Protein AF-A0A813V8C8-F1 (afdb_monomer_lite)

pLDDT: mean 78.3, std 20.59, range [24.92, 98.94]

Structure (mmCIF, N/CA/C/O backbone):
data_AF-A0A813V8C8-F1
#
_entry.id   AF-A0A813V8C8-F1
#
loop_
_atom_site.group_PDB
_atom_site.id
_atom_site.type_symbol
_atom_site.label_atom_id
_atom_site.label_alt_id
_atom_site.label_comp_id
_atom_site.label_asym_id
_atom_site.label_entity_id
_atom_site.label_seq_id
_atom_site.pdbx_PDB_ins_code
_atom_site.Cartn_x
_atom_site.Cartn_y
_atom_site.Cartn_z
_atom_site.occupancy
_atom_site.B_iso_or_equiv
_atom_site.auth_seq_id
_atom_site.auth_comp_id
_atom_site.auth_asym_id
_atom_site.auth_atom_id
_atom_site.pdbx_PDB_model_num
ATOM 1 N N . MET A 1 1 ? 29.837 -7.257 2.936 1.00 34.94 1 MET A N 1
ATOM 2 C CA . MET A 1 1 ? 30.160 -7.045 1.510 1.00 34.94 1 MET A CA 1
ATOM 3 C C . MET A 1 1 ? 28.928 -6.571 0.729 1.00 34.94 1 MET A C 1
ATOM 5 O O . MET A 1 1 ? 28.320 -7.349 0.017 1.00 34.94 1 MET A O 1
ATOM 9 N N . ALA A 1 2 ? 28.558 -5.293 0.865 1.00 32.84 2 ALA A N 1
ATOM 10 C CA . ALA A 1 2 ? 27.724 -4.560 -0.108 1.00 32.84 2 ALA A CA 1
ATOM 11 C C . ALA A 1 2 ? 28.264 -3.127 -0.333 1.00 32.84 2 ALA A C 1
ATOM 13 O O . ALA A 1 2 ? 27.572 -2.267 -0.856 1.00 32.84 2 ALA A O 1
ATOM 14 N N . HIS A 1 3 ? 29.522 -2.896 0.061 1.00 34.03 3 HIS A N 1
ATOM 15 C CA . HIS A 1 3 ? 30.340 -1.742 -0.327 1.00 34.03 3 HIS A CA 1
ATOM 16 C C . HIS A 1 3 ? 31.194 -2.061 -1.575 1.00 34.03 3 HIS A C 1
ATOM 18 O O . HIS A 1 3 ? 32.201 -1.412 -1.814 1.00 34.03 3 HIS A O 1
ATOM 24 N N . GLY A 1 4 ? 30.847 -3.120 -2.320 1.00 31.92 4 GLY A N 1
ATOM 25 C CA . GLY A 1 4 ? 31.727 -3.730 -3.325 1.00 31.92 4 GLY A CA 1
ATOM 26 C C . GLY A 1 4 ? 31.280 -3.604 -4.779 1.00 31.92 4 GLY A C 1
ATOM 27 O O . GLY A 1 4 ? 32.002 -4.064 -5.652 1.00 31.92 4 GLY A O 1
ATOM 28 N N . ILE A 1 5 ? 30.126 -2.999 -5.064 1.00 42.25 5 ILE A N 1
ATOM 29 C CA . ILE A 1 5 ? 29.830 -2.549 -6.427 1.00 42.25 5 ILE A CA 1
ATOM 30 C C . ILE A 1 5 ? 30.123 -1.059 -6.393 1.00 42.25 5 ILE A C 1
ATOM 32 O O . ILE A 1 5 ? 29.380 -0.316 -5.756 1.00 42.25 5 ILE A O 1
ATOM 36 N N . SER A 1 6 ? 31.243 -0.634 -6.981 1.00 40.22 6 SER A N 1
ATOM 37 C CA . SER A 1 6 ? 31.480 0.787 -7.205 1.00 40.22 6 SER A CA 1
ATOM 38 C C . SER A 1 6 ? 30.304 1.305 -8.028 1.00 40.22 6 SER A C 1
ATOM 40 O O . SER A 1 6 ? 30.147 0.916 -9.188 1.00 40.22 6 SER A O 1
ATOM 42 N N . ASP A 1 7 ? 29.436 2.108 -7.416 1.00 53.84 7 ASP A N 1
ATOM 43 C CA . ASP A 1 7 ? 28.399 2.815 -8.150 1.00 53.84 7 ASP A CA 1
ATOM 44 C C . ASP A 1 7 ? 29.117 3.846 -9.023 1.00 53.84 7 ASP A C 1
ATOM 46 O O . ASP A 1 7 ? 29.388 4.963 -8.583 1.00 53.84 7 ASP A O 1
ATOM 50 N N . ASP A 1 8 ? 29.473 3.453 -10.246 1.00 59.62 8 ASP A N 1
ATOM 51 C CA . ASP A 1 8 ? 29.835 4.418 -11.273 1.00 59.62 8 ASP A CA 1
ATOM 52 C C . ASP A 1 8 ? 28.661 5.401 -11.403 1.00 59.62 8 ASP A C 1
ATOM 54 O O . ASP A 1 8 ? 27.493 4.984 -11.466 1.00 59.62 8 ASP A O 1
ATOM 58 N N . ASP A 1 9 ? 28.960 6.701 -11.400 1.00 63.97 9 ASP A N 1
ATOM 59 C CA . ASP A 1 9 ? 27.961 7.770 -11.465 1.00 63.97 9 ASP A CA 1
ATOM 60 C C . ASP A 1 9 ? 27.098 7.634 -12.740 1.00 63.97 9 ASP A C 1
ATOM 62 O O . ASP A 1 9 ? 25.935 8.046 -12.745 1.00 63.97 9 ASP A O 1
ATOM 66 N N . SER A 1 10 ? 27.597 6.945 -13.779 1.00 66.62 10 SER A N 1
ATOM 67 C CA . SER A 1 10 ? 26.821 6.569 -14.972 1.00 66.62 10 SER A CA 1
ATOM 68 C C . SER A 1 10 ? 25.570 5.738 -14.652 1.00 66.62 10 SER A C 1
ATOM 70 O O . SER A 1 10 ? 24.521 5.932 -15.267 1.00 66.62 10 SER A O 1
ATOM 72 N N . THR A 1 11 ? 25.635 4.864 -13.645 1.00 71.69 11 THR A N 1
ATOM 73 C CA . THR A 1 11 ? 24.526 3.981 -13.256 1.00 71.69 11 THR A CA 1
ATOM 74 C C . THR A 1 11 ? 23.468 4.674 -12.400 1.00 71.69 11 THR A C 1
ATOM 76 O O . THR A 1 11 ? 22.385 4.125 -12.193 1.00 71.69 11 THR A O 1
ATOM 79 N N . LYS A 1 12 ? 23.769 5.885 -11.918 1.00 81.50 12 LYS A N 1
ATOM 80 C CA . LYS A 1 12 ? 22.837 6.738 -11.172 1.00 81.50 12 LYS A CA 1
ATOM 81 C C . LYS A 1 12 ? 22.085 7.710 -12.072 1.00 81.50 12 LYS A C 1
ATOM 83 O O . LYS A 1 12 ? 21.129 8.329 -11.601 1.00 81.50 12 LYS A O 1
ATOM 88 N N . LYS A 1 13 ? 22.515 7.849 -13.332 1.00 90.44 13 LYS A N 1
ATOM 89 C CA . LYS A 1 13 ? 21.873 8.705 -14.326 1.00 90.44 13 LYS A CA 1
ATOM 90 C C . LYS A 1 13 ? 20.422 8.275 -14.513 1.00 90.44 13 LYS A C 1
ATOM 92 O O . LYS A 1 13 ? 20.135 7.121 -14.830 1.00 90.44 13 LYS A O 1
ATOM 97 N N . GLU A 1 14 ? 19.524 9.227 -14.320 1.00 94.19 14 GLU A N 1
ATOM 98 C CA . GLU A 1 14 ? 18.105 9.035 -14.578 1.00 94.19 14 GLU A CA 1
ATOM 99 C C . GLU A 1 14 ? 17.830 9.199 -16.071 1.00 94.19 14 GLU A C 1
ATOM 101 O O . GLU A 1 14 ? 18.364 10.087 -16.740 1.00 94.19 14 GLU A O 1
ATOM 106 N N . LEU A 1 15 ? 17.010 8.296 -16.587 1.00 95.50 15 LEU A N 1
ATOM 107 C CA . LEU A 1 15 ? 16.486 8.304 -17.938 1.00 95.50 15 LEU A CA 1
ATOM 108 C C . LEU A 1 15 ? 14.991 8.610 -17.855 1.00 95.50 15 LEU A C 1
ATOM 110 O O . LEU A 1 15 ? 14.319 8.226 -16.896 1.00 95.50 15 LEU A O 1
ATOM 114 N N . ILE A 1 16 ? 14.479 9.304 -18.867 1.00 96.75 16 ILE A N 1
ATOM 115 C CA . ILE A 1 16 ? 13.056 9.608 -19.003 1.00 96.75 16 ILE A CA 1
ATOM 116 C C . ILE A 1 16 ? 12.679 9.337 -20.456 1.00 96.75 16 ILE A C 1
ATOM 118 O O . ILE A 1 16 ? 13.238 9.940 -21.371 1.00 96.75 16 ILE A O 1
ATOM 122 N N . ASP A 1 17 ? 11.765 8.396 -20.666 1.00 97.62 17 ASP A N 1
ATOM 123 C CA . ASP A 1 17 ? 11.201 8.119 -21.980 1.00 97.62 17 ASP A CA 1
ATOM 124 C C . ASP A 1 17 ? 10.361 9.317 -22.445 1.00 97.62 17 ASP A C 1
ATOM 126 O O . ASP A 1 17 ? 9.578 9.877 -21.676 1.00 97.62 17 ASP A O 1
ATOM 130 N N . ALA A 1 18 ? 10.483 9.684 -23.723 1.00 97.69 18 ALA A N 1
ATOM 131 C CA . ALA A 1 18 ? 9.602 10.684 -24.321 1.00 97.69 18 ALA A CA 1
ATOM 132 C C . ALA A 1 18 ? 8.125 10.230 -24.239 1.00 97.69 18 ALA A C 1
ATOM 134 O O . ALA A 1 18 ? 7.866 9.022 -24.290 1.00 97.69 18 ALA A O 1
ATOM 135 N N . PRO A 1 19 ? 7.143 11.149 -24.138 1.00 96.94 19 PRO A N 1
ATOM 136 C CA . PRO A 1 19 ? 5.740 10.789 -23.905 1.00 96.94 19 PRO A CA 1
ATOM 137 C C . PRO A 1 19 ? 5.149 9.785 -24.907 1.00 96.94 19 PRO A C 1
ATOM 139 O O . PRO A 1 19 ? 4.422 8.871 -24.517 1.00 96.94 19 PRO A O 1
ATOM 142 N N . ASP A 1 20 ? 5.479 9.904 -26.194 1.00 96.88 20 ASP A N 1
ATOM 143 C CA . ASP A 1 20 ? 5.015 9.001 -27.251 1.00 96.88 20 ASP A CA 1
ATOM 144 C C . ASP A 1 20 ? 5.651 7.603 -27.141 1.00 96.88 20 ASP A C 1
ATOM 146 O O . ASP A 1 20 ? 4.968 6.586 -27.307 1.00 96.88 20 ASP A O 1
ATOM 150 N N . ILE A 1 21 ? 6.943 7.546 -26.801 1.00 98.19 21 ILE A N 1
ATOM 151 C CA . ILE A 1 21 ? 7.676 6.305 -26.534 1.00 98.19 21 ILE A CA 1
ATOM 152 C C . ILE A 1 21 ? 7.079 5.617 -25.309 1.00 98.19 21 ILE A C 1
ATOM 154 O O . ILE A 1 21 ? 6.726 4.437 -25.381 1.00 98.19 21 ILE A O 1
ATOM 158 N N . LEU A 1 22 ? 6.914 6.351 -24.207 1.00 98.00 22 LEU A N 1
ATOM 159 C CA . LEU A 1 22 ? 6.310 5.847 -22.980 1.00 98.00 22 LEU A CA 1
ATOM 160 C C . LEU A 1 22 ? 4.917 5.279 -23.267 1.00 98.00 22 LEU A C 1
ATOM 162 O O . LEU A 1 22 ? 4.649 4.121 -22.957 1.00 98.00 22 LEU A O 1
ATOM 166 N N . ASN A 1 23 ? 4.055 6.032 -23.952 1.00 98.00 23 ASN A N 1
ATOM 167 C CA . ASN A 1 23 ? 2.701 5.597 -24.285 1.00 98.00 23 ASN A CA 1
ATOM 168 C C . ASN A 1 23 ? 2.671 4.279 -25.092 1.00 98.00 23 ASN A C 1
ATOM 170 O O . ASN A 1 23 ? 1.851 3.393 -24.813 1.00 98.00 23 ASN A O 1
ATOM 174 N N . LYS A 1 24 ? 3.588 4.105 -26.057 1.00 98.50 24 LYS A N 1
ATOM 175 C CA . LYS A 1 24 ? 3.751 2.847 -26.813 1.00 98.50 24 LYS A CA 1
ATOM 176 C C . LYS A 1 24 ? 4.173 1.693 -25.901 1.00 98.50 24 LYS A C 1
ATOM 178 O O . LYS A 1 24 ? 3.544 0.633 -25.933 1.00 98.50 24 LYS A O 1
ATOM 183 N N . LYS A 1 25 ? 5.178 1.904 -25.042 1.00 98.69 25 LYS A N 1
ATOM 184 C CA . LYS A 1 25 ? 5.646 0.900 -24.068 1.00 98.69 25 LYS A CA 1
ATOM 185 C C . LYS A 1 25 ? 4.530 0.481 -23.106 1.00 98.69 25 LYS A C 1
ATOM 187 O O . LYS A 1 25 ? 4.316 -0.714 -22.904 1.00 98.69 25 LYS A O 1
ATOM 192 N N . LEU A 1 26 ? 3.767 1.439 -22.576 1.00 98.69 26 LEU A N 1
ATOM 193 C CA . LEU A 1 26 ? 2.643 1.167 -21.675 1.00 98.69 26 LEU A CA 1
ATOM 194 C C . LEU A 1 26 ? 1.501 0.422 -22.382 1.00 98.69 26 LEU A C 1
ATOM 196 O O . LEU A 1 26 ? 0.873 -0.439 -21.773 1.00 98.69 26 LEU A O 1
ATOM 200 N N . SER A 1 27 ? 1.264 0.678 -23.673 1.00 98.69 27 SER A N 1
ATOM 201 C CA . SER A 1 27 ? 0.294 -0.085 -24.483 1.00 98.69 27 SER A CA 1
ATOM 202 C C . SER A 1 27 ? 0.705 -1.540 -24.651 1.00 98.69 27 SER A C 1
ATOM 204 O O . SER A 1 27 ? -0.106 -2.444 -24.442 1.00 98.69 27 SER A O 1
ATOM 206 N N . GLN A 1 28 ? 1.985 -1.780 -24.932 1.00 98.69 28 GLN A N 1
ATOM 207 C CA . GLN A 1 28 ? 2.517 -3.134 -25.009 1.00 98.69 28 GLN A CA 1
ATOM 208 C C . GLN A 1 28 ? 2.436 -3.864 -23.660 1.00 98.69 28 GLN A C 1
ATOM 210 O O . GLN A 1 28 ? 2.042 -5.033 -23.614 1.00 98.69 28 GLN A O 1
ATOM 215 N N . LEU A 1 29 ? 2.780 -3.180 -22.565 1.00 98.75 29 LEU A N 1
ATOM 216 C CA . LEU A 1 29 ? 2.713 -3.734 -21.215 1.00 98.75 29 LEU A CA 1
ATOM 217 C C . LEU A 1 29 ? 1.273 -4.052 -20.799 1.00 98.75 29 LEU A C 1
ATOM 219 O O . LEU A 1 29 ? 1.017 -5.153 -20.317 1.00 98.75 29 LEU A O 1
ATOM 223 N N . ALA A 1 30 ? 0.322 -3.147 -21.043 1.00 98.75 30 ALA A N 1
ATOM 224 C CA . ALA A 1 30 ? -1.094 -3.388 -20.772 1.00 98.75 30 ALA A CA 1
ATOM 225 C C . ALA A 1 30 ? -1.610 -4.620 -21.533 1.00 98.75 30 ALA A C 1
ATOM 227 O O . ALA A 1 30 ? -2.316 -5.446 -20.955 1.00 98.75 30 ALA A O 1
ATOM 228 N N . GLN A 1 31 ? -1.199 -4.807 -22.793 1.00 98.62 31 GLN A N 1
ATOM 229 C CA . GLN A 1 31 ? -1.543 -6.007 -23.557 1.00 98.62 31 GLN A CA 1
ATOM 230 C C . GLN A 1 31 ? -0.961 -7.281 -22.927 1.00 98.62 31 GLN A C 1
ATOM 232 O O . GLN A 1 31 ? -1.666 -8.281 -22.796 1.00 98.62 31 GLN A O 1
ATOM 237 N N . TRP A 1 32 ? 0.305 -7.260 -22.496 1.00 98.81 32 TRP A N 1
ATOM 238 C CA . TRP A 1 32 ? 0.899 -8.410 -21.811 1.00 98.81 32 TRP A CA 1
ATOM 239 C C . TRP A 1 32 ? 0.196 -8.724 -20.493 1.00 98.81 32 TRP A C 1
ATOM 241 O O . TRP A 1 32 ? -0.057 -9.899 -20.236 1.00 98.81 32 TRP A O 1
ATOM 251 N N . ILE A 1 33 ? -0.184 -7.705 -19.716 1.00 98.75 33 ILE A N 1
ATOM 252 C CA . ILE A 1 33 ? -0.965 -7.872 -18.484 1.00 98.75 33 ILE A CA 1
ATOM 253 C C . ILE A 1 33 ? -2.311 -8.541 -18.790 1.00 98.75 33 ILE A C 1
ATOM 255 O O . ILE A 1 33 ? -2.638 -9.530 -18.142 1.00 98.75 33 ILE A O 1
ATOM 259 N N . LYS A 1 34 ? -3.053 -8.081 -19.813 1.00 98.19 34 LYS A N 1
ATOM 260 C CA . LYS A 1 34 ? -4.346 -8.679 -20.215 1.00 98.19 34 LYS A CA 1
ATOM 261 C C . LYS A 1 34 ? -4.232 -10.167 -20.568 1.00 98.19 34 LYS A C 1
ATOM 263 O O . LYS A 1 34 ? -5.156 -10.929 -20.309 1.00 98.19 34 LYS A O 1
ATOM 268 N N . THR A 1 35 ? -3.117 -10.579 -21.172 1.00 98.06 35 THR A N 1
ATOM 269 C CA . THR A 1 35 ? -2.901 -11.969 -21.625 1.00 98.06 35 THR A CA 1
ATOM 270 C C . THR A 1 35 ? -2.186 -12.870 -20.614 1.00 98.06 35 THR A C 1
ATOM 272 O O . THR A 1 35 ? -2.119 -14.082 -20.823 1.00 98.06 35 THR A O 1
ATOM 275 N N . SER A 1 36 ? -1.619 -12.300 -19.550 1.00 98.62 36 SER A N 1
ATOM 276 C CA . SER A 1 36 ? -0.835 -13.035 -18.556 1.00 98.62 36 SER A CA 1
ATOM 277 C C . SER A 1 36 ? -1.742 -13.893 -17.676 1.00 98.62 36 SER A C 1
ATOM 279 O O . SER A 1 36 ? -2.763 -13.440 -17.159 1.00 98.62 36 SER A O 1
ATOM 281 N N . LYS A 1 37 ? -1.355 -15.155 -17.483 1.00 98.31 37 LYS A N 1
ATOM 282 C CA . LYS A 1 37 ? -2.041 -16.085 -16.579 1.00 98.31 37 LYS A CA 1
ATOM 283 C C . LYS A 1 37 ? -1.536 -15.942 -15.150 1.00 98.31 37 LYS A C 1
ATOM 285 O O . LYS A 1 37 ? -2.302 -16.151 -14.205 1.00 98.31 37 LYS A O 1
ATOM 290 N N . HIS A 1 38 ? -0.260 -15.593 -14.982 1.00 98.75 38 HIS A N 1
ATOM 291 C CA . HIS A 1 38 ? 0.372 -15.472 -13.676 1.00 98.75 38 HIS A CA 1
ATOM 292 C C . HIS A 1 38 ? 1.275 -14.241 -13.610 1.00 98.75 38 HIS A C 1
ATOM 294 O O . HIS A 1 38 ? 2.501 -14.326 -13.635 1.00 98.75 38 HIS A O 1
ATOM 300 N N . PHE A 1 39 ? 0.639 -13.080 -13.501 1.00 98.88 39 PHE A N 1
ATOM 301 C CA . PHE A 1 39 ? 1.320 -11.799 -13.380 1.00 98.88 39 PHE A CA 1
ATOM 302 C C . PHE A 1 39 ? 1.793 -11.553 -11.942 1.00 98.88 39 PHE A C 1
ATOM 304 O O . PHE A 1 39 ? 0.993 -11.598 -11.002 1.00 98.88 39 PHE A O 1
ATOM 311 N N . ILE A 1 40 ? 3.083 -11.257 -11.767 1.00 98.88 40 ILE A N 1
ATOM 312 C CA . ILE A 1 40 ? 3.659 -10.836 -10.483 1.00 98.88 40 ILE A CA 1
ATOM 313 C C . ILE A 1 40 ? 4.266 -9.435 -10.573 1.00 98.88 40 ILE A C 1
ATOM 315 O O . ILE A 1 40 ? 4.771 -9.022 -11.620 1.00 98.88 40 ILE A O 1
ATOM 319 N N . ILE A 1 41 ? 4.264 -8.721 -9.449 1.00 98.94 41 ILE A N 1
ATOM 320 C CA . ILE A 1 41 ? 4.894 -7.403 -9.329 1.00 98.94 41 ILE A CA 1
ATOM 321 C C . ILE A 1 41 ? 6.007 -7.470 -8.287 1.00 98.94 41 ILE A C 1
ATOM 323 O O . ILE A 1 41 ? 5.821 -8.026 -7.207 1.00 98.94 41 ILE A O 1
ATOM 327 N N . PHE A 1 42 ? 7.155 -6.882 -8.607 1.00 98.88 42 PHE A N 1
ATOM 328 C CA . PHE A 1 42 ? 8.291 -6.736 -7.707 1.00 98.88 42 PHE A CA 1
ATOM 329 C C . PHE A 1 42 ? 8.546 -5.250 -7.441 1.00 98.88 42 PHE A C 1
ATOM 331 O O . PHE A 1 42 ? 8.754 -4.488 -8.381 1.00 98.88 42 PHE A O 1
ATOM 338 N N . THR A 1 43 ? 8.552 -4.808 -6.183 1.00 98.88 43 THR A N 1
ATOM 339 C CA . THR A 1 43 ? 8.667 -3.378 -5.854 1.00 98.88 43 THR A CA 1
ATOM 340 C C . THR A 1 43 ? 9.892 -3.053 -5.006 1.00 98.88 43 THR A C 1
ATOM 342 O O . THR A 1 43 ? 10.222 -3.777 -4.063 1.00 98.88 43 THR A O 1
ATOM 345 N N . GLY A 1 44 ? 10.511 -1.909 -5.294 1.00 98.19 44 GLY A N 1
ATOM 346 C CA . GLY A 1 44 ? 11.547 -1.285 -4.471 1.00 98.19 44 GLY A CA 1
ATOM 347 C C . GLY A 1 44 ? 11.163 0.117 -3.994 1.00 98.19 44 GLY A C 1
ATOM 348 O O . GLY A 1 44 ? 10.026 0.562 -4.163 1.00 98.19 44 GLY A O 1
ATOM 349 N N . ALA A 1 45 ? 12.118 0.816 -3.377 1.00 96.88 45 ALA A N 1
ATOM 350 C CA . ALA A 1 45 ? 11.859 2.075 -2.674 1.00 96.88 45 ALA A CA 1
ATOM 351 C C . ALA A 1 45 ? 11.316 3.191 -3.585 1.00 96.88 45 ALA A C 1
ATOM 353 O O . ALA A 1 45 ? 10.630 4.091 -3.108 1.00 96.88 45 ALA A O 1
ATOM 354 N N . GLY A 1 46 ? 11.566 3.109 -4.897 1.00 97.56 46 GLY A N 1
ATOM 355 C CA . GLY A 1 46 ? 11.106 4.084 -5.882 1.00 97.56 46 GLY A CA 1
ATOM 356 C C . GLY A 1 46 ? 9.588 4.285 -5.891 1.00 97.56 46 GLY A C 1
ATOM 357 O O . GLY A 1 46 ? 9.144 5.413 -6.096 1.00 97.56 46 GLY A O 1
ATOM 358 N N . ILE A 1 47 ? 8.788 3.255 -5.575 1.00 98.38 47 ILE A N 1
ATOM 359 C CA . ILE A 1 47 ? 7.315 3.381 -5.545 1.00 98.38 47 ILE A CA 1
ATOM 360 C C . ILE A 1 47 ? 6.790 4.240 -4.382 1.00 98.38 47 ILE A C 1
ATOM 362 O O . ILE A 1 47 ? 5.624 4.636 -4.396 1.00 98.38 47 ILE A O 1
ATOM 366 N N . SER A 1 48 ? 7.632 4.511 -3.379 1.00 98.19 48 SER A N 1
ATOM 367 C CA . SER A 1 48 ? 7.295 5.282 -2.172 1.00 98.19 48 SER A CA 1
ATOM 368 C C . SER A 1 48 ? 7.867 6.708 -2.204 1.00 98.19 48 SER A C 1
ATOM 370 O O . SER A 1 48 ? 7.609 7.513 -1.311 1.00 98.19 48 SER A O 1
ATOM 372 N N . THR A 1 49 ? 8.614 7.068 -3.249 1.00 97.19 49 THR A N 1
ATOM 373 C CA . THR A 1 49 ? 9.238 8.399 -3.368 1.00 97.19 49 THR A CA 1
ATOM 374 C C . THR A 1 49 ? 8.211 9.519 -3.510 1.00 97.19 49 THR A C 1
ATOM 376 O O . THR A 1 49 ? 8.345 10.563 -2.873 1.00 97.19 49 THR A O 1
ATOM 379 N N . SER A 1 50 ? 7.119 9.287 -4.242 1.00 96.19 50 SER A N 1
ATOM 380 C CA . SER A 1 50 ? 6.006 10.239 -4.358 1.00 96.19 50 SER A CA 1
ATOM 381 C C . SER A 1 50 ? 5.218 10.421 -3.057 1.00 96.19 50 SER A C 1
ATOM 383 O O . SER A 1 50 ? 4.527 11.425 -2.897 1.00 96.19 50 SER A O 1
ATOM 385 N N . THR A 1 51 ? 5.359 9.507 -2.088 1.00 95.50 51 THR A N 1
ATOM 386 C CA . THR A 1 51 ? 4.737 9.633 -0.760 1.00 95.50 51 THR A CA 1
ATOM 387 C C . THR A 1 51 ? 5.594 10.438 0.216 1.00 95.50 51 THR A C 1
ATOM 389 O O . THR A 1 51 ? 5.228 10.556 1.384 1.00 95.50 51 THR A O 1
ATOM 392 N N . GLY A 1 52 ? 6.762 10.926 -0.215 1.00 96.06 52 GLY A N 1
ATOM 393 C CA . GLY A 1 52 ? 7.743 11.597 0.634 1.00 96.06 52 GLY A CA 1
ATOM 394 C C . GLY A 1 52 ? 8.684 10.647 1.386 1.00 96.06 52 GLY A C 1
ATOM 395 O O . GLY A 1 52 ? 9.395 11.091 2.287 1.00 96.06 52 GLY A O 1
ATOM 396 N N . ILE A 1 53 ? 8.708 9.347 1.069 1.00 96.25 53 ILE A N 1
ATOM 397 C CA . ILE A 1 53 ? 9.705 8.425 1.633 1.00 96.25 53 ILE A CA 1
ATOM 398 C C . ILE A 1 53 ? 10.898 8.373 0.675 1.00 96.25 53 ILE A C 1
ATOM 400 O O . ILE A 1 53 ? 10.735 7.921 -0.457 1.00 96.25 53 ILE A O 1
ATOM 404 N N . PRO A 1 54 ? 12.096 8.822 1.086 1.00 94.69 54 PRO A N 1
ATOM 405 C CA . PRO A 1 54 ? 13.244 8.832 0.196 1.00 94.69 54 PRO A CA 1
ATOM 406 C C . PRO A 1 54 ? 13.677 7.417 -0.170 1.00 94.69 54 PRO A C 1
ATOM 408 O O . PRO A 1 54 ? 13.600 6.492 0.644 1.00 94.69 54 PRO A O 1
ATOM 411 N N . ASP A 1 55 ? 14.195 7.275 -1.384 1.00 94.38 55 ASP A N 1
ATOM 412 C CA . ASP A 1 55 ? 14.820 6.039 -1.813 1.00 94.38 55 ASP A CA 1
ATOM 413 C C . ASP A 1 55 ? 16.240 5.894 -1.233 1.00 94.38 55 ASP A C 1
ATOM 415 O O . ASP A 1 55 ? 16.710 6.641 -0.368 1.00 94.38 55 ASP A O 1
ATOM 419 N N . PHE A 1 56 ? 16.944 4.881 -1.719 1.00 90.25 56 PHE A N 1
ATOM 420 C CA . PHE A 1 56 ? 18.254 4.506 -1.228 1.00 90.25 56 PHE A CA 1
ATOM 421 C C . PHE A 1 56 ? 19.400 5.052 -2.090 1.00 90.25 56 PHE A C 1
ATOM 423 O O . PHE A 1 56 ? 20.415 5.448 -1.520 1.00 90.25 56 PHE A O 1
ATOM 430 N N . ARG A 1 57 ? 19.274 5.075 -3.424 1.00 90.06 57 ARG A N 1
ATOM 431 C CA . ARG A 1 57 ? 20.429 5.194 -4.341 1.00 90.06 57 ARG A CA 1
ATOM 432 C C . ARG A 1 57 ? 20.271 6.246 -5.442 1.00 90.06 57 ARG A C 1
ATOM 434 O O . ARG A 1 57 ? 21.143 6.344 -6.304 1.00 90.06 57 ARG A O 1
ATOM 441 N N . SER A 1 58 ? 19.188 7.019 -5.443 1.00 91.56 58 SER A N 1
ATOM 442 C CA . SER A 1 58 ? 19.032 8.099 -6.418 1.00 91.56 58 SER A CA 1
ATOM 443 C C . SER A 1 58 ? 20.162 9.120 -6.285 1.00 91.56 58 SER A C 1
ATOM 445 O O . SER A 1 58 ? 20.591 9.441 -5.175 1.00 91.56 58 SER A O 1
ATOM 447 N N . GLY A 1 59 ? 20.681 9.587 -7.422 1.00 91.69 59 GLY A N 1
ATOM 448 C CA . GLY A 1 59 ? 21.861 10.453 -7.469 1.00 91.69 59 GLY A CA 1
ATOM 449 C C . GLY A 1 59 ? 21.614 11.857 -6.906 1.00 91.69 59 GLY A C 1
ATOM 450 O O . GLY A 1 59 ? 20.477 12.258 -6.660 1.00 91.69 59 GLY A O 1
ATOM 451 N N . ILE A 1 60 ? 22.687 12.643 -6.753 1.00 89.88 60 ILE A N 1
ATOM 452 C CA . ILE A 1 60 ? 22.621 14.027 -6.239 1.00 89.88 60 ILE A CA 1
ATOM 453 C C . ILE A 1 60 ? 21.686 14.935 -7.057 1.00 89.88 60 ILE A C 1
ATOM 455 O O . ILE A 1 60 ? 21.031 15.805 -6.489 1.00 89.88 60 ILE A O 1
ATOM 459 N N . ASN A 1 61 ? 21.581 14.699 -8.366 1.00 90.12 61 ASN A N 1
ATOM 460 C CA . ASN A 1 61 ? 20.778 15.503 -9.295 1.00 90.12 61 ASN A CA 1
ATOM 461 C C . ASN A 1 61 ? 19.430 14.848 -9.649 1.00 90.12 61 ASN A C 1
ATOM 463 O O . ASN A 1 61 ? 18.921 15.055 -10.746 1.00 90.12 61 ASN A O 1
ATOM 467 N N . THR A 1 62 ? 18.892 14.009 -8.761 1.00 92.88 62 THR A N 1
ATOM 468 C CA . THR A 1 62 ? 17.626 13.299 -8.990 1.00 92.88 62 THR A CA 1
ATOM 469 C C . THR A 1 62 ? 16.440 14.247 -9.181 1.00 92.88 62 THR A C 1
ATOM 471 O O . THR A 1 62 ? 16.339 15.276 -8.508 1.00 92.88 62 THR A O 1
ATOM 474 N N . ILE A 1 63 ? 15.505 13.862 -10.053 1.00 93.31 63 ILE A N 1
ATOM 475 C CA . ILE A 1 63 ? 14.212 14.539 -10.226 1.00 93.31 63 ILE A CA 1
ATOM 476 C C . ILE A 1 63 ? 13.232 14.256 -9.079 1.00 93.31 63 ILE A C 1
ATOM 478 O O . ILE A 1 63 ? 12.169 14.874 -9.005 1.00 93.31 63 ILE A O 1
ATOM 482 N N . LEU A 1 64 ? 13.542 13.296 -8.203 1.00 94.25 64 LEU A N 1
ATOM 483 C CA . LEU A 1 64 ? 12.625 12.870 -7.156 1.00 94.25 64 LEU A CA 1
ATOM 484 C C . LEU A 1 64 ? 12.352 14.006 -6.155 1.00 94.25 64 LEU A C 1
ATOM 486 O O . LEU A 1 64 ? 13.290 14.639 -5.660 1.00 94.25 64 LEU A O 1
ATOM 490 N N . PRO A 1 65 ? 11.088 14.211 -5.738 1.00 91.31 65 PRO A N 1
ATOM 491 C CA . PRO A 1 65 ? 10.722 15.285 -4.808 1.00 91.31 65 PRO A CA 1
ATOM 492 C C . PRO A 1 65 ? 11.343 15.105 -3.416 1.00 91.31 65 PRO A C 1
ATOM 494 O O . PRO A 1 65 ? 11.516 16.068 -2.666 1.00 91.31 65 PRO A O 1
ATOM 497 N N . THR A 1 66 ? 11.710 13.872 -3.067 1.00 94.06 66 THR A N 1
ATOM 498 C CA . THR A 1 66 ? 12.423 13.545 -1.833 1.00 94.06 66 THR A CA 1
ATOM 499 C C . THR A 1 66 ? 13.888 13.972 -1.871 1.00 94.06 66 THR A C 1
ATOM 501 O O . THR A 1 66 ? 14.526 14.010 -0.820 1.00 94.06 66 THR A O 1
ATOM 504 N N . GLY A 1 67 ? 14.448 14.285 -3.041 1.00 93.56 67 GLY A N 1
ATOM 505 C CA . GLY A 1 67 ? 15.880 14.485 -3.244 1.00 93.56 67 GLY A CA 1
ATOM 506 C C . GLY A 1 67 ? 16.683 13.174 -3.200 1.00 93.56 67 GLY A C 1
ATOM 507 O O . GLY A 1 67 ? 16.082 12.095 -3.180 1.00 93.56 67 GLY A O 1
ATOM 508 N N . PRO A 1 68 ? 18.028 13.258 -3.138 1.00 93.00 68 PRO A N 1
ATOM 509 C CA . PRO A 1 68 ? 18.929 12.120 -3.347 1.00 93.00 68 PRO A CA 1
ATOM 510 C C . PRO A 1 68 ? 18.723 10.963 -2.367 1.00 93.00 68 PRO A C 1
ATOM 512 O O . PRO A 1 68 ? 18.224 11.138 -1.248 1.00 93.00 68 PRO A O 1
ATOM 515 N N . GLY A 1 69 ? 19.146 9.771 -2.767 1.00 92.56 69 GLY A N 1
ATOM 516 C CA . GLY A 1 69 ? 18.999 8.558 -1.979 1.00 92.56 69 GLY A CA 1
ATOM 517 C C . GLY A 1 69 ? 19.734 8.617 -0.642 1.00 92.56 69 GLY A C 1
ATOM 518 O O . GLY A 1 69 ? 20.725 9.327 -0.473 1.00 92.56 69 GLY A O 1
ATOM 519 N N . VAL A 1 70 ? 19.239 7.873 0.348 1.00 91.94 70 VAL A N 1
ATOM 520 C CA . VAL A 1 70 ? 19.819 7.858 1.702 1.00 91.94 70 VAL A CA 1
ATOM 521 C C . VAL A 1 70 ? 21.296 7.440 1.702 1.00 91.94 70 VAL A C 1
ATOM 523 O O . VAL A 1 70 ? 22.087 8.049 2.421 1.00 91.94 70 VAL A O 1
ATOM 526 N N . TRP A 1 71 ? 21.680 6.436 0.906 1.00 89.12 71 TRP A N 1
ATOM 527 C CA . TRP A 1 71 ? 23.080 6.005 0.808 1.00 89.12 71 TRP A CA 1
ATOM 528 C C . TRP A 1 71 ? 23.909 6.991 -0.009 1.00 89.12 71 TRP A C 1
ATOM 530 O O . TRP A 1 71 ? 25.030 7.273 0.387 1.00 89.12 71 TRP A O 1
ATOM 540 N N . GLU A 1 72 ? 23.341 7.593 -1.058 1.00 91.56 72 GLU A N 1
ATOM 541 C CA . GLU A 1 72 ? 24.035 8.610 -1.859 1.00 91.56 72 GLU A CA 1
ATOM 542 C C . GLU A 1 72 ? 24.435 9.823 -1.008 1.00 91.56 72 GLU A C 1
ATOM 544 O O . GLU A 1 72 ? 25.592 10.237 -1.011 1.00 91.56 72 GLU A O 1
ATOM 549 N N . LEU A 1 73 ? 23.495 10.363 -0.224 1.00 91.81 73 LEU A N 1
ATOM 550 C CA . LEU A 1 73 ? 23.772 11.476 0.688 1.00 91.81 73 LEU A CA 1
ATOM 551 C C . LEU A 1 73 ? 24.870 11.115 1.693 1.00 91.81 73 LEU A C 1
ATOM 553 O O . LEU A 1 73 ? 25.772 11.912 1.945 1.00 91.81 73 LEU A O 1
ATOM 557 N N . ARG A 1 74 ? 24.799 9.902 2.252 1.00 91.75 74 ARG A N 1
ATOM 558 C CA . ARG A 1 74 ? 25.777 9.413 3.224 1.00 91.75 74 ARG A CA 1
ATOM 559 C C . ARG A 1 74 ? 27.164 9.269 2.603 1.00 91.75 74 ARG A C 1
ATOM 561 O O . ARG A 1 74 ? 28.134 9.713 3.207 1.00 91.75 74 ARG A O 1
ATOM 568 N N . ASP A 1 75 ? 27.249 8.671 1.423 1.00 89.19 75 ASP A N 1
ATOM 569 C CA . ASP A 1 75 ? 28.513 8.374 0.753 1.00 89.19 75 ASP A CA 1
ATOM 570 C C . ASP A 1 75 ? 29.181 9.659 0.224 1.00 89.19 75 ASP A C 1
ATOM 572 O O . ASP A 1 75 ? 30.404 9.774 0.255 1.00 89.19 75 ASP A O 1
ATOM 576 N N . LYS A 1 76 ? 28.394 10.670 -0.175 1.00 89.75 76 LYS A N 1
ATOM 577 C CA . LYS A 1 76 ? 28.888 12.011 -0.542 1.00 89.75 76 LYS A CA 1
ATOM 578 C C . LYS A 1 76 ? 29.089 12.945 0.664 1.00 89.75 76 LYS A C 1
ATOM 580 O O . LYS A 1 76 ? 29.571 14.060 0.486 1.00 89.75 76 LYS A O 1
ATOM 585 N N . GLY A 1 77 ? 28.710 12.530 1.876 1.00 91.19 77 GLY A N 1
ATOM 586 C CA . GLY A 1 77 ? 28.829 13.344 3.092 1.00 91.19 77 GLY A CA 1
ATOM 587 C C . GLY A 1 77 ? 27.957 14.606 3.099 1.00 91.19 77 GLY A C 1
ATOM 588 O O . GLY A 1 77 ? 28.271 15.567 3.799 1.00 91.19 77 GLY A O 1
ATOM 589 N N . VAL A 1 78 ? 26.871 14.626 2.322 1.00 91.69 78 VAL A N 1
ATOM 590 C CA . VAL A 1 78 ? 25.970 15.780 2.198 1.00 91.69 78 VAL A CA 1
ATOM 591 C C . VAL A 1 78 ? 24.660 15.539 2.939 1.00 91.69 78 VAL A C 1
ATOM 593 O O . VAL A 1 78 ? 24.183 14.415 3.087 1.00 91.69 78 VAL A O 1
ATOM 596 N N . THR A 1 79 ? 24.045 16.619 3.414 1.00 90.38 79 THR A N 1
ATOM 597 C CA . THR A 1 79 ? 22.742 16.546 4.083 1.00 90.38 79 THR A CA 1
ATOM 598 C C . THR A 1 79 ? 21.608 16.780 3.095 1.00 90.38 79 THR A C 1
ATOM 600 O O . THR A 1 79 ? 21.768 17.426 2.059 1.00 90.38 79 THR A O 1
ATOM 603 N N . ARG A 1 80 ? 20.431 16.232 3.409 1.00 92.25 80 ARG A N 1
ATOM 604 C CA . ARG A 1 80 ? 19.245 16.404 2.570 1.00 92.25 80 ARG A CA 1
ATOM 605 C C . ARG A 1 80 ? 18.790 17.864 2.593 1.00 92.25 80 ARG A C 1
ATOM 607 O O . ARG A 1 80 ? 18.723 18.480 3.655 1.00 92.25 80 ARG A O 1
ATOM 614 N N . SER A 1 81 ? 18.428 18.395 1.426 1.00 90.25 81 SER A N 1
ATOM 615 C CA . SER A 1 81 ? 17.879 19.749 1.298 1.00 90.25 81 SER A CA 1
ATOM 616 C C . SER A 1 81 ? 16.622 19.933 2.154 1.00 90.25 81 SER A C 1
ATOM 618 O O . SER A 1 81 ? 15.735 19.083 2.145 1.00 90.25 81 SER A O 1
ATOM 620 N N . LYS A 1 82 ? 16.494 21.090 2.819 1.00 89.06 82 LYS A N 1
ATOM 621 C CA . LYS A 1 82 ? 15.274 21.469 3.559 1.00 89.06 82 LYS A CA 1
ATOM 622 C C . LYS A 1 82 ? 14.043 21.638 2.659 1.00 89.06 82 LYS A C 1
ATOM 624 O O . LYS A 1 82 ? 12.931 21.624 3.165 1.00 89.06 82 LYS A O 1
ATOM 629 N N . LYS A 1 83 ? 14.239 21.813 1.345 1.00 88.31 83 LYS A N 1
ATOM 630 C CA . LYS A 1 83 ? 13.154 21.908 0.352 1.00 88.31 83 LYS A CA 1
ATOM 631 C C . LYS A 1 83 ? 12.632 20.538 -0.099 1.00 88.31 83 LYS A C 1
ATOM 633 O O . LYS A 1 83 ? 11.642 20.487 -0.818 1.00 88.31 83 LYS A O 1
ATOM 638 N N . ALA A 1 84 ? 13.306 19.447 0.272 1.00 88.94 84 ALA A N 1
ATOM 639 C CA . ALA A 1 84 ? 12.875 18.104 -0.088 1.00 88.94 84 ALA A CA 1
ATOM 640 C C . ALA A 1 84 ? 11.558 17.752 0.614 1.00 88.94 84 ALA A C 1
ATOM 642 O O . ALA A 1 84 ? 11.419 17.950 1.822 1.00 88.94 84 ALA A O 1
ATOM 643 N N . ASN A 1 85 ? 10.616 17.180 -0.132 1.00 92.00 85 ASN A N 1
ATOM 644 C CA . ASN A 1 85 ? 9.364 16.695 0.429 1.00 92.00 85 ASN A CA 1
ATOM 645 C C . ASN A 1 85 ? 9.612 15.344 1.109 1.00 92.00 85 ASN A C 1
ATOM 647 O O . ASN A 1 85 ? 9.722 14.320 0.434 1.00 92.00 85 ASN A O 1
ATOM 651 N N . VAL A 1 86 ? 9.754 15.348 2.435 1.00 93.88 86 VAL A N 1
ATOM 652 C CA . VAL A 1 86 ? 10.051 14.144 3.217 1.00 93.88 86 VAL A CA 1
ATOM 653 C C . VAL A 1 86 ? 9.058 13.969 4.354 1.00 93.88 86 VAL A C 1
ATOM 655 O O . VAL A 1 86 ? 8.761 14.907 5.091 1.00 93.88 86 VAL A O 1
ATOM 658 N N . THR A 1 87 ? 8.600 12.736 4.541 1.00 93.06 87 THR A N 1
ATOM 659 C CA . THR A 1 87 ? 7.740 12.333 5.655 1.00 93.06 87 THR A CA 1
ATOM 660 C C . THR A 1 87 ? 8.247 11.050 6.311 1.00 93.06 87 THR A C 1
ATOM 662 O O . THR A 1 87 ? 9.142 10.368 5.808 1.00 93.06 87 THR A O 1
ATOM 665 N N . THR A 1 88 ? 7.687 10.706 7.469 1.00 90.62 88 THR A N 1
ATOM 666 C CA . THR A 1 88 ? 7.950 9.419 8.121 1.00 90.62 88 THR A CA 1
ATOM 667 C C . THR A 1 88 ? 7.076 8.330 7.511 1.00 90.62 88 THR A C 1
ATOM 669 O O . THR A 1 88 ? 5.948 8.599 7.100 1.00 90.62 88 THR A O 1
ATOM 672 N N . SER A 1 89 ? 7.535 7.073 7.535 1.00 88.50 89 SER A N 1
ATOM 673 C CA . SER A 1 89 ? 6.727 5.943 7.050 1.00 88.50 89 SER A CA 1
ATOM 674 C C . SER A 1 89 ? 5.344 5.907 7.704 1.00 88.50 89 SER A C 1
ATOM 676 O O . SER A 1 89 ? 4.342 5.769 7.011 1.00 88.50 89 SER A O 1
ATOM 678 N N . THR A 1 90 ? 5.253 6.155 9.012 1.00 89.38 90 THR A N 1
ATOM 679 C CA . THR A 1 90 ? 3.983 6.200 9.760 1.00 89.38 90 THR A CA 1
ATOM 680 C C . THR A 1 90 ? 2.995 7.257 9.266 1.00 89.38 90 THR A C 1
ATOM 682 O O . THR A 1 90 ? 1.799 7.030 9.370 1.00 89.38 90 THR A O 1
ATOM 685 N N . LYS A 1 91 ? 3.452 8.374 8.690 1.00 91.44 91 LYS A N 1
ATOM 686 C CA . LYS A 1 91 ? 2.588 9.456 8.180 1.00 91.44 91 LYS A CA 1
ATOM 687 C C . LYS A 1 91 ? 2.362 9.394 6.668 1.00 91.44 91 LYS A C 1
ATOM 689 O O . LYS A 1 91 ? 1.521 10.119 6.146 1.00 91.44 91 LYS A O 1
ATOM 694 N N . ALA A 1 92 ? 3.117 8.559 5.958 1.00 93.69 92 ALA A N 1
ATOM 695 C CA . ALA A 1 92 ? 2.979 8.409 4.519 1.00 93.69 92 ALA A CA 1
ATOM 696 C C . ALA A 1 92 ? 1.613 7.807 4.146 1.00 93.69 92 ALA A C 1
ATOM 698 O O . ALA A 1 92 ? 1.127 6.860 4.775 1.00 93.69 92 ALA A O 1
ATOM 699 N N . ILE A 1 93 ? 1.011 8.374 3.101 1.00 94.44 93 ILE A N 1
ATOM 700 C CA . ILE A 1 93 ? -0.186 7.853 2.436 1.00 94.44 93 ILE A CA 1
ATOM 701 C C . ILE A 1 93 ? 0.289 6.989 1.260 1.00 94.44 93 ILE A C 1
ATOM 703 O O . ILE A 1 93 ? 1.188 7.436 0.544 1.00 94.44 93 ILE A O 1
ATOM 707 N N . PRO A 1 94 ? -0.267 5.781 1.044 1.00 96.88 94 PRO A N 1
ATOM 708 C CA . PRO A 1 94 ? 0.098 4.948 -0.100 1.00 96.88 94 PRO A CA 1
ATOM 709 C C . PRO A 1 94 ? 0.009 5.705 -1.432 1.00 96.88 94 PRO A C 1
ATOM 711 O O . PRO A 1 94 ? -0.950 6.439 -1.672 1.00 96.88 94 PRO A O 1
ATOM 714 N N . SER A 1 95 ? 1.017 5.527 -2.291 1.00 97.81 95 SER A N 1
ATOM 715 C CA . SER A 1 95 ? 1.062 6.179 -3.607 1.00 97.81 95 SER A CA 1
ATOM 716 C C . SER A 1 95 ? 0.004 5.632 -4.566 1.00 97.81 95 SER A C 1
ATOM 718 O O . SER A 1 95 ? -0.612 4.588 -4.327 1.00 97.81 95 SER A O 1
ATOM 720 N N . VAL A 1 96 ? -0.153 6.314 -5.701 1.00 98.06 96 VAL A N 1
ATOM 721 C CA . VAL A 1 96 ? -0.970 5.843 -6.828 1.00 98.06 96 VAL A CA 1
ATOM 722 C C . VAL A 1 96 ? -0.549 4.432 -7.240 1.00 98.06 96 VAL A C 1
ATOM 724 O O . VAL A 1 96 ? -1.403 3.564 -7.411 1.00 98.06 96 VAL A O 1
ATOM 727 N N . THR A 1 97 ? 0.760 4.169 -7.300 1.00 98.75 97 THR A N 1
ATOM 728 C CA . THR A 1 97 ? 1.309 2.834 -7.570 1.00 98.75 97 THR A CA 1
ATOM 729 C C . THR A 1 97 ? 0.802 1.786 -6.578 1.00 98.75 97 THR A C 1
ATOM 731 O O . THR A 1 97 ? 0.351 0.721 -6.997 1.00 98.75 97 THR A O 1
ATOM 734 N N . HIS A 1 98 ? 0.818 2.072 -5.270 1.00 98.75 98 HIS A N 1
ATOM 735 C CA . HIS A 1 98 ? 0.307 1.134 -4.263 1.00 98.75 98 HIS A CA 1
ATOM 736 C C . HIS A 1 98 ? -1.186 0.848 -4.464 1.00 98.75 98 HIS A C 1
ATOM 738 O O . HIS A 1 98 ? -1.600 -0.310 -4.415 1.00 98.75 98 HIS A O 1
ATOM 744 N N . MET A 1 99 ? -1.992 1.883 -4.715 1.00 98.44 99 MET A N 1
ATOM 745 C CA . MET A 1 99 ? -3.439 1.725 -4.895 1.00 98.44 99 MET A CA 1
ATOM 746 C C . MET A 1 99 ? -3.799 1.014 -6.204 1.00 98.44 99 MET A C 1
ATOM 748 O O . MET A 1 99 ? -4.737 0.218 -6.228 1.00 98.44 99 MET A O 1
ATOM 752 N N . ALA A 1 100 ? -3.023 1.219 -7.271 1.00 98.75 100 ALA A N 1
ATOM 753 C CA . ALA A 1 100 ? -3.168 0.468 -8.513 1.00 98.75 100 ALA A CA 1
ATOM 754 C C . ALA A 1 100 ? -2.891 -1.028 -8.296 1.00 98.75 100 ALA A C 1
ATOM 756 O O . ALA A 1 100 ? -3.660 -1.876 -8.745 1.00 98.75 100 ALA A O 1
ATOM 757 N N . ILE A 1 101 ? -1.834 -1.361 -7.546 1.00 98.81 101 ILE A N 1
ATOM 758 C CA . ILE A 1 101 ? -1.507 -2.748 -7.190 1.00 98.81 101 ILE A CA 1
ATOM 759 C C . ILE A 1 101 ? -2.637 -3.388 -6.370 1.00 98.81 101 ILE A C 1
ATOM 761 O O . ILE A 1 101 ? -2.995 -4.535 -6.636 1.00 98.81 101 ILE A O 1
ATOM 765 N N . VAL A 1 102 ? -3.227 -2.658 -5.415 1.00 98.00 102 VAL A N 1
ATOM 766 C CA . VAL A 1 102 ? -4.384 -3.134 -4.633 1.00 98.00 102 VAL A CA 1
ATOM 767 C C . VAL A 1 102 ? -5.555 -3.488 -5.543 1.00 98.00 102 VAL A C 1
ATOM 769 O O . VAL A 1 102 ? -6.120 -4.571 -5.407 1.00 98.00 102 VAL A O 1
ATOM 772 N N . GLU A 1 103 ? -5.901 -2.619 -6.492 1.00 98.19 103 GLU A N 1
ATOM 773 C CA . GLU A 1 103 ? -7.027 -2.868 -7.394 1.00 98.19 103 GLU A CA 1
ATOM 774 C C . GLU A 1 103 ? -6.761 -4.038 -8.347 1.00 98.19 103 GLU A C 1
ATOM 776 O O . GLU A 1 103 ? -7.610 -4.917 -8.502 1.00 98.19 103 GLU A O 1
ATOM 781 N N . LEU A 1 104 ? -5.556 -4.123 -8.917 1.00 98.56 104 LEU A N 1
ATOM 782 C CA . LEU A 1 104 ? -5.169 -5.253 -9.764 1.00 98.56 104 LEU A CA 1
ATOM 783 C C . LEU A 1 104 ? -5.167 -6.580 -8.990 1.00 98.56 104 LEU A C 1
ATOM 785 O O . LEU A 1 104 ? -5.564 -7.612 -9.534 1.00 98.56 104 LEU A O 1
ATOM 789 N N . ALA A 1 105 ? -4.744 -6.572 -7.724 1.00 97.69 105 ALA A N 1
ATOM 790 C CA . ALA A 1 105 ? -4.815 -7.737 -6.846 1.00 97.69 105 ALA A CA 1
ATOM 791 C C . ALA A 1 105 ? -6.272 -8.102 -6.512 1.00 97.69 105 ALA A C 1
ATOM 793 O O . ALA A 1 105 ? -6.634 -9.279 -6.538 1.00 97.69 105 ALA A O 1
ATOM 794 N N . ARG A 1 106 ? -7.132 -7.105 -6.259 1.00 95.94 106 ARG A N 1
ATOM 795 C CA . ARG A 1 106 ? -8.563 -7.292 -5.972 1.00 95.94 106 ARG A CA 1
ATOM 796 C C . ARG A 1 106 ? -9.310 -7.924 -7.144 1.00 95.94 106 ARG A C 1
ATOM 798 O O . ARG A 1 106 ? -10.141 -8.800 -6.921 1.00 95.94 106 ARG A O 1
ATOM 805 N N . GLN A 1 107 ? -8.984 -7.529 -8.375 1.00 97.06 107 GLN A N 1
ATOM 806 C CA . GLN A 1 107 ? -9.527 -8.139 -9.594 1.00 97.06 107 GLN A CA 1
ATOM 807 C C . GLN A 1 107 ? -8.873 -9.486 -9.947 1.00 97.06 107 GLN A C 1
ATOM 809 O O . GLN A 1 107 ? -9.241 -10.121 -10.932 1.00 97.06 107 GLN A O 1
ATOM 814 N N . GLY A 1 108 ? -7.895 -9.943 -9.158 1.00 97.31 108 GLY A N 1
ATOM 815 C CA . GLY A 1 108 ? -7.178 -11.192 -9.398 1.00 97.31 108 GLY A CA 1
ATOM 816 C C . GLY A 1 108 ? -6.257 -11.158 -10.620 1.00 97.31 108 GLY A C 1
ATOM 817 O O . GLY A 1 108 ? -5.821 -12.223 -11.061 1.00 97.31 108 GLY A O 1
ATOM 818 N N . ILE A 1 109 ? -5.958 -9.974 -11.166 1.00 98.50 109 ILE A N 1
ATOM 819 C CA . ILE A 1 109 ? -5.037 -9.779 -12.293 1.00 98.50 109 ILE A CA 1
ATOM 820 C C . ILE A 1 109 ? -3.603 -10.011 -11.809 1.00 98.50 109 ILE A C 1
ATOM 822 O O . ILE A 1 109 ? -2.896 -10.863 -12.343 1.00 98.50 109 ILE A O 1
ATOM 826 N N . VAL A 1 110 ? -3.197 -9.324 -10.738 1.00 98.69 110 VAL A N 1
ATOM 827 C CA . VAL A 1 110 ? -1.927 -9.598 -10.051 1.00 98.69 110 VAL A CA 1
ATOM 828 C C . VAL A 1 110 ? -2.103 -10.819 -9.158 1.00 98.69 110 VAL A C 1
ATOM 830 O O . VAL A 1 110 ? -2.987 -10.854 -8.304 1.00 98.69 110 VAL A O 1
ATOM 833 N N . LYS A 1 111 ? -1.246 -11.827 -9.331 1.00 98.62 111 LYS A N 1
ATOM 834 C CA . LYS A 1 111 ? -1.267 -13.055 -8.524 1.00 98.62 111 LYS A CA 1
ATOM 835 C C . LYS A 1 111 ? -0.448 -12.939 -7.252 1.00 98.62 111 LYS A C 1
ATOM 837 O O . LYS A 1 111 ? -0.755 -13.628 -6.281 1.00 98.62 111 LYS A O 1
ATOM 842 N N . PHE A 1 112 ? 0.606 -12.125 -7.264 1.00 98.81 112 PHE A N 1
ATOM 843 C CA . PHE A 1 112 ? 1.474 -11.949 -6.105 1.00 98.81 112 PHE A CA 1
ATOM 844 C C . PHE A 1 112 ? 2.339 -10.698 -6.206 1.00 98.81 112 PHE A C 1
ATOM 846 O O . PHE A 1 112 ? 2.741 -10.296 -7.301 1.00 98.81 112 PHE A O 1
ATOM 853 N N . VAL A 1 113 ? 2.656 -10.126 -5.049 1.00 98.88 113 VAL A N 1
ATOM 854 C CA . VAL A 1 113 ? 3.529 -8.964 -4.909 1.00 98.88 113 VAL A CA 1
ATOM 855 C C . VAL A 1 113 ? 4.732 -9.341 -4.057 1.00 98.88 113 VAL A C 1
ATOM 857 O O . VAL A 1 113 ? 4.609 -9.883 -2.961 1.00 98.88 113 VAL A O 1
ATOM 860 N N . ILE A 1 114 ? 5.915 -9.037 -4.567 1.00 98.81 114 ILE A N 1
ATOM 861 C CA . ILE A 1 114 ? 7.182 -9.179 -3.864 1.00 98.81 114 ILE A CA 1
ATOM 862 C C . ILE A 1 114 ? 7.704 -7.774 -3.586 1.00 98.81 114 ILE A C 1
ATOM 864 O O . ILE A 1 114 ? 7.776 -6.950 -4.494 1.00 98.81 114 ILE A O 1
ATOM 868 N N . SER A 1 115 ? 8.074 -7.480 -2.344 1.00 98.56 115 SER A N 1
ATOM 869 C CA . SER A 1 115 ? 8.547 -6.153 -1.965 1.00 98.56 115 SER A CA 1
ATOM 870 C C . SER A 1 115 ? 9.866 -6.201 -1.211 1.00 98.56 115 SER A C 1
ATOM 872 O O . SER A 1 115 ? 10.068 -7.015 -0.310 1.00 98.56 115 SER A O 1
ATOM 874 N N . GLN A 1 116 ? 10.750 -5.271 -1.563 1.00 97.56 116 GLN A N 1
ATOM 875 C CA . GLN A 1 116 ? 11.966 -4.954 -0.818 1.00 97.56 116 GLN A CA 1
ATOM 876 C C . GLN A 1 116 ? 11.753 -3.825 0.202 1.00 97.56 116 GLN A C 1
ATOM 878 O O . GLN A 1 116 ? 12.691 -3.467 0.919 1.00 97.56 116 GLN A O 1
ATOM 883 N N . ASN A 1 117 ? 10.560 -3.227 0.232 1.00 97.00 117 ASN A N 1
ATOM 884 C CA . ASN A 1 117 ? 10.283 -2.043 1.034 1.00 97.00 117 ASN A CA 1
ATOM 885 C C . ASN A 1 117 ? 9.981 -2.418 2.477 1.00 97.00 117 ASN A C 1
ATOM 887 O O . ASN A 1 117 ? 9.291 -3.394 2.745 1.00 97.00 117 ASN A O 1
ATOM 891 N N . ILE A 1 118 ? 10.463 -1.581 3.395 1.00 95.75 118 ILE A N 1
ATOM 892 C CA . ILE A 1 118 ? 10.235 -1.721 4.839 1.00 95.75 118 ILE A CA 1
ATOM 893 C C . ILE A 1 118 ? 9.234 -0.691 5.386 1.00 95.75 118 ILE A C 1
ATOM 895 O O . ILE A 1 118 ? 9.001 -0.629 6.593 1.00 95.75 118 ILE A O 1
ATOM 899 N N . ASP A 1 119 ? 8.680 0.161 4.523 1.00 95.56 119 ASP A N 1
ATOM 900 C CA . ASP A 1 119 ? 7.787 1.269 4.893 1.00 95.56 119 ASP A CA 1
ATOM 901 C C . ASP A 1 119 ? 6.387 0.817 5.353 1.00 95.56 119 ASP A C 1
ATOM 903 O O . ASP A 1 119 ? 5.678 1.582 6.011 1.00 95.56 119 ASP A O 1
ATOM 907 N N . GLY A 1 120 ? 6.011 -0.426 5.042 1.00 94.00 120 GLY A N 1
ATOM 908 C CA . GLY A 1 120 ? 4.731 -1.036 5.387 1.00 94.00 120 GLY A CA 1
ATOM 909 C C . GLY A 1 120 ? 3.529 -0.497 4.606 1.00 94.00 120 GLY A C 1
ATOM 910 O O . GLY A 1 120 ? 2.390 -0.791 4.978 1.00 94.00 120 GLY A O 1
ATOM 911 N N . LEU A 1 121 ? 3.746 0.282 3.540 1.00 96.00 121 LEU A N 1
ATOM 912 C CA . LEU A 1 121 ? 2.669 0.908 2.769 1.00 96.00 121 LEU A CA 1
ATOM 913 C C . LEU A 1 121 ? 1.826 -0.095 1.982 1.00 96.00 121 LEU A C 1
ATOM 915 O O . LEU A 1 121 ? 0.635 0.144 1.823 1.00 96.00 121 LEU A O 1
ATOM 919 N N . HIS A 1 122 ? 2.389 -1.231 1.563 1.00 96.62 122 HIS A N 1
ATOM 920 C CA . HIS A 1 122 ? 1.628 -2.306 0.914 1.00 96.62 122 HIS A CA 1
ATOM 921 C C . HIS A 1 122 ? 0.525 -2.870 1.818 1.00 96.62 122 HIS A C 1
ATOM 923 O O . HIS A 1 122 ? -0.637 -2.899 1.431 1.00 96.62 122 HIS A O 1
ATOM 929 N N . LEU A 1 123 ? 0.840 -3.267 3.054 1.00 93.38 123 LEU A N 1
ATOM 930 C CA . LEU A 1 123 ? -0.195 -3.755 3.979 1.00 93.38 123 LEU A CA 1
ATOM 931 C C . LEU A 1 123 ? -1.187 -2.643 4.355 1.00 93.38 123 LEU A C 1
ATOM 933 O O . LEU A 1 123 ? -2.389 -2.879 4.440 1.00 93.38 123 LEU A O 1
ATOM 937 N N . ARG A 1 124 ? -0.704 -1.406 4.528 1.00 91.31 124 ARG A N 1
ATOM 938 C CA . ARG A 1 124 ? -1.550 -0.247 4.873 1.00 91.31 124 ARG A CA 1
ATOM 939 C C . ARG A 1 124 ? -2.413 0.261 3.717 1.00 91.31 124 ARG A C 1
ATOM 941 O O . ARG A 1 124 ? -3.402 0.945 3.972 1.00 91.31 124 ARG A O 1
ATOM 948 N N . SER A 1 125 ? -2.080 -0.065 2.469 1.00 93.69 125 SER A N 1
ATOM 949 C CA . SER A 1 125 ? -2.940 0.209 1.314 1.00 93.69 125 SER A CA 1
ATOM 950 C C . SER A 1 125 ? -4.121 -0.759 1.221 1.00 93.69 125 SER A C 1
ATOM 952 O O . SER A 1 125 ? -5.067 -0.486 0.486 1.00 93.69 125 SER A O 1
ATOM 954 N N . GLY A 1 126 ? -4.097 -1.851 1.995 1.00 91.81 126 GLY A N 1
ATOM 955 C CA . GLY A 1 126 ? -5.132 -2.881 2.008 1.00 91.81 126 GLY A CA 1
ATOM 956 C C . GLY A 1 126 ? -4.803 -4.095 1.141 1.00 91.81 126 GLY A C 1
ATOM 957 O O . GLY A 1 126 ? -5.699 -4.896 0.866 1.00 91.81 126 GLY A O 1
ATOM 958 N N . ILE A 1 127 ? -3.548 -4.263 0.697 1.00 93.12 127 ILE A N 1
ATOM 959 C CA . ILE A 1 127 ? -3.158 -5.524 0.064 1.00 93.12 127 ILE A CA 1
ATOM 960 C C . ILE A 1 127 ? -3.242 -6.654 1.089 1.00 93.12 127 ILE A C 1
ATOM 962 O O . ILE A 1 127 ? -2.786 -6.519 2.226 1.00 93.12 127 ILE A O 1
ATOM 966 N N . LYS A 1 128 ? -3.789 -7.796 0.669 1.00 92.06 128 LYS A N 1
ATOM 967 C CA . LYS A 1 128 ? -3.869 -8.956 1.551 1.00 92.06 128 LYS A CA 1
ATOM 968 C C . LYS A 1 128 ? -2.475 -9.474 1.864 1.00 92.06 128 LYS A C 1
ATOM 970 O O . LYS A 1 128 ? -1.699 -9.760 0.950 1.00 92.06 128 LYS A O 1
ATOM 975 N N . SER A 1 129 ? -2.194 -9.717 3.138 1.00 92.12 129 SER A N 1
ATOM 976 C CA . SER A 1 129 ? -0.920 -10.300 3.587 1.00 92.12 129 SER A CA 1
ATOM 977 C C . SER A 1 129 ? -0.611 -11.665 2.950 1.00 92.12 129 SER A C 1
ATOM 979 O O . SER A 1 129 ? 0.550 -12.039 2.814 1.00 92.12 129 SER A O 1
ATOM 981 N N . SER A 1 130 ? -1.630 -12.405 2.498 1.00 93.56 130 SER A N 1
ATOM 982 C CA . SER A 1 130 ? -1.471 -13.664 1.758 1.00 93.56 130 SER A CA 1
ATOM 983 C C . SER A 1 130 ? -0.968 -13.495 0.318 1.00 93.56 130 SER A C 1
ATOM 985 O O . SER A 1 130 ? -0.606 -14.488 -0.304 1.00 93.56 130 SER A O 1
ATOM 987 N N . MET A 1 131 ? -0.983 -12.276 -0.225 1.00 96.75 131 MET A N 1
ATOM 988 C CA . MET A 1 131 ? -0.541 -11.943 -1.586 1.00 96.75 131 MET A CA 1
ATOM 989 C C . MET A 1 131 ? 0.789 -11.177 -1.613 1.00 96.75 131 MET A C 1
ATOM 991 O O . MET A 1 131 ? 1.190 -10.705 -2.676 1.00 96.75 131 MET A O 1
ATOM 995 N N . LEU A 1 132 ? 1.452 -11.030 -0.463 1.00 97.88 132 LEU A N 1
ATOM 996 C CA . LEU A 1 132 ? 2.634 -10.192 -0.298 1.00 97.88 132 LEU A CA 1
ATOM 997 C C . LEU A 1 132 ? 3.791 -10.971 0.342 1.00 97.88 132 LEU A C 1
ATOM 999 O O . LEU A 1 132 ? 3.622 -11.618 1.376 1.00 97.88 132 LEU A O 1
ATOM 1003 N N . ALA A 1 133 ? 4.988 -10.839 -0.229 1.00 98.00 133 ALA A N 1
ATOM 1004 C CA . ALA A 1 133 ? 6.250 -11.203 0.415 1.00 98.00 133 ALA A CA 1
ATOM 1005 C C . ALA A 1 133 ? 7.088 -9.945 0.700 1.00 98.00 133 ALA A C 1
ATOM 1007 O O . ALA A 1 133 ? 7.607 -9.321 -0.224 1.00 98.00 133 ALA A O 1
ATOM 1008 N N . GLU A 1 134 ? 7.238 -9.589 1.978 1.00 97.31 134 GLU A N 1
ATOM 1009 C CA . GLU A 1 134 ? 8.090 -8.482 2.441 1.00 97.31 134 GLU A CA 1
ATOM 1010 C C . GLU A 1 134 ? 9.493 -9.012 2.770 1.00 97.31 134 GLU A C 1
ATOM 1012 O O . GLU A 1 134 ? 9.763 -9.477 3.878 1.00 97.31 134 GLU A O 1
ATOM 1017 N N . LEU A 1 135 ? 10.391 -8.978 1.786 1.00 97.00 135 LEU A N 1
ATOM 1018 C CA . LEU A 1 135 ? 11.689 -9.655 1.857 1.00 97.00 135 LEU A CA 1
ATOM 1019 C C . LEU A 1 135 ? 12.654 -9.024 2.864 1.00 97.00 135 LEU A C 1
ATOM 1021 O O . LEU A 1 135 ? 13.488 -9.720 3.428 1.00 97.00 135 LEU A O 1
ATOM 1025 N N . HIS A 1 136 ? 12.560 -7.715 3.092 1.00 95.56 136 HIS A N 1
ATOM 1026 C CA . HIS A 1 136 ? 13.436 -6.995 4.025 1.00 95.56 136 HIS A CA 1
ATOM 1027 C C . HIS A 1 136 ? 12.738 -6.650 5.349 1.00 95.56 136 HIS A C 1
ATOM 1029 O O . HIS A 1 136 ? 13.262 -5.875 6.155 1.00 95.56 136 HIS A O 1
ATOM 1035 N N . GLY A 1 137 ? 11.560 -7.237 5.577 1.00 94.44 137 GLY A N 1
ATOM 1036 C CA . GLY A 1 137 ? 10.720 -6.946 6.726 1.00 94.44 137 GLY A CA 1
ATOM 1037 C C . GLY A 1 137 ? 9.871 -5.694 6.561 1.00 94.44 137 GLY A C 1
ATOM 1038 O O . GLY A 1 137 ? 9.761 -5.119 5.484 1.00 94.44 137 GLY A O 1
ATOM 1039 N N . ASN A 1 138 ? 9.272 -5.270 7.668 1.00 95.12 138 ASN A N 1
ATOM 1040 C CA . ASN A 1 138 ? 8.352 -4.147 7.731 1.00 95.12 138 ASN A CA 1
ATOM 1041 C C . ASN A 1 138 ? 8.513 -3.409 9.069 1.00 95.12 138 ASN A C 1
ATOM 1043 O O . ASN A 1 138 ? 8.496 -4.005 10.150 1.00 95.12 138 ASN A O 1
ATOM 1047 N N . SER A 1 139 ? 8.673 -2.086 9.001 1.00 93.44 139 SER A N 1
ATOM 1048 C CA . SER A 1 139 ? 8.960 -1.228 10.158 1.00 93.44 139 SER A CA 1
ATOM 1049 C C . SER A 1 139 ? 7.848 -1.195 11.207 1.00 93.44 139 SER A C 1
ATOM 1051 O O . SER A 1 139 ? 8.109 -0.853 12.362 1.00 93.44 139 SER A O 1
ATOM 1053 N N . ASN A 1 140 ? 6.640 -1.595 10.822 1.00 92.69 140 ASN A N 1
ATOM 1054 C CA . ASN A 1 140 ? 5.438 -1.684 11.638 1.00 92.69 140 ASN A CA 1
ATOM 1055 C C . ASN A 1 140 ? 5.130 -3.121 12.093 1.00 92.69 140 ASN A C 1
ATOM 1057 O O . ASN A 1 140 ? 4.162 -3.344 12.817 1.00 92.69 140 ASN A O 1
ATOM 1061 N N . LEU A 1 141 ? 5.940 -4.103 11.695 1.00 92.62 141 LEU A N 1
ATOM 1062 C CA . LEU A 1 141 ? 5.693 -5.518 11.942 1.00 92.62 141 LEU A CA 1
ATOM 1063 C C . LEU A 1 141 ? 6.689 -6.085 12.959 1.00 92.62 141 LEU A C 1
ATOM 1065 O O . LEU A 1 141 ? 7.903 -5.875 12.875 1.00 92.62 141 LEU A O 1
ATOM 1069 N N . GLU A 1 142 ? 6.164 -6.834 13.921 1.00 94.50 142 GLU A N 1
ATOM 1070 C CA . GLU A 1 142 ? 6.942 -7.655 14.846 1.00 94.50 142 GLU A CA 1
ATOM 1071 C C . GLU A 1 142 ? 6.385 -9.078 14.883 1.00 94.50 142 GLU A C 1
ATOM 1073 O O . GLU A 1 142 ? 5.216 -9.313 14.581 1.00 94.50 142 GLU A O 1
ATOM 1078 N N . TYR A 1 143 ? 7.203 -10.051 15.261 1.00 94.25 143 TYR A N 1
ATOM 1079 C CA . TYR A 1 143 ? 6.799 -11.448 15.332 1.00 94.25 143 TYR A CA 1
ATOM 1080 C C . TYR A 1 143 ? 7.275 -12.102 16.623 1.00 94.25 143 TYR A C 1
ATOM 1082 O O . TYR A 1 143 ? 8.279 -11.724 17.225 1.00 94.25 143 TYR A O 1
ATOM 1090 N N . CYS A 1 144 ? 6.537 -13.109 17.080 1.00 95.31 144 CYS A N 1
ATOM 1091 C CA . CYS A 1 144 ? 6.934 -13.865 18.256 1.00 95.31 144 CYS A CA 1
ATOM 1092 C C . CYS A 1 144 ? 8.061 -14.842 17.924 1.00 95.31 144 CYS A C 1
ATOM 1094 O O . CYS A 1 144 ? 7.899 -15.713 17.070 1.00 95.31 144 CYS A O 1
ATOM 1096 N N . GLN A 1 145 ? 9.154 -14.791 18.687 1.00 95.50 145 GLN A N 1
ATOM 1097 C CA . GLN A 1 145 ? 10.280 -15.709 18.507 1.00 95.50 145 GLN A CA 1
ATOM 1098 C C . GLN A 1 145 ? 9.872 -17.190 18.643 1.00 95.50 145 GLN A C 1
ATOM 1100 O O . GLN A 1 145 ? 10.384 -18.024 17.894 1.00 95.50 145 GLN A O 1
ATOM 1105 N N . LYS A 1 146 ? 8.937 -17.498 19.560 1.00 95.19 146 LYS A N 1
ATOM 1106 C CA . LYS A 1 146 ? 8.467 -18.862 19.867 1.00 95.19 146 LYS A CA 1
ATOM 1107 C C . LYS A 1 146 ? 7.427 -19.375 18.866 1.00 95.19 146 LYS A C 1
ATOM 1109 O O . LYS A 1 146 ? 7.670 -20.357 18.183 1.00 95.19 146 LYS A O 1
ATOM 1114 N N . CYS A 1 147 ? 6.268 -18.716 18.779 1.00 93.69 147 CYS A N 1
ATOM 1115 C CA . CYS A 1 147 ? 5.129 -19.210 17.986 1.00 93.69 147 CYS A CA 1
ATOM 1116 C C . CYS A 1 147 ? 5.025 -18.622 16.571 1.00 93.69 147 CYS A C 1
ATOM 1118 O O . CYS A 1 147 ? 4.087 -18.953 15.854 1.00 93.69 147 CYS A O 1
ATOM 1120 N N . LYS A 1 148 ? 5.936 -17.716 16.189 1.00 91.94 148 LYS A N 1
ATOM 1121 C CA . LYS A 1 148 ? 6.002 -17.051 14.873 1.00 91.94 148 LYS A CA 1
ATOM 1122 C C . LYS A 1 148 ? 4.786 -16.203 14.479 1.00 91.94 148 LYS A C 1
ATOM 1124 O O . LYS A 1 148 ? 4.780 -15.636 13.392 1.00 91.94 148 LYS A O 1
ATOM 1129 N N . THR A 1 149 ? 3.792 -16.043 15.359 1.00 90.44 149 THR A N 1
ATOM 1130 C CA . THR A 1 149 ? 2.679 -15.109 15.144 1.00 90.44 149 THR A CA 1
ATOM 1131 C C . THR A 1 149 ? 3.209 -13.700 14.910 1.00 90.44 149 THR A C 1
ATOM 1133 O O . THR A 1 149 ? 4.012 -13.204 15.705 1.00 90.44 149 THR A O 1
ATOM 1136 N N . LYS A 1 150 ? 2.739 -13.086 13.825 1.00 91.00 150 LYS A N 1
ATOM 1137 C CA . LYS A 1 150 ? 3.046 -11.720 13.414 1.00 91.00 150 LYS A CA 1
ATOM 1138 C C . LYS A 1 150 ? 2.023 -10.749 14.002 1.00 91.00 150 LYS A C 1
ATOM 1140 O O . LYS A 1 150 ? 0.857 -11.100 14.150 1.00 91.00 150 LYS A O 1
ATOM 1145 N N . TYR A 1 151 ? 2.475 -9.551 14.341 1.00 89.88 151 TYR A N 1
ATOM 1146 C CA . TYR A 1 151 ? 1.670 -8.469 14.892 1.00 89.88 151 TYR A CA 1
ATOM 1147 C C . TYR A 1 151 ? 2.011 -7.190 14.139 1.00 89.88 151 TYR A C 1
ATOM 1149 O O . TYR A 1 151 ? 3.129 -6.681 14.255 1.00 89.88 151 TYR A O 1
ATOM 1157 N N . LEU A 1 152 ? 1.049 -6.686 13.373 1.00 89.38 152 LEU A N 1
ATOM 1158 C CA . LEU A 1 152 ? 1.151 -5.375 12.752 1.00 89.38 152 LEU A CA 1
ATOM 1159 C C . LEU A 1 152 ? 0.784 -4.298 13.786 1.00 89.38 152 LEU A C 1
ATOM 1161 O O . LEU A 1 152 ? -0.102 -4.480 14.628 1.00 89.38 152 LEU A O 1
ATOM 1165 N N . ARG A 1 153 ? 1.525 -3.194 13.771 1.00 88.88 153 ARG A N 1
ATOM 1166 C CA . ARG A 1 153 ? 1.367 -2.053 14.674 1.00 88.88 153 ARG A CA 1
ATOM 1167 C C . ARG A 1 153 ? 1.190 -0.792 13.860 1.00 88.88 153 ARG A C 1
ATOM 1169 O O . ARG A 1 153 ? 1.798 -0.638 12.809 1.00 88.88 153 ARG A O 1
ATOM 1176 N N . ASP A 1 154 ? 0.461 0.172 14.399 1.00 87.38 154 ASP A N 1
ATOM 1177 C CA . ASP A 1 154 ? 0.396 1.478 13.745 1.00 87.38 154 ASP A CA 1
ATOM 1178 C C . ASP A 1 154 ? 1.692 2.286 13.867 1.00 87.38 154 ASP A C 1
ATOM 1180 O O . ASP A 1 154 ? 1.973 3.165 13.064 1.00 87.38 154 ASP A O 1
ATOM 1184 N N . TYR A 1 155 ? 2.528 1.935 14.839 1.00 88.06 155 TYR A N 1
ATOM 1185 C CA . TYR A 1 155 ? 3.798 2.586 15.122 1.00 88.06 155 TYR A CA 1
ATOM 1186 C C . TYR A 1 155 ? 4.990 1.704 14.744 1.00 88.06 155 TYR A C 1
ATOM 1188 O O . TYR A 1 155 ? 4.884 0.484 14.597 1.00 88.06 155 TYR A O 1
ATOM 1196 N N . ARG A 1 156 ? 6.169 2.327 14.664 1.00 90.25 156 ARG A N 1
ATOM 1197 C CA . ARG A 1 156 ? 7.429 1.624 14.411 1.00 90.25 156 ARG A CA 1
ATOM 1198 C C . ARG A 1 156 ? 7.746 0.638 15.540 1.00 90.25 156 ARG A C 1
ATOM 1200 O O . ARG A 1 156 ? 7.847 1.033 16.699 1.00 90.25 156 ARG A O 1
ATOM 1207 N N . THR A 1 157 ? 7.949 -0.635 15.213 1.00 91.88 157 THR A N 1
ATOM 1208 C CA . THR A 1 157 ? 8.111 -1.705 16.212 1.00 91.88 157 THR A CA 1
ATOM 1209 C C . THR A 1 157 ? 9.485 -1.721 16.864 1.00 91.88 157 THR A C 1
ATOM 1211 O O . THR A 1 157 ? 9.601 -2.056 18.046 1.00 91.88 157 THR A O 1
ATOM 1214 N N . ARG A 1 158 ? 10.527 -1.352 16.123 1.00 89.69 158 ARG A N 1
ATOM 1215 C CA . ARG A 1 158 ? 11.898 -1.378 16.627 1.00 89.69 158 ARG A CA 1
ATOM 1216 C C . ARG A 1 158 ? 12.115 -0.346 17.736 1.00 89.69 158 ARG A C 1
ATOM 1218 O O . ARG A 1 158 ? 11.936 0.850 17.522 1.00 89.69 158 ARG A O 1
ATOM 1225 N N . THR A 1 159 ? 12.578 -0.817 18.892 1.00 85.50 159 THR A N 1
ATOM 1226 C CA . THR A 1 159 ? 12.932 0.010 20.062 1.00 85.50 159 THR A CA 1
ATOM 1227 C C . THR A 1 159 ? 14.412 -0.074 20.434 1.00 85.50 159 THR A C 1
ATOM 1229 O O . THR A 1 159 ? 14.885 0.701 21.260 1.00 85.50 159 THR A O 1
ATOM 1232 N N . ALA A 1 160 ? 15.150 -1.038 19.879 1.00 80.62 160 ALA A N 1
ATOM 1233 C CA . ALA A 1 160 ? 16.530 -1.286 20.266 1.00 8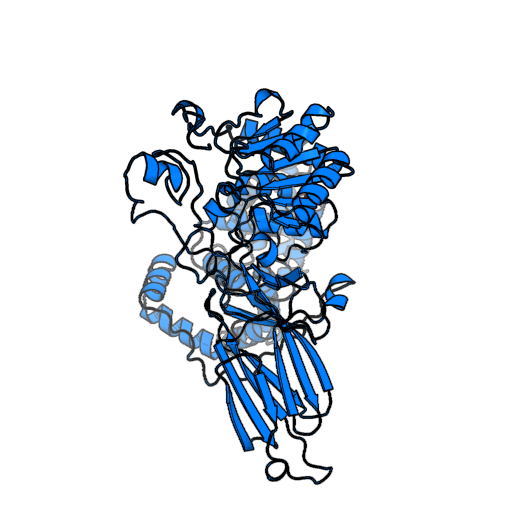0.62 160 ALA A CA 1
ATOM 1234 C C . ALA A 1 160 ? 17.511 -0.314 19.598 1.00 80.62 160 ALA A C 1
ATOM 1236 O O . ALA A 1 160 ? 17.436 -0.060 18.394 1.00 80.62 160 ALA A O 1
ATOM 1237 N N . SER A 1 161 ? 18.491 0.152 20.376 1.00 78.75 161 SER A N 1
ATOM 1238 C CA . SER A 1 161 ? 19.565 1.040 19.913 1.00 78.75 161 SER A CA 1
ATOM 1239 C C . SER A 1 161 ? 20.632 0.325 19.077 1.00 78.75 161 SER A C 1
ATOM 1241 O O . SER A 1 161 ? 21.207 0.919 18.170 1.00 78.75 161 SER A O 1
ATOM 1243 N N . LYS A 1 162 ? 20.892 -0.962 19.347 1.00 87.00 162 LYS A N 1
ATOM 1244 C CA . LYS A 1 162 ? 21.860 -1.777 18.592 1.00 87.00 162 LYS A CA 1
ATOM 1245 C C . LYS A 1 162 ? 21.228 -2.328 17.310 1.00 87.00 162 LYS A C 1
ATOM 1247 O O . LYS A 1 162 ? 20.054 -2.687 17.319 1.00 87.00 162 LYS A O 1
ATOM 1252 N N . VAL A 1 163 ? 22.009 -2.402 16.227 1.00 83.75 163 VAL A N 1
ATOM 1253 C CA . VAL A 1 163 ? 21.553 -2.811 14.878 1.00 83.75 163 VAL A CA 1
ATOM 1254 C C . VAL A 1 163 ? 20.932 -4.209 14.875 1.00 83.75 163 VAL A C 1
ATOM 1256 O O . VAL A 1 163 ? 19.768 -4.336 14.519 1.00 83.75 163 VAL A O 1
ATOM 1259 N N . HIS A 1 164 ? 21.656 -5.206 15.383 1.00 87.44 164 HIS A N 1
ATOM 1260 C CA . HIS A 1 164 ? 21.253 -6.622 15.369 1.00 87.44 164 HIS A CA 1
ATOM 1261 C C . HIS A 1 164 ? 20.459 -7.067 16.609 1.00 87.44 164 HIS A C 1
ATOM 1263 O O . HIS A 1 164 ? 20.351 -8.255 16.911 1.00 87.44 164 HIS A O 1
ATOM 1269 N N . ASN A 1 165 ? 19.945 -6.121 17.399 1.00 91.75 165 ASN A N 1
ATOM 1270 C CA . ASN A 1 165 ? 19.051 -6.450 18.503 1.00 91.75 165 ASN A CA 1
ATOM 1271 C C . ASN A 1 165 ? 17.610 -6.200 18.064 1.00 91.75 165 ASN A C 1
ATOM 1273 O O . ASN A 1 165 ? 17.163 -5.061 18.072 1.00 91.75 165 ASN A O 1
ATOM 1277 N N . HIS A 1 166 ? 16.880 -7.266 17.752 1.00 93.44 166 HIS A N 1
ATOM 1278 C CA . HIS A 1 166 ? 15.493 -7.142 17.300 1.00 93.44 166 HIS A CA 1
ATOM 1279 C C . HIS A 1 166 ? 14.467 -7.118 18.437 1.00 93.44 166 HIS A C 1
ATOM 1281 O O . HIS A 1 166 ? 13.273 -6.989 18.182 1.00 93.44 166 HIS A O 1
ATOM 1287 N N . LYS A 1 167 ? 14.870 -7.283 19.708 1.00 94.62 167 LYS A N 1
ATOM 1288 C CA . LYS A 1 167 ? 13.905 -7.340 20.818 1.00 94.62 167 LYS A CA 1
ATOM 1289 C C . LYS A 1 167 ? 13.151 -6.019 20.933 1.00 94.62 167 LYS A C 1
ATOM 1291 O O . LYS A 1 167 ? 13.750 -4.972 21.171 1.00 94.62 167 LYS A O 1
ATOM 1296 N N . THR A 1 168 ? 11.826 -6.096 20.882 1.00 93.88 168 THR A N 1
ATOM 1297 C CA . THR A 1 168 ? 10.969 -4.906 20.950 1.00 93.88 168 THR A CA 1
ATOM 1298 C C . THR A 1 168 ? 10.520 -4.540 22.366 1.00 93.88 168 THR A C 1
ATOM 1300 O O . THR A 1 168 ? 9.785 -3.576 22.574 1.00 93.88 168 THR A O 1
ATOM 1303 N N . GLY A 1 169 ? 10.907 -5.351 23.356 1.00 92.12 169 GLY A N 1
ATOM 1304 C CA . GLY A 1 169 ? 10.454 -5.234 24.745 1.00 92.12 169 GLY A CA 1
ATOM 1305 C C . GLY A 1 169 ? 9.017 -5.717 24.983 1.00 92.12 169 GLY A C 1
ATOM 1306 O O . GLY A 1 169 ? 8.563 -5.734 26.124 1.00 92.12 169 GLY A O 1
ATOM 1307 N N . ARG A 1 170 ? 8.296 -6.141 23.936 1.00 91.94 170 ARG A N 1
ATOM 1308 C CA . ARG A 1 170 ? 6.922 -6.654 24.033 1.00 91.94 170 ARG A CA 1
ATOM 1309 C C . ARG A 1 170 ? 6.885 -8.183 24.075 1.00 91.94 170 ARG A C 1
ATOM 1311 O O . ARG A 1 170 ? 7.830 -8.869 23.686 1.00 91.94 170 ARG A O 1
ATOM 1318 N N . ILE A 1 171 ? 5.759 -8.718 24.549 1.00 92.31 171 ILE A N 1
ATOM 1319 C CA . ILE A 1 171 ? 5.505 -10.160 24.676 1.00 92.31 171 ILE A CA 1
ATOM 1320 C C . ILE A 1 171 ? 4.298 -10.594 23.845 1.00 92.31 171 ILE A C 1
ATOM 1322 O O . ILE A 1 171 ? 3.323 -9.855 23.690 1.00 92.31 171 ILE A O 1
ATOM 1326 N N . CYS A 1 172 ? 4.357 -11.826 23.350 1.00 91.12 172 CYS A N 1
ATOM 1327 C CA . CYS A 1 172 ? 3.293 -12.458 22.584 1.00 91.12 172 CYS A CA 1
ATOM 1328 C C . CYS A 1 172 ? 1.980 -12.505 23.376 1.00 91.12 172 CYS A C 1
ATOM 1330 O O . CYS A 1 172 ? 1.956 -12.920 24.539 1.00 91.12 172 CYS A O 1
ATOM 1332 N N . LYS A 1 173 ? 0.891 -12.090 22.719 1.00 83.81 173 LYS A N 1
ATOM 1333 C CA . LYS A 1 173 ? -0.460 -12.046 23.296 1.00 83.81 173 LYS A CA 1
ATOM 1334 C C . LYS A 1 173 ? -1.259 -13.326 23.054 1.00 83.81 173 LYS A C 1
ATOM 1336 O O . LYS A 1 173 ? -2.270 -13.522 23.718 1.00 83.81 173 LYS A O 1
ATOM 1341 N N . LYS A 1 174 ? -0.786 -14.218 22.174 1.00 84.00 174 LYS A N 1
ATOM 1342 C CA . LYS A 1 174 ? -1.371 -15.550 21.984 1.00 84.00 174 LYS A CA 1
ATOM 1343 C C . LYS A 1 174 ? -1.342 -16.333 23.299 1.00 84.00 174 LYS A C 1
ATOM 1345 O O . LYS A 1 174 ? -0.316 -16.344 23.993 1.00 84.00 174 LYS A O 1
ATOM 1350 N N . SER A 1 175 ? -2.460 -16.992 23.610 1.00 82.31 175 SER A N 1
ATOM 1351 C CA . SER A 1 175 ? -2.594 -17.843 24.795 1.00 82.31 175 SER A CA 1
ATOM 1352 C C . SER A 1 175 ? -1.430 -18.840 24.880 1.00 82.31 175 SER A C 1
ATOM 1354 O O . SER A 1 175 ? -0.984 -19.369 23.861 1.00 82.31 175 SER A O 1
ATOM 1356 N N . ASN A 1 176 ? -0.894 -19.035 26.085 1.00 88.00 176 ASN A N 1
ATOM 1357 C CA . ASN A 1 176 ? 0.189 -19.975 26.411 1.00 88.00 176 ASN A CA 1
ATOM 1358 C C . ASN A 1 176 ? 1.560 -19.762 25.731 1.00 88.00 176 ASN A C 1
ATOM 1360 O O . ASN A 1 176 ? 2.471 -20.550 25.959 1.00 88.00 176 ASN A O 1
ATOM 1364 N N . CYS A 1 177 ? 1.776 -18.704 24.939 1.00 91.19 177 CYS A N 1
ATOM 1365 C CA . CYS A 1 177 ? 3.083 -18.482 24.305 1.00 91.19 177 CYS A CA 1
ATOM 1366 C C . CYS A 1 177 ? 4.012 -17.594 25.148 1.00 91.19 177 CYS A C 1
ATOM 1368 O O . CYS A 1 177 ? 5.162 -17.963 25.403 1.00 91.19 177 CYS A O 1
ATOM 1370 N N . LYS A 1 178 ? 3.538 -16.390 25.518 1.00 90.38 178 LYS A N 1
ATOM 1371 C CA . LYS A 1 178 ? 4.268 -15.326 26.255 1.00 90.38 178 LYS A CA 1
ATOM 1372 C C . LYS A 1 178 ? 5.718 -15.057 25.788 1.00 90.38 178 LYS A C 1
ATOM 1374 O O . LYS A 1 178 ? 6.488 -14.419 26.494 1.00 90.38 178 LYS A O 1
ATOM 1379 N N . GLY A 1 179 ? 6.109 -15.533 24.603 1.00 95.44 179 GLY A N 1
ATOM 1380 C CA . GLY A 1 179 ? 7.457 -15.380 24.063 1.00 95.44 179 GLY A CA 1
ATOM 1381 C C . GLY A 1 179 ? 7.774 -13.930 23.692 1.00 95.44 179 GLY A C 1
ATOM 1382 O O . GLY A 1 179 ? 6.844 -13.172 23.399 1.00 95.44 179 GLY A O 1
ATOM 1383 N N . PRO A 1 180 ? 9.061 -13.547 23.667 1.00 96.00 180 PRO A N 1
ATOM 1384 C CA . PRO A 1 180 ? 9.467 -12.201 23.281 1.00 96.00 180 PRO A CA 1
ATOM 1385 C C . PRO A 1 180 ? 9.080 -11.910 21.826 1.00 96.00 180 PRO A C 1
ATOM 1387 O O . PRO A 1 180 ? 9.086 -12.812 20.976 1.00 96.00 180 PRO A O 1
ATOM 1390 N N . LEU A 1 181 ? 8.725 -10.654 21.559 1.00 95.75 181 LEU A N 1
ATOM 1391 C CA . LEU A 1 181 ? 8.504 -10.142 20.210 1.00 95.75 181 LEU A CA 1
ATOM 1392 C C . LEU A 1 181 ? 9.796 -9.528 19.658 1.00 95.75 181 LEU A C 1
ATOM 1394 O O . LEU A 1 181 ? 10.538 -8.852 20.380 1.00 95.75 181 LEU A O 1
ATOM 1398 N N . LEU A 1 182 ? 10.049 -9.802 18.381 1.00 96.19 182 LEU A N 1
ATOM 1399 C CA . LEU A 1 182 ? 11.180 -9.309 17.607 1.00 96.19 182 LEU A CA 1
ATOM 1400 C C . LEU A 1 182 ? 10.660 -8.450 16.450 1.00 96.19 182 LEU A C 1
ATOM 1402 O O . LEU A 1 182 ? 9.665 -8.830 15.833 1.00 96.19 182 LEU A O 1
ATOM 1406 N N . ASP A 1 183 ? 11.290 -7.316 16.143 1.00 95.75 183 ASP A N 1
ATOM 1407 C CA . ASP A 1 183 ? 10.976 -6.590 14.910 1.00 95.75 183 ASP A CA 1
ATOM 1408 C C . ASP A 1 183 ? 11.376 -7.414 13.680 1.00 95.75 183 ASP A C 1
ATOM 1410 O O . ASP A 1 183 ? 12.210 -8.317 13.758 1.00 95.75 183 ASP A O 1
ATOM 1414 N N . SER A 1 184 ? 10.716 -7.148 12.555 1.00 95.12 184 SER A N 1
ATOM 1415 C CA . SER A 1 184 ? 10.920 -7.917 11.325 1.00 95.12 184 SER A CA 1
ATOM 1416 C C . SER A 1 184 ? 11.993 -7.354 10.392 1.00 95.12 184 SER A C 1
ATOM 1418 O O . SER A 1 184 ? 12.233 -7.962 9.355 1.00 95.12 184 SER A O 1
ATOM 1420 N N . ILE A 1 185 ? 12.608 -6.208 10.718 1.00 94.56 185 ILE A N 1
ATOM 1421 C CA . ILE A 1 185 ? 13.554 -5.534 9.821 1.00 94.56 185 ILE A CA 1
ATOM 1422 C C . ILE A 1 185 ? 14.783 -6.408 9.617 1.00 94.56 185 ILE A C 1
ATOM 1424 O O . ILE A 1 185 ? 15.362 -6.882 10.587 1.00 94.56 185 ILE A O 1
ATOM 1428 N N . ILE A 1 186 ? 15.206 -6.545 8.363 1.00 91.75 186 ILE A N 1
ATOM 1429 C CA . ILE A 1 186 ? 16.441 -7.236 8.005 1.00 91.75 186 ILE A CA 1
ATOM 1430 C C . ILE A 1 186 ? 17.561 -6.210 7.822 1.00 91.75 186 ILE A C 1
ATOM 1432 O O . ILE A 1 186 ? 17.459 -5.288 7.008 1.00 91.75 186 ILE A O 1
ATOM 1436 N N . ASN A 1 187 ? 18.637 -6.358 8.587 1.00 87.56 187 ASN A N 1
ATOM 1437 C CA . ASN A 1 187 ? 19.856 -5.571 8.460 1.00 87.56 187 ASN A CA 1
ATOM 1438 C C . ASN A 1 187 ? 20.877 -6.277 7.553 1.00 87.56 187 ASN A C 1
ATOM 1440 O O . ASN A 1 187 ? 20.787 -7.465 7.252 1.00 87.56 187 ASN A O 1
ATOM 1444 N N . PHE A 1 188 ? 21.913 -5.547 7.139 1.00 81.62 188 PHE A N 1
ATOM 1445 C CA . PHE A 1 188 ? 23.014 -6.143 6.382 1.00 81.62 188 PHE A CA 1
ATOM 1446 C C . PHE A 1 188 ? 23.680 -7.286 7.153 1.00 81.62 188 PHE A C 1
ATOM 1448 O O . PHE A 1 188 ? 24.034 -7.130 8.319 1.00 81.62 188 PHE A O 1
ATOM 1455 N N . GLY A 1 189 ? 23.904 -8.405 6.462 1.00 82.75 189 GLY A N 1
ATOM 1456 C CA . GLY A 1 189 ? 24.506 -9.611 7.035 1.00 82.75 189 GLY A CA 1
ATOM 1457 C C . GLY A 1 189 ? 23.502 -10.577 7.668 1.00 82.75 189 GLY A C 1
ATOM 1458 O O . GLY A 1 189 ? 23.900 -11.671 8.056 1.00 82.75 189 GLY A O 1
ATOM 1459 N N . GLU A 1 190 ? 22.220 -10.217 7.743 1.00 88.81 190 GLU A N 1
ATOM 1460 C CA . GLU A 1 190 ? 21.158 -11.117 8.196 1.00 88.81 190 GLU A CA 1
ATOM 1461 C C . GLU A 1 190 ? 20.524 -11.865 7.011 1.00 88.81 190 GLU A C 1
ATOM 1463 O O . GLU A 1 190 ? 20.438 -11.322 5.904 1.00 88.81 190 GLU A O 1
ATOM 1468 N N . PRO A 1 191 ? 20.076 -13.117 7.215 1.00 91.00 191 PRO A N 1
ATOM 1469 C CA . PRO A 1 191 ? 19.354 -13.853 6.188 1.00 91.00 191 PRO A CA 1
ATOM 1470 C C . PRO A 1 191 ? 17.973 -13.233 5.942 1.00 91.00 191 PRO A C 1
ATOM 1472 O O . PRO A 1 191 ? 17.302 -12.786 6.875 1.00 91.00 191 PRO A O 1
ATOM 1475 N N . LEU A 1 192 ? 17.520 -13.264 4.685 1.00 93.69 192 LEU A N 1
ATOM 1476 C CA . LEU A 1 192 ? 16.131 -12.940 4.354 1.00 93.69 192 LEU A CA 1
ATOM 1477 C C . LEU A 1 192 ? 15.181 -13.975 4.986 1.00 93.69 192 LEU A C 1
ATOM 1479 O O . LEU A 1 192 ? 15.573 -15.130 5.181 1.00 93.69 192 LEU A O 1
ATOM 1483 N N . PRO A 1 193 ? 13.930 -13.601 5.298 1.00 92.69 193 PRO A N 1
ATOM 1484 C CA . PRO A 1 193 ? 13.005 -14.506 5.949 1.00 92.69 193 PRO A CA 1
ATOM 1485 C C . PRO A 1 193 ? 12.587 -15.620 4.974 1.00 92.69 193 PRO A C 1
ATOM 1487 O O . PRO A 1 193 ? 12.085 -15.379 3.875 1.00 92.69 193 PRO A O 1
ATOM 1490 N N . GLU A 1 194 ? 12.864 -16.861 5.382 1.00 93.81 194 GLU A N 1
ATOM 1491 C CA . GLU A 1 194 ? 12.832 -18.049 4.520 1.00 93.81 194 GLU A CA 1
ATOM 1492 C C . GLU A 1 194 ? 11.470 -18.261 3.856 1.00 93.81 194 GLU A C 1
ATOM 1494 O O . GLU A 1 194 ? 11.393 -18.458 2.648 1.00 93.81 194 GLU A O 1
ATOM 1499 N N . ARG A 1 195 ? 10.377 -18.151 4.620 1.00 94.00 195 ARG A N 1
ATOM 1500 C CA . ARG A 1 195 ? 9.020 -18.367 4.103 1.00 94.00 195 ARG A CA 1
ATOM 1501 C C . ARG A 1 195 ? 8.692 -17.396 2.967 1.00 94.00 195 ARG A C 1
ATOM 1503 O O . ARG A 1 195 ? 8.139 -17.808 1.949 1.00 94.00 195 ARG A O 1
ATOM 1510 N N . GLU A 1 196 ? 8.982 -16.117 3.152 1.00 96.12 196 GLU A N 1
ATOM 1511 C CA . GLU A 1 196 ? 8.724 -15.044 2.198 1.00 96.12 196 GLU A CA 1
ATOM 1512 C C . GLU A 1 196 ? 9.582 -15.237 0.951 1.00 96.12 196 GLU A C 1
ATOM 1514 O O . GLU A 1 196 ? 9.059 -15.152 -0.159 1.00 96.12 196 GLU A O 1
ATOM 1519 N N . LEU A 1 197 ? 10.864 -15.572 1.131 1.00 97.19 197 LEU A N 1
ATOM 1520 C CA . LEU A 1 197 ? 11.793 -15.839 0.037 1.00 97.19 197 LEU A CA 1
ATOM 1521 C C . LEU A 1 197 ? 11.356 -17.056 -0.792 1.00 97.19 197 LEU A C 1
ATOM 1523 O O . LEU A 1 197 ? 11.229 -16.961 -2.012 1.00 97.19 197 LEU A O 1
ATOM 1527 N N . THR A 1 198 ? 11.054 -18.182 -0.142 1.00 98.00 198 THR A N 1
ATOM 1528 C CA . THR A 1 198 ? 10.562 -19.394 -0.807 1.00 98.00 198 THR A CA 1
ATOM 1529 C C . THR A 1 198 ? 9.255 -19.127 -1.546 1.00 98.00 198 THR A C 1
ATOM 1531 O O . THR A 1 198 ? 9.119 -19.516 -2.704 1.00 98.00 198 THR A O 1
ATOM 1534 N N . THR A 1 199 ? 8.306 -18.427 -0.916 1.00 98.19 199 THR A N 1
ATOM 1535 C CA . THR A 1 199 ? 7.024 -18.077 -1.551 1.00 98.19 199 THR A CA 1
ATOM 1536 C C . THR A 1 199 ? 7.249 -17.184 -2.774 1.00 98.19 199 THR A C 1
ATOM 1538 O O . THR A 1 199 ? 6.675 -17.430 -3.834 1.00 98.19 199 THR A O 1
ATOM 1541 N N . ALA A 1 200 ? 8.133 -16.188 -2.671 1.00 98.56 200 ALA A N 1
ATOM 1542 C CA . ALA A 1 200 ? 8.477 -15.307 -3.779 1.00 98.56 200 ALA A CA 1
ATOM 1543 C C . ALA A 1 200 ? 9.058 -16.079 -4.975 1.00 98.56 200 ALA A C 1
ATOM 1545 O O . ALA A 1 200 ? 8.586 -15.900 -6.100 1.00 98.56 200 ALA A O 1
ATOM 1546 N N . PHE A 1 201 ? 10.000 -16.999 -4.742 1.00 98.56 201 PHE A N 1
ATOM 1547 C CA . PHE A 1 201 ? 10.526 -17.860 -5.804 1.00 98.56 201 PHE A CA 1
ATOM 1548 C C . PHE A 1 201 ? 9.466 -18.803 -6.377 1.00 98.56 201 PHE A C 1
ATOM 1550 O O . PHE A 1 201 ? 9.397 -18.954 -7.590 1.00 98.56 201 PHE A O 1
ATOM 1557 N N . GLN A 1 202 ? 8.583 -19.385 -5.561 1.00 98.56 202 GLN A N 1
ATOM 1558 C CA . GLN A 1 202 ? 7.476 -20.212 -6.062 1.00 98.56 202 GLN A CA 1
ATOM 1559 C C . GLN A 1 202 ? 6.537 -19.435 -6.996 1.00 98.56 202 GLN A C 1
ATOM 1561 O O . GLN A 1 202 ? 6.021 -19.997 -7.963 1.00 98.56 202 GLN A O 1
ATOM 1566 N N . HIS A 1 203 ? 6.300 -18.151 -6.719 1.00 98.69 203 HIS A N 1
ATOM 1567 C CA . HIS A 1 203 ? 5.521 -17.290 -7.603 1.00 98.69 203 HIS A CA 1
ATOM 1568 C C . HIS A 1 203 ? 6.300 -16.887 -8.858 1.00 98.69 203 HIS A C 1
ATOM 1570 O O . HIS A 1 203 ? 5.708 -16.905 -9.935 1.00 98.69 203 HIS A O 1
ATOM 1576 N N . ALA A 1 204 ? 7.602 -16.608 -8.752 1.00 98.50 204 ALA A N 1
ATOM 1577 C CA . ALA A 1 204 ? 8.469 -16.377 -9.910 1.00 98.50 204 ALA A CA 1
ATOM 1578 C C . ALA A 1 204 ? 8.558 -17.606 -10.826 1.00 98.50 204 ALA A C 1
ATOM 1580 O O . ALA A 1 204 ? 8.517 -17.471 -12.044 1.00 98.50 204 ALA A O 1
ATOM 1581 N N . GLU A 1 205 ? 8.571 -18.817 -10.265 1.00 98.19 205 GLU A N 1
ATOM 1582 C CA . GLU A 1 205 ? 8.531 -20.054 -11.045 1.00 98.19 205 GLU A CA 1
ATOM 1583 C C . GLU A 1 205 ? 7.243 -20.197 -11.864 1.00 98.19 205 GLU A C 1
ATOM 1585 O O . GLU A 1 205 ? 7.258 -20.777 -12.946 1.00 98.19 205 GLU A O 1
ATOM 1590 N N . LYS A 1 206 ? 6.119 -19.670 -11.390 1.00 98.50 206 LYS A N 1
ATOM 1591 C CA . LYS A 1 206 ? 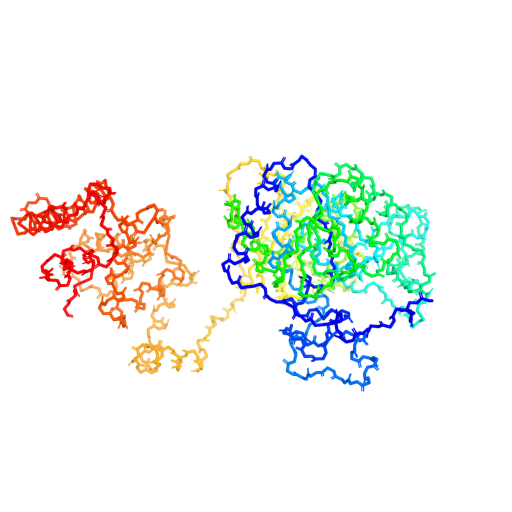4.842 -19.750 -12.113 1.00 98.50 206 LYS A CA 1
ATOM 1592 C C . LYS A 1 206 ? 4.633 -18.587 -13.078 1.00 98.50 206 LYS A C 1
ATOM 1594 O O . LYS A 1 206 ? 3.770 -18.684 -13.944 1.00 98.50 206 LYS A O 1
ATOM 1599 N N . ALA A 1 207 ? 5.373 -17.494 -12.903 1.00 98.81 207 ALA A N 1
ATOM 1600 C CA . ALA A 1 207 ? 5.106 -16.243 -13.585 1.00 98.81 207 ALA A CA 1
ATOM 1601 C C . ALA A 1 207 ? 5.422 -16.302 -15.079 1.00 98.81 207 ALA A C 1
ATOM 1603 O O . ALA A 1 207 ? 6.510 -16.708 -15.478 1.00 98.81 207 ALA A O 1
ATOM 1604 N N . ASP A 1 208 ? 4.482 -15.828 -15.895 1.00 98.75 208 ASP A N 1
ATOM 1605 C CA . ASP A 1 208 ? 4.678 -15.556 -17.324 1.00 98.75 208 ASP A CA 1
ATOM 1606 C C . ASP A 1 208 ? 4.922 -14.058 -17.608 1.00 98.75 208 ASP A C 1
ATOM 1608 O O . ASP A 1 208 ? 5.349 -13.680 -18.707 1.00 98.75 208 ASP A O 1
ATOM 1612 N N . LEU A 1 209 ? 4.711 -13.211 -16.595 1.00 98.88 209 LEU A N 1
ATOM 1613 C CA . LEU A 1 209 ? 5.014 -11.785 -16.593 1.00 98.88 209 LEU A CA 1
ATOM 1614 C C . LEU A 1 209 ? 5.459 -11.326 -15.195 1.00 98.88 209 LEU A C 1
ATOM 1616 O O . LEU A 1 209 ? 4.757 -11.544 -14.206 1.00 98.88 209 LEU A O 1
ATOM 1620 N N . CYS A 1 210 ? 6.594 -10.632 -15.124 1.00 98.88 210 CYS A N 1
ATOM 1621 C CA . CYS A 1 210 ? 7.068 -9.926 -13.937 1.00 98.88 210 CYS A CA 1
ATOM 1622 C C . CYS A 1 210 ? 7.287 -8.447 -14.261 1.00 98.88 210 CYS A C 1
ATOM 1624 O O . CYS A 1 210 ? 8.052 -8.121 -15.169 1.00 98.88 210 CYS A O 1
ATOM 1626 N N . LEU A 1 211 ? 6.630 -7.563 -13.508 1.00 98.88 211 LEU A N 1
ATOM 1627 C CA . LEU A 1 211 ? 6.856 -6.119 -13.566 1.00 98.88 211 LEU A CA 1
ATOM 1628 C C . LEU A 1 211 ? 7.641 -5.671 -12.331 1.00 98.88 211 LEU A C 1
ATOM 1630 O O . LEU A 1 211 ? 7.136 -5.739 -11.211 1.00 98.88 211 LEU A O 1
ATOM 1634 N N . VAL A 1 212 ? 8.862 -5.190 -12.539 1.00 98.94 212 VAL A N 1
ATOM 1635 C CA . VAL A 1 212 ? 9.672 -4.528 -11.514 1.00 98.94 212 VAL A CA 1
ATOM 1636 C C . VAL A 1 212 ? 9.339 -3.039 -11.502 1.00 98.94 212 VAL A C 1
ATOM 1638 O O . VAL A 1 212 ? 9.387 -2.403 -12.550 1.00 98.94 212 VAL A O 1
ATOM 1641 N N . LEU A 1 213 ? 9.060 -2.469 -10.330 1.00 98.81 213 LEU A N 1
ATOM 1642 C CA . LEU A 1 213 ? 8.807 -1.038 -10.145 1.00 98.81 213 LEU A CA 1
ATOM 1643 C C . LEU A 1 213 ? 9.731 -0.455 -9.078 1.00 98.81 213 LEU A C 1
ATOM 1645 O O . LEU A 1 213 ? 9.742 -0.911 -7.930 1.00 98.81 213 LEU A O 1
ATOM 1649 N N . GLY A 1 214 ? 10.491 0.576 -9.446 1.00 97.50 214 GLY A N 1
ATOM 1650 C CA . GLY A 1 214 ? 11.224 1.402 -8.486 1.00 97.50 214 GLY A CA 1
ATOM 1651 C C . GLY A 1 214 ? 12.306 0.654 -7.700 1.00 97.50 214 GLY A C 1
ATOM 1652 O O . GLY A 1 214 ? 12.559 0.985 -6.540 1.00 97.50 214 GLY A O 1
ATOM 1653 N N . SER A 1 215 ? 12.911 -0.385 -8.280 1.00 96.69 215 SER A N 1
ATOM 1654 C CA . SER A 1 215 ? 14.040 -1.108 -7.686 1.00 96.69 215 SER A CA 1
ATOM 1655 C C . SER A 1 215 ? 15.265 -1.029 -8.587 1.00 96.69 215 SER A C 1
ATOM 1657 O O . SER A 1 215 ? 15.170 -1.221 -9.796 1.00 96.69 215 SER A O 1
ATOM 1659 N N . SER A 1 216 ? 16.435 -0.827 -7.978 1.00 93.19 216 SER A N 1
ATOM 1660 C CA . SER A 1 216 ? 17.717 -0.896 -8.680 1.00 93.19 216 SER A CA 1
ATOM 1661 C C . SER A 1 216 ? 18.202 -2.328 -8.935 1.00 93.19 216 SER A C 1
ATOM 1663 O O . SER A 1 216 ? 19.203 -2.494 -9.624 1.00 93.19 216 SER A O 1
ATOM 1665 N N . LEU A 1 217 ? 17.528 -3.349 -8.380 1.00 93.94 217 LEU A N 1
ATOM 1666 C CA . LEU A 1 217 ? 17.847 -4.777 -8.555 1.00 93.94 217 LEU A CA 1
ATOM 1667 C C . LEU A 1 217 ? 19.312 -5.148 -8.243 1.00 93.94 217 LEU A C 1
ATOM 1669 O O . LEU A 1 217 ? 19.914 -5.967 -8.926 1.00 93.94 217 LEU A O 1
ATOM 1673 N N . ARG A 1 218 ? 19.900 -4.550 -7.196 1.00 89.19 218 ARG A N 1
ATOM 1674 C CA . ARG A 1 218 ? 21.303 -4.803 -6.787 1.00 89.19 218 ARG A CA 1
ATOM 1675 C C . ARG A 1 218 ? 21.474 -5.715 -5.571 1.00 89.19 218 ARG A C 1
ATOM 1677 O O . ARG A 1 218 ? 22.597 -6.022 -5.191 1.00 89.19 218 ARG A O 1
ATOM 1684 N N . VAL A 1 219 ? 20.385 -6.061 -4.888 1.00 87.94 219 VAL A N 1
ATOM 1685 C CA . VAL A 1 219 ? 20.441 -6.779 -3.605 1.00 87.94 219 VAL A CA 1
ATOM 1686 C C . VAL A 1 219 ? 19.970 -8.212 -3.805 1.00 87.94 219 VAL A C 1
ATOM 1688 O O . VAL A 1 219 ? 18.772 -8.465 -3.898 1.00 87.94 219 VAL A O 1
ATOM 1691 N N . THR A 1 220 ? 20.919 -9.137 -3.858 1.00 88.94 220 THR A N 1
ATOM 1692 C CA . THR A 1 220 ? 20.696 -10.591 -3.858 1.00 88.94 220 THR A CA 1
ATOM 1693 C C . THR A 1 220 ? 20.446 -11.089 -2.427 1.00 88.94 220 THR A C 1
ATOM 1695 O O . THR A 1 220 ? 21.027 -10.535 -1.488 1.00 88.94 220 THR A O 1
ATOM 1698 N N . PRO A 1 221 ? 19.577 -12.100 -2.221 1.00 93.19 221 PRO A N 1
ATOM 1699 C CA . PRO A 1 221 ? 18.865 -12.895 -3.235 1.00 93.19 221 PRO A CA 1
ATOM 1700 C C . PRO A 1 221 ? 17.526 -12.304 -3.708 1.00 93.19 221 PRO A C 1
ATOM 1702 O O . PRO A 1 221 ? 16.781 -12.957 -4.429 1.00 93.19 221 PRO A O 1
ATOM 1705 N N . ALA A 1 222 ? 17.177 -11.074 -3.314 1.00 94.31 222 ALA A N 1
ATOM 1706 C CA . ALA A 1 222 ? 15.915 -10.468 -3.742 1.00 94.31 222 ALA A CA 1
ATOM 1707 C C . ALA A 1 222 ? 15.889 -10.156 -5.253 1.00 94.31 222 ALA A C 1
ATOM 1709 O O . ALA A 1 222 ? 14.863 -10.350 -5.899 1.00 94.31 222 ALA A O 1
ATOM 1710 N N . ALA A 1 223 ? 17.004 -9.686 -5.819 1.00 94.31 223 ALA A N 1
ATOM 1711 C CA . ALA A 1 223 ? 17.129 -9.391 -7.249 1.00 94.31 223 ALA A CA 1
ATOM 1712 C C . ALA A 1 223 ? 17.003 -10.650 -8.130 1.00 94.31 223 ALA A C 1
ATOM 1714 O O . ALA A 1 223 ? 16.440 -10.583 -9.220 1.00 94.31 223 ALA A O 1
ATOM 1715 N N . ASP A 1 224 ? 17.430 -11.803 -7.620 1.00 97.50 224 ASP A N 1
ATOM 1716 C CA . ASP A 1 224 ? 17.405 -13.089 -8.319 1.00 97.50 224 ASP A CA 1
ATOM 1717 C C . ASP A 1 224 ? 15.969 -13.555 -8.656 1.00 97.50 224 ASP A C 1
ATOM 1719 O O . ASP A 1 224 ? 15.763 -14.414 -9.512 1.00 97.50 224 ASP A O 1
ATOM 1723 N N . ILE A 1 225 ? 14.947 -13.002 -7.989 1.00 98.25 225 ILE A N 1
ATOM 1724 C CA . ILE A 1 225 ? 13.535 -13.356 -8.200 1.00 98.25 225 ILE A CA 1
ATOM 1725 C C . ILE A 1 225 ? 13.051 -12.874 -9.587 1.00 98.25 225 ILE A C 1
ATOM 1727 O O . ILE A 1 225 ? 12.625 -13.716 -10.381 1.00 98.25 225 ILE A O 1
ATOM 1731 N N . PRO A 1 226 ? 13.124 -11.572 -9.943 1.00 98.31 226 PRO A N 1
ATOM 1732 C CA . PRO A 1 226 ? 12.904 -11.119 -11.320 1.00 98.31 226 PRO A CA 1
ATOM 1733 C C . PRO A 1 226 ? 13.821 -11.784 -12.354 1.00 98.31 226 PRO A C 1
ATOM 1735 O O . PRO A 1 226 ? 13.364 -12.127 -13.447 1.00 98.31 226 PRO A O 1
ATOM 1738 N N . GLU A 1 227 ? 15.094 -12.008 -12.012 1.00 97.69 227 GLU A N 1
ATOM 1739 C CA . GLU A 1 227 ? 16.050 -12.689 -12.894 1.00 97.69 227 GLU A CA 1
ATOM 1740 C C . GLU A 1 227 ? 15.596 -14.110 -13.236 1.00 97.69 227 GLU A C 1
ATOM 1742 O O . GLU A 1 227 ? 15.669 -14.529 -14.393 1.00 97.69 227 GLU A O 1
ATOM 1747 N N . ARG A 1 228 ? 15.050 -14.844 -12.259 1.00 98.00 228 ARG A N 1
ATOM 1748 C CA . ARG A 1 228 ? 14.485 -16.177 -12.481 1.00 98.00 228 ARG A CA 1
ATOM 1749 C C . ARG A 1 228 ? 13.383 -16.162 -13.538 1.00 98.00 228 ARG A C 1
ATOM 1751 O O . ARG A 1 228 ? 13.324 -17.065 -14.365 1.00 98.00 228 ARG A O 1
ATOM 1758 N N . VAL A 1 229 ? 12.526 -15.142 -13.549 1.00 98.31 229 VAL A N 1
ATOM 1759 C CA . VAL A 1 229 ? 11.465 -15.020 -14.565 1.00 98.31 229 VAL A CA 1
ATOM 1760 C C . VAL A 1 229 ? 12.074 -14.807 -15.954 1.00 98.31 229 VAL A C 1
ATOM 1762 O O . VAL A 1 229 ? 11.702 -15.497 -16.904 1.00 98.31 229 VAL A O 1
ATOM 1765 N N . ALA A 1 230 ? 13.052 -13.905 -16.071 1.00 97.56 230 ALA A N 1
ATOM 1766 C CA . ALA A 1 230 ? 13.720 -13.617 -17.340 1.00 97.56 230 ALA A CA 1
ATOM 1767 C C . ALA A 1 230 ? 14.500 -14.822 -17.893 1.00 97.56 230 ALA A C 1
ATOM 1769 O O . ALA A 1 230 ? 14.365 -15.164 -19.068 1.00 97.56 230 ALA A O 1
ATOM 1770 N N . THR A 1 231 ? 15.282 -15.499 -17.049 1.00 95.56 231 THR A N 1
ATOM 1771 C CA . THR A 1 231 ? 16.120 -16.652 -17.434 1.00 95.56 231 THR A CA 1
ATOM 1772 C C . THR A 1 231 ? 15.299 -17.870 -17.859 1.00 95.56 231 THR A C 1
ATOM 1774 O O . THR A 1 231 ? 15.755 -18.663 -18.679 1.00 95.56 231 THR A O 1
ATOM 1777 N N . LYS A 1 232 ? 14.045 -17.977 -17.404 1.00 95.75 232 LYS A N 1
ATOM 1778 C CA . LYS A 1 232 ? 13.061 -18.956 -17.899 1.00 95.75 232 LYS A CA 1
ATOM 1779 C C . LYS A 1 232 ? 12.456 -18.608 -19.265 1.00 95.75 232 LYS A C 1
ATOM 1781 O O . LYS A 1 232 ? 11.559 -19.307 -19.735 1.00 95.75 232 LYS A O 1
ATOM 1786 N N . GLY A 1 233 ? 12.891 -17.511 -19.881 1.00 96.44 233 GLY A N 1
ATOM 1787 C CA . GLY A 1 233 ? 12.364 -17.010 -21.148 1.00 96.44 233 GLY A CA 1
ATOM 1788 C C . GLY A 1 233 ? 11.023 -16.278 -21.026 1.00 96.44 233 GLY A C 1
ATOM 1789 O O . GLY A 1 233 ? 10.427 -15.947 -22.051 1.00 96.44 233 GLY A O 1
ATOM 1790 N N . GLN A 1 234 ? 10.542 -16.013 -19.805 1.00 98.56 234 GLN A N 1
ATOM 1791 C CA . GLN A 1 234 ? 9.294 -15.283 -19.568 1.00 98.56 234 GLN A CA 1
ATOM 1792 C C . GLN A 1 234 ? 9.522 -13.767 -19.585 1.00 98.56 234 GLN A C 1
ATOM 1794 O O . GLN A 1 234 ? 10.651 -13.274 -19.672 1.00 98.56 234 GLN A O 1
ATOM 1799 N N . LYS A 1 235 ? 8.433 -12.992 -19.573 1.00 98.62 235 LYS A N 1
ATOM 1800 C CA . LYS A 1 235 ? 8.516 -11.540 -19.760 1.00 98.62 235 LYS A CA 1
ATOM 1801 C C . LYS A 1 235 ? 8.917 -10.855 -18.456 1.00 98.62 235 LYS A C 1
ATOM 1803 O O . LYS A 1 235 ? 8.108 -10.747 -17.540 1.00 98.62 235 LYS A O 1
ATOM 1808 N N . LEU A 1 236 ? 10.145 -10.348 -18.401 1.00 98.81 236 LEU A N 1
ATOM 1809 C CA . LEU A 1 236 ? 10.568 -9.369 -17.401 1.00 98.81 236 LEU A CA 1
ATOM 1810 C C . LEU A 1 236 ? 10.405 -7.956 -17.965 1.00 98.81 236 LEU A C 1
ATOM 1812 O O . LEU A 1 236 ? 10.918 -7.654 -19.044 1.00 98.81 236 LEU A O 1
ATOM 1816 N N . VAL A 1 237 ? 9.715 -7.095 -17.224 1.00 98.81 237 VAL A N 1
ATOM 1817 C CA . VAL A 1 237 ? 9.543 -5.674 -17.526 1.00 98.81 237 VAL A CA 1
ATOM 1818 C C . VAL A 1 237 ? 10.060 -4.854 -16.356 1.00 98.81 237 VAL A C 1
ATOM 1820 O O . VAL A 1 237 ? 9.750 -5.159 -15.207 1.00 98.81 237 VAL A O 1
ATOM 1823 N N . ILE A 1 238 ? 10.839 -3.814 -16.637 1.00 98.81 238 ILE A N 1
ATOM 1824 C CA . ILE A 1 238 ? 11.450 -2.966 -15.610 1.00 98.81 238 ILE A CA 1
ATOM 1825 C C . ILE A 1 238 ? 10.968 -1.531 -15.796 1.00 98.81 238 ILE A C 1
ATOM 1827 O O . ILE A 1 238 ? 11.253 -0.906 -16.813 1.00 98.81 238 ILE A O 1
ATOM 1831 N N . GLY A 1 239 ? 10.235 -1.018 -14.811 1.00 98.56 239 GLY A N 1
ATOM 1832 C CA . GLY A 1 239 ? 9.852 0.382 -14.671 1.00 98.56 239 GLY A CA 1
ATOM 1833 C C . GLY A 1 239 ? 10.726 1.070 -13.626 1.00 98.56 239 GLY A C 1
ATOM 1834 O O . GLY A 1 239 ? 10.528 0.874 -12.424 1.00 98.56 239 GLY A O 1
ATOM 1835 N N . ASN A 1 240 ? 11.717 1.844 -14.065 1.00 97.88 240 ASN A N 1
ATOM 1836 C CA . ASN A 1 240 ? 12.640 2.538 -13.168 1.00 97.88 240 ASN A CA 1
ATOM 1837 C C . ASN A 1 240 ? 13.291 3.742 -13.864 1.00 97.88 240 ASN A C 1
ATOM 1839 O O . ASN A 1 240 ? 13.616 3.667 -15.048 1.00 97.88 240 ASN A O 1
ATOM 1843 N N . LEU A 1 241 ? 13.540 4.827 -13.124 1.00 96.75 241 LEU A N 1
ATOM 1844 C CA . LEU A 1 241 ? 14.245 6.001 -13.661 1.00 96.75 241 LEU A CA 1
ATOM 1845 C C . LEU A 1 241 ? 15.694 5.670 -14.034 1.00 96.75 241 LEU A C 1
ATOM 1847 O O . LEU A 1 241 ? 16.182 6.066 -15.085 1.00 96.75 241 LEU A O 1
ATOM 1851 N N . GLN A 1 242 ? 16.386 4.922 -13.178 1.00 93.56 242 GLN A N 1
ATOM 1852 C CA . GLN A 1 242 ? 17.775 4.526 -13.396 1.00 93.56 242 GLN A CA 1
ATOM 1853 C C . GLN A 1 242 ? 17.846 3.194 -14.147 1.00 93.56 242 GLN A C 1
ATOM 1855 O O . GLN A 1 242 ? 16.974 2.330 -13.991 1.00 93.56 242 GLN A O 1
ATOM 1860 N N . LEU A 1 243 ? 18.925 2.983 -14.901 1.00 93.38 243 LEU A N 1
ATOM 1861 C CA . LEU A 1 243 ? 19.241 1.658 -15.432 1.00 93.38 243 LEU A CA 1
ATOM 1862 C C . LEU A 1 243 ? 19.474 0.659 -14.292 1.00 93.38 243 LEU A C 1
ATOM 1864 O O . LEU A 1 243 ? 20.010 0.992 -13.233 1.00 93.38 243 LEU A O 1
ATOM 1868 N N . THR A 1 244 ? 19.088 -0.590 -14.528 1.00 93.62 244 THR A N 1
ATOM 1869 C CA . THR A 1 244 ? 19.309 -1.695 -13.591 1.00 93.62 244 THR A CA 1
ATOM 1870 C C . THR A 1 244 ? 20.287 -2.704 -14.198 1.00 93.62 244 THR A C 1
ATOM 1872 O O . THR A 1 244 ? 20.392 -2.783 -15.426 1.00 93.62 244 THR A O 1
ATOM 1875 N N . PRO A 1 245 ? 20.975 -3.528 -13.383 1.00 93.94 245 PRO A N 1
ATOM 1876 C CA . PRO A 1 245 ? 21.855 -4.584 -13.893 1.00 93.94 245 PRO A CA 1
ATOM 1877 C C . PRO A 1 245 ? 21.154 -5.578 -14.835 1.00 93.94 245 PRO A C 1
ATOM 1879 O O . PRO A 1 245 ? 21.803 -6.207 -15.662 1.00 93.94 245 PRO A O 1
ATOM 1882 N N . MET A 1 246 ? 19.826 -5.697 -14.735 1.00 94.38 246 MET A N 1
ATOM 1883 C CA . MET A 1 246 ? 19.005 -6.626 -15.519 1.00 94.38 246 MET A CA 1
ATOM 1884 C C . MET A 1 246 ? 18.371 -5.979 -16.758 1.00 94.38 246 MET A C 1
ATOM 1886 O O . MET A 1 246 ? 17.550 -6.607 -17.426 1.00 94.38 246 MET A O 1
ATOM 1890 N N . ALA A 1 247 ? 18.733 -4.735 -17.092 1.00 94.75 247 ALA A N 1
ATOM 1891 C CA . ALA A 1 247 ? 18.134 -4.016 -18.216 1.00 94.75 247 ALA A CA 1
ATOM 1892 C C . ALA A 1 247 ? 18.303 -4.753 -19.558 1.00 94.75 247 ALA A C 1
ATOM 1894 O O . ALA A 1 247 ? 17.386 -4.742 -20.376 1.00 94.75 247 ALA A O 1
ATOM 1895 N N . SER A 1 248 ? 19.435 -5.430 -19.778 1.00 96.00 248 SER A N 1
ATOM 1896 C CA . SER A 1 248 ? 19.727 -6.153 -21.026 1.00 96.00 248 SER A CA 1
ATOM 1897 C C . SER A 1 248 ? 18.898 -7.426 -21.220 1.00 96.00 248 SER A C 1
ATOM 1899 O O . SER A 1 248 ? 18.655 -7.827 -22.356 1.00 96.00 248 SER A O 1
ATOM 1901 N N . ILE A 1 249 ? 18.450 -8.058 -20.132 1.00 96.75 249 ILE A N 1
ATOM 1902 C CA . ILE A 1 249 ? 17.640 -9.287 -20.171 1.00 96.75 249 ILE A CA 1
ATOM 1903 C C . ILE A 1 249 ? 16.134 -9.004 -20.066 1.00 96.75 249 ILE A C 1
ATOM 1905 O O . ILE A 1 249 ? 15.315 -9.892 -20.318 1.00 96.75 249 ILE A O 1
ATOM 1909 N N . ALA A 1 250 ? 15.748 -7.776 -19.712 1.00 97.81 250 ALA A N 1
ATOM 1910 C CA . ALA A 1 250 ? 14.356 -7.351 -19.699 1.00 97.81 250 ALA A CA 1
ATOM 1911 C C . ALA A 1 250 ? 13.788 -7.281 -21.125 1.00 97.81 250 ALA A C 1
ATOM 1913 O O . ALA A 1 250 ? 14.412 -6.763 -22.049 1.00 97.81 250 ALA A O 1
ATOM 1914 N N . LYS A 1 251 ? 12.552 -7.756 -21.303 1.00 98.31 251 LYS A N 1
ATOM 1915 C CA . LYS A 1 251 ? 11.818 -7.635 -22.573 1.00 98.31 251 LYS A CA 1
ATOM 1916 C C . LYS A 1 251 ? 11.344 -6.210 -22.838 1.00 98.31 251 LYS A C 1
ATOM 1918 O O . LYS A 1 251 ? 11.066 -5.868 -23.983 1.00 98.31 251 LYS A O 1
ATOM 1923 N N . LEU A 1 252 ? 11.227 -5.399 -21.790 1.00 98.38 252 LEU A N 1
ATOM 1924 C CA . LEU A 1 252 ? 10.846 -3.997 -21.880 1.00 98.38 252 LEU A CA 1
ATOM 1925 C C . LEU A 1 252 ? 11.432 -3.224 -20.695 1.00 98.38 252 LEU A C 1
ATOM 1927 O O . LEU A 1 252 ? 11.210 -3.594 -19.543 1.00 98.38 252 LEU A O 1
ATOM 1931 N N . ASN A 1 253 ? 12.129 -2.127 -20.983 1.00 98.19 253 ASN A N 1
ATOM 1932 C CA . ASN A 1 253 ? 12.553 -1.142 -19.988 1.00 98.19 253 ASN A CA 1
ATOM 1933 C C . ASN A 1 253 ? 11.736 0.131 -20.190 1.00 98.19 253 ASN A C 1
ATOM 1935 O O . ASN A 1 253 ? 11.649 0.629 -21.314 1.00 98.19 253 ASN A O 1
ATOM 1939 N N . THR A 1 254 ? 11.137 0.638 -19.121 1.00 97.62 254 THR A N 1
ATOM 1940 C CA . THR A 1 254 ? 10.346 1.868 -19.108 1.00 97.62 254 THR A CA 1
ATOM 1941 C C . THR A 1 254 ? 10.955 2.834 -18.103 1.00 97.62 254 THR A C 1
ATOM 1943 O O . THR A 1 254 ? 11.140 2.489 -16.934 1.00 97.62 254 THR A O 1
ATOM 1946 N N . HIS A 1 255 ? 11.259 4.039 -18.564 1.00 98.06 255 HIS A N 1
ATOM 1947 C CA . HIS A 1 255 ? 11.958 5.056 -17.794 1.00 98.06 255 HIS A CA 1
ATOM 1948 C C . HIS A 1 255 ? 11.017 6.224 -17.514 1.00 98.06 255 HIS A C 1
ATOM 1950 O O . HIS A 1 255 ? 10.869 7.130 -18.325 1.00 98.06 255 HIS A O 1
ATOM 1956 N N . ALA A 1 256 ? 10.321 6.157 -16.384 1.00 97.62 256 ALA A N 1
ATOM 1957 C CA . ALA A 1 256 ? 9.373 7.167 -15.924 1.00 97.62 256 ALA A CA 1
ATOM 1958 C C . ALA A 1 256 ? 9.135 7.002 -14.415 1.00 97.62 256 ALA A C 1
ATOM 1960 O O . ALA A 1 256 ? 9.569 6.012 -13.811 1.00 97.62 256 ALA A O 1
ATOM 1961 N N . MET A 1 257 ? 8.425 7.952 -13.801 1.00 97.94 257 MET A N 1
ATOM 1962 C CA . MET A 1 257 ? 7.963 7.802 -12.421 1.00 97.94 257 MET A CA 1
ATOM 1963 C C . MET A 1 257 ? 7.032 6.589 -12.314 1.00 97.94 257 MET A C 1
ATOM 1965 O O . MET A 1 257 ? 6.213 6.340 -13.198 1.00 97.94 257 MET A O 1
ATOM 1969 N N . CYS A 1 258 ? 7.122 5.835 -11.214 1.00 98.44 258 CYS A N 1
ATOM 1970 C CA . CYS A 1 258 ? 6.292 4.638 -11.023 1.00 98.44 258 CYS A CA 1
ATOM 1971 C C . CYS A 1 258 ? 4.789 4.959 -11.070 1.00 98.44 258 CYS A C 1
ATOM 1973 O O . CYS A 1 258 ? 4.021 4.191 -11.647 1.00 98.44 258 CYS A O 1
ATOM 1975 N N . ASP A 1 259 ? 4.386 6.113 -10.527 1.00 98.44 259 ASP A N 1
ATOM 1976 C CA . ASP A 1 259 ? 2.991 6.557 -10.548 1.00 98.44 259 ASP A CA 1
ATOM 1977 C C . ASP A 1 259 ? 2.497 6.857 -11.972 1.00 98.44 259 ASP A C 1
ATOM 1979 O O . ASP A 1 259 ? 1.367 6.501 -12.294 1.00 98.44 259 ASP A O 1
ATOM 1983 N N . ASP A 1 260 ? 3.340 7.406 -12.851 1.00 98.44 260 ASP A N 1
ATOM 1984 C CA . ASP A 1 260 ? 2.991 7.650 -14.260 1.00 98.44 260 ASP A CA 1
ATOM 1985 C C . ASP A 1 260 ? 2.860 6.337 -15.039 1.00 98.44 260 ASP A C 1
ATOM 1987 O O . ASP A 1 260 ? 1.912 6.148 -15.804 1.00 98.44 260 ASP A O 1
ATOM 1991 N N . ILE A 1 261 ? 3.779 5.394 -14.795 1.00 98.75 261 ILE A N 1
ATOM 1992 C CA . ILE A 1 261 ? 3.727 4.045 -15.373 1.00 98.75 261 ILE A CA 1
ATOM 1993 C C . ILE A 1 261 ? 2.415 3.365 -14.978 1.00 98.75 261 ILE A C 1
ATOM 1995 O O . ILE A 1 261 ? 1.695 2.865 -15.842 1.00 98.75 261 ILE A O 1
ATOM 1999 N N . MET A 1 262 ? 2.081 3.358 -13.685 1.00 98.69 262 MET A N 1
ATOM 2000 C CA . MET A 1 262 ? 0.876 2.688 -13.201 1.00 98.69 262 MET A CA 1
ATOM 2001 C C . MET A 1 262 ? -0.405 3.407 -13.616 1.00 98.69 262 MET A C 1
ATOM 2003 O O . MET A 1 262 ? -1.339 2.722 -14.019 1.00 98.69 262 MET A O 1
ATOM 2007 N N . ASN A 1 263 ? -0.455 4.742 -13.605 1.00 98.44 263 ASN A N 1
ATOM 2008 C CA . ASN A 1 263 ? -1.590 5.493 -14.153 1.00 98.44 263 ASN A CA 1
ATOM 2009 C C . ASN A 1 263 ? -1.846 5.116 -15.615 1.00 98.44 263 ASN A C 1
ATOM 2011 O O . ASN A 1 263 ? -2.959 4.729 -15.960 1.00 98.44 263 ASN A O 1
ATOM 2015 N N . GLY A 1 264 ? -0.811 5.158 -16.460 1.00 98.44 264 GLY A N 1
ATOM 2016 C CA . GLY A 1 264 ? -0.964 4.842 -17.878 1.00 98.44 264 GLY A CA 1
ATOM 2017 C C . GLY A 1 264 ? -1.292 3.369 -18.145 1.00 98.44 264 GLY A C 1
ATOM 2018 O O . GLY A 1 264 ? -2.015 3.071 -19.092 1.00 98.44 264 GLY A O 1
ATOM 2019 N N . ILE A 1 265 ? -0.818 2.428 -17.318 1.00 98.50 265 ILE A N 1
ATOM 2020 C CA . ILE A 1 265 ? -1.257 1.023 -17.392 1.00 98.50 265 ILE A CA 1
ATOM 2021 C C . ILE A 1 265 ? -2.740 0.913 -17.030 1.00 98.50 265 ILE A C 1
ATOM 2023 O O . ILE A 1 265 ? -3.498 0.297 -17.774 1.00 98.50 265 ILE A O 1
ATOM 2027 N N . MET A 1 266 ? -3.151 1.491 -15.902 1.00 98.50 266 MET A N 1
ATOM 2028 C CA . MET A 1 266 ? -4.518 1.390 -15.387 1.00 98.50 266 MET A CA 1
ATOM 2029 C C . MET A 1 266 ? -5.534 2.010 -16.355 1.00 98.50 266 MET A C 1
ATOM 2031 O O . MET A 1 266 ? -6.548 1.377 -16.646 1.00 98.50 266 MET A O 1
ATOM 2035 N N . ASP A 1 267 ? -5.204 3.159 -16.948 1.00 98.25 267 ASP A N 1
ATOM 2036 C CA . ASP A 1 267 ? -5.980 3.806 -18.013 1.00 98.25 267 ASP A CA 1
ATOM 2037 C C . ASP A 1 267 ? -6.191 2.876 -19.224 1.00 98.25 267 ASP A C 1
ATOM 2039 O O . ASP A 1 267 ? -7.315 2.597 -19.633 1.00 98.25 267 ASP A O 1
ATOM 2043 N N . LYS A 1 268 ? -5.120 2.250 -19.727 1.00 98.19 268 LYS A N 1
ATOM 2044 C CA . LYS A 1 268 ? -5.177 1.312 -20.870 1.00 98.19 268 LYS A CA 1
ATOM 2045 C C . LYS A 1 268 ? -5.892 -0.005 -20.574 1.00 98.19 268 LYS A C 1
ATOM 2047 O O . LYS A 1 268 ? -6.344 -0.712 -21.488 1.00 98.19 268 LYS A O 1
ATOM 2052 N N . LEU A 1 269 ? -5.937 -0.385 -19.303 1.00 97.25 269 LEU A N 1
ATOM 2053 C CA . LEU A 1 269 ? -6.737 -1.506 -18.831 1.00 97.25 269 LEU A CA 1
ATOM 2054 C C . LEU A 1 269 ? -8.209 -1.109 -18.625 1.00 97.25 269 LEU A C 1
ATOM 2056 O O . LEU A 1 269 ? -9.039 -2.008 -18.527 1.00 97.25 269 LEU A O 1
ATOM 2060 N N . GLY A 1 270 ? -8.537 0.188 -18.597 1.00 97.00 270 GLY A N 1
ATOM 2061 C CA . GLY A 1 270 ? -9.869 0.692 -18.261 1.00 97.00 270 GLY A CA 1
ATOM 2062 C C . GLY A 1 270 ? -10.226 0.465 -16.790 1.00 97.00 270 GLY A C 1
ATOM 2063 O O . GLY A 1 270 ? -11.394 0.262 -16.464 1.00 97.00 270 GLY A O 1
ATOM 2064 N N . ILE A 1 271 ? -9.225 0.424 -15.904 1.00 97.06 271 ILE A N 1
ATOM 2065 C CA . ILE A 1 271 ? -9.408 0.118 -14.484 1.00 97.06 271 ILE A CA 1
ATOM 2066 C C . ILE A 1 271 ? -9.156 1.389 -13.663 1.00 97.06 271 ILE A C 1
ATOM 2068 O O . ILE A 1 271 ? -8.028 1.879 -13.639 1.00 97.06 271 ILE A O 1
ATOM 2072 N N . PRO A 1 272 ? -10.159 1.924 -12.946 1.00 95.44 272 PRO A N 1
ATOM 2073 C CA . PRO A 1 272 ? -9.959 3.094 -12.102 1.00 95.44 272 PRO A CA 1
ATOM 2074 C C . PRO A 1 272 ? -9.108 2.751 -10.875 1.00 95.44 272 PRO A C 1
ATOM 2076 O O . PRO A 1 272 ? -9.285 1.708 -10.246 1.00 95.44 272 PRO A O 1
ATOM 2079 N N . ILE A 1 273 ? -8.212 3.661 -10.493 1.00 96.06 273 ILE A N 1
ATOM 2080 C CA . ILE A 1 273 ? -7.411 3.518 -9.274 1.00 96.06 273 ILE A CA 1
ATOM 2081 C C . ILE A 1 273 ? -8.249 3.991 -8.074 1.00 96.06 273 ILE A C 1
ATOM 2083 O O . ILE A 1 273 ? -8.686 5.146 -8.058 1.00 96.06 273 ILE A O 1
ATOM 2087 N N . PRO A 1 274 ? -8.490 3.142 -7.059 1.00 93.00 274 PRO A N 1
ATOM 2088 C CA . PRO A 1 274 ? -9.283 3.524 -5.901 1.00 93.00 274 PRO A CA 1
ATOM 2089 C C . PRO A 1 274 ? -8.570 4.593 -5.071 1.00 93.00 274 PRO A C 1
ATOM 2091 O O . PRO A 1 274 ? -7.347 4.580 -4.910 1.00 93.00 274 PRO A O 1
ATOM 2094 N N . GLN A 1 275 ? -9.348 5.502 -4.483 1.00 91.19 275 GLN A N 1
ATOM 2095 C CA . GLN A 1 275 ? -8.817 6.410 -3.472 1.00 91.19 275 GLN A CA 1
ATOM 2096 C C . GLN A 1 275 ? -8.480 5.633 -2.198 1.00 91.19 275 GLN A C 1
ATOM 2098 O O . GLN A 1 275 ? -9.228 4.748 -1.783 1.00 91.19 275 GLN A O 1
ATOM 2103 N N . TRP A 1 276 ? -7.358 5.978 -1.570 1.00 93.69 276 TRP A N 1
ATOM 2104 C CA . TRP A 1 276 ? -6.975 5.371 -0.303 1.00 93.69 276 TRP A CA 1
ATOM 2105 C C . TRP A 1 276 ? -7.844 5.877 0.850 1.00 93.69 276 TRP A C 1
ATOM 2107 O O . TRP A 1 276 ? -8.050 7.084 1.006 1.00 93.69 276 TRP A O 1
ATOM 2117 N N . GLU A 1 277 ? -8.273 4.944 1.696 1.00 91.38 277 GLU A N 1
ATOM 2118 C CA . GLU A 1 277 ? -8.915 5.219 2.976 1.00 91.38 277 GLU A CA 1
ATOM 2119 C C . GLU A 1 277 ? -8.240 4.395 4.063 1.00 91.38 277 GLU A C 1
ATOM 2121 O O . GLU A 1 277 ? -7.885 3.231 3.869 1.00 91.38 277 GLU A O 1
ATOM 2126 N N . LEU A 1 278 ? -8.094 4.993 5.237 1.00 91.75 278 LEU A N 1
ATOM 2127 C CA . LEU A 1 278 ? -7.591 4.304 6.405 1.00 91.75 278 LEU A CA 1
ATOM 2128 C C . LEU A 1 278 ? -8.643 3.310 6.898 1.00 91.75 278 LEU A C 1
ATOM 2130 O O . LEU A 1 278 ? -9.693 3.713 7.396 1.00 91.75 278 LEU A O 1
ATOM 2134 N N . HIS A 1 279 ? -8.341 2.018 6.804 1.00 91.31 279 HIS A N 1
ATOM 2135 C CA . HIS A 1 279 ? -9.219 0.943 7.261 1.00 91.31 279 HIS A CA 1
ATOM 2136 C C . HIS A 1 279 ? -8.776 0.425 8.629 1.00 91.31 279 HIS A C 1
ATOM 2138 O O . HIS A 1 279 ? -7.646 -0.029 8.798 1.00 91.31 279 HIS A O 1
ATOM 2144 N N . ARG A 1 280 ? -9.668 0.481 9.620 1.00 91.56 280 ARG A N 1
ATOM 2145 C CA . ARG A 1 280 ? -9.456 -0.069 10.964 1.00 91.56 280 ARG A CA 1
ATOM 2146 C C . ARG A 1 280 ? -10.502 -1.131 11.257 1.00 91.56 280 ARG A C 1
ATOM 2148 O O . ARG A 1 280 ? -11.686 -0.907 11.020 1.00 91.56 280 ARG A O 1
ATOM 2155 N N . ARG A 1 281 ? -10.087 -2.258 11.829 1.00 92.12 281 ARG A N 1
ATOM 2156 C CA . ARG A 1 281 ? -10.998 -3.265 12.378 1.00 92.12 281 ARG A CA 1
ATOM 2157 C C . ARG A 1 281 ? -10.898 -3.240 13.893 1.00 92.12 281 ARG A C 1
ATOM 2159 O O . ARG A 1 281 ? -9.805 -3.328 14.447 1.00 92.12 281 ARG A O 1
ATOM 2166 N N . ILE A 1 282 ? -12.038 -3.119 14.554 1.00 92.81 282 ILE A N 1
ATOM 2167 C CA . ILE A 1 282 ? -12.142 -3.148 16.010 1.00 92.81 282 ILE A CA 1
ATOM 2168 C C . ILE A 1 282 ? -13.109 -4.252 16.418 1.00 92.81 282 ILE A C 1
ATOM 2170 O O . ILE A 1 282 ? -14.049 -4.561 15.687 1.00 92.81 282 ILE A O 1
ATOM 2174 N N . ARG A 1 283 ? -12.889 -4.827 17.594 1.00 92.44 283 ARG A N 1
ATOM 2175 C CA . ARG A 1 283 ? -13.820 -5.742 18.243 1.00 92.44 283 ARG A CA 1
ATOM 2176 C C . ARG A 1 283 ? -14.174 -5.221 19.614 1.00 92.44 283 ARG A C 1
ATOM 2178 O O . ARG A 1 283 ? -13.278 -4.945 20.417 1.00 92.44 283 ARG A O 1
ATOM 2185 N N . ILE A 1 284 ? -15.472 -5.161 19.869 1.00 92.38 284 ILE A N 1
ATOM 2186 C CA . ILE A 1 284 ? -16.034 -4.907 21.186 1.00 92.38 284 ILE A CA 1
ATOM 2187 C C . ILE A 1 284 ? -16.768 -6.153 21.678 1.00 92.38 284 ILE A C 1
ATOM 2189 O O . ILE A 1 284 ? -17.513 -6.790 20.930 1.00 92.38 284 ILE A O 1
ATOM 2193 N N . VAL A 1 285 ? -16.507 -6.520 22.927 1.00 93.44 285 VAL A N 1
ATOM 2194 C CA . VAL A 1 285 ? -17.146 -7.637 23.624 1.00 93.44 285 VAL A CA 1
ATOM 2195 C C . VAL A 1 285 ? -17.755 -7.086 24.901 1.00 93.44 285 VAL A C 1
ATOM 2197 O O . VAL A 1 285 ? -17.055 -6.448 25.685 1.00 93.44 285 VAL A O 1
ATOM 2200 N N . ILE A 1 286 ? -19.046 -7.329 25.095 1.00 91.75 286 ILE A N 1
ATOM 2201 C CA . ILE A 1 286 ? -19.780 -7.021 26.320 1.00 91.75 286 ILE A CA 1
ATOM 2202 C C . ILE A 1 286 ? -20.252 -8.359 26.883 1.00 91.75 286 ILE A C 1
ATOM 2204 O O . ILE A 1 286 ? -20.898 -9.132 26.177 1.00 91.75 286 ILE A O 1
ATOM 2208 N N . GLN A 1 287 ? -19.874 -8.651 28.124 1.00 92.19 287 GLN A N 1
ATOM 2209 C CA . GLN A 1 287 ? -20.244 -9.867 28.846 1.00 92.19 287 GLN A CA 1
ATOM 2210 C C . GLN A 1 287 ? -20.610 -9.499 30.280 1.00 92.19 287 GLN A C 1
ATOM 2212 O O . GLN A 1 287 ? -19.741 -9.217 31.106 1.00 92.19 287 GLN A O 1
ATOM 2217 N N . SER A 1 288 ? -21.904 -9.493 30.574 1.00 87.44 288 SER A N 1
ATOM 2218 C CA . SER A 1 288 ? -22.502 -9.043 31.824 1.00 87.44 288 SER A CA 1
ATOM 2219 C C . SER A 1 288 ? -22.080 -7.611 32.175 1.00 87.44 288 SER A C 1
ATOM 2221 O O . SER A 1 288 ? -22.625 -6.647 31.649 1.00 87.44 288 SER A O 1
ATOM 2223 N N . ASN A 1 289 ? -21.086 -7.450 33.049 1.00 87.69 289 ASN A N 1
ATOM 2224 C CA . ASN A 1 289 ? -20.525 -6.158 33.437 1.00 87.69 289 ASN A CA 1
ATOM 2225 C C . ASN A 1 289 ? -19.095 -5.937 32.917 1.00 87.69 289 ASN A C 1
ATOM 2227 O O . ASN A 1 289 ? -18.442 -4.971 33.313 1.00 87.69 289 ASN A O 1
ATOM 2231 N N . HIS A 1 290 ? -18.583 -6.830 32.072 1.00 91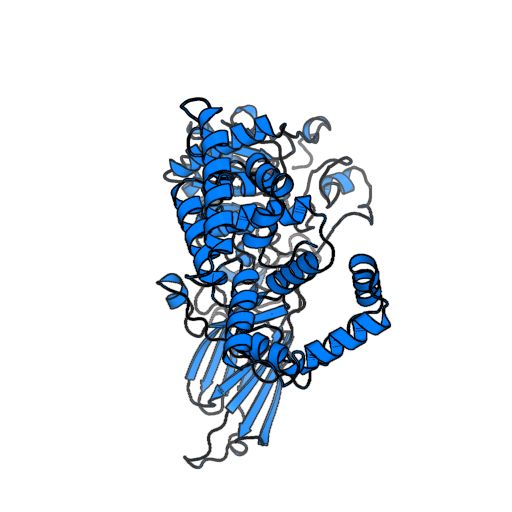.94 290 HIS A N 1
ATOM 2232 C CA . HIS A 1 290 ? -17.242 -6.764 31.508 1.00 91.94 290 HIS A CA 1
ATOM 2233 C C . HIS A 1 290 ? -17.274 -6.244 30.069 1.00 91.94 290 HIS A C 1
ATOM 2235 O O . HIS A 1 290 ? -18.043 -6.732 29.244 1.00 91.94 290 HIS A O 1
ATOM 2241 N N . ILE A 1 291 ? -16.417 -5.271 29.765 1.00 92.81 291 ILE A N 1
ATOM 2242 C CA . ILE A 1 291 ? -16.245 -4.692 28.432 1.00 92.81 291 ILE A CA 1
ATOM 2243 C C . ILE A 1 291 ? -14.805 -4.911 27.995 1.00 92.81 291 ILE A C 1
ATOM 2245 O O . ILE A 1 291 ? -13.871 -4.521 28.699 1.00 92.81 291 ILE A O 1
ATOM 2249 N N . THR A 1 292 ? -14.620 -5.453 26.799 1.00 92.12 292 THR A N 1
ATOM 2250 C CA . THR A 1 292 ? -13.319 -5.533 26.137 1.00 92.12 292 THR A CA 1
ATOM 2251 C C . THR A 1 292 ? -13.384 -4.812 24.799 1.00 92.12 292 THR A C 1
ATOM 2253 O O . THR A 1 292 ? -14.286 -5.060 24.004 1.00 92.12 292 THR A O 1
ATOM 2256 N N . LEU A 1 293 ? -12.403 -3.950 24.529 1.00 93.25 293 LEU A N 1
ATOM 2257 C CA . LEU A 1 293 ? -12.193 -3.325 23.227 1.00 93.25 293 LEU A CA 1
ATOM 2258 C C . LEU A 1 293 ? -10.786 -3.654 22.723 1.00 93.25 293 LEU A C 1
ATOM 2260 O O . LEU A 1 293 ? -9.789 -3.501 23.433 1.00 93.25 293 LEU A O 1
ATOM 2264 N N . SER A 1 294 ? -10.702 -4.087 21.470 1.00 90.94 294 SER A N 1
ATOM 2265 C CA . SER A 1 294 ? -9.434 -4.421 20.824 1.00 90.94 294 SER A CA 1
ATOM 2266 C C . SER A 1 294 ? -9.416 -3.978 19.368 1.00 90.94 294 SER A C 1
ATOM 2268 O O . SER A 1 294 ? -10.425 -4.083 18.675 1.00 90.94 294 SER A O 1
ATOM 2270 N N . GLY A 1 295 ? -8.267 -3.493 18.899 1.00 91.12 295 GLY A N 1
ATOM 2271 C CA . GLY A 1 295 ? -7.984 -3.423 17.471 1.00 91.12 295 GLY A CA 1
ATOM 2272 C C . GLY A 1 295 ? -7.595 -4.801 16.943 1.00 91.12 295 GLY A C 1
ATOM 2273 O O . GLY A 1 295 ? -6.987 -5.604 17.659 1.00 91.12 295 GLY A O 1
ATOM 2274 N N . LEU A 1 296 ? -7.950 -5.081 15.695 1.00 89.50 296 LEU A N 1
ATOM 2275 C CA . LEU A 1 296 ? -7.692 -6.351 15.027 1.00 89.50 296 LEU A CA 1
ATOM 2276 C C . LEU A 1 296 ? -6.983 -6.134 13.694 1.00 89.50 296 LEU A C 1
ATOM 2278 O O . LEU A 1 296 ? -7.174 -5.116 13.027 1.00 89.50 296 LEU A O 1
ATOM 2282 N N . ASP A 1 297 ? -6.192 -7.128 13.306 1.00 88.44 297 ASP A N 1
ATOM 2283 C CA . ASP A 1 297 ? -5.665 -7.239 11.954 1.00 88.44 297 ASP A CA 1
ATOM 2284 C C . ASP A 1 297 ? -6.816 -7.308 10.930 1.00 88.44 297 ASP A C 1
ATOM 2286 O O . ASP A 1 297 ? -7.895 -7.856 11.198 1.00 88.44 297 ASP A O 1
ATOM 2290 N N . LEU A 1 298 ? -6.601 -6.699 9.762 1.00 86.25 298 LEU A N 1
ATOM 2291 C CA . LEU A 1 298 ? -7.627 -6.602 8.724 1.00 86.25 298 LEU A CA 1
ATOM 2292 C C . LEU A 1 298 ? -7.900 -7.958 8.063 1.00 86.25 298 LEU A C 1
ATOM 2294 O O . LEU A 1 298 ? -9.058 -8.267 7.784 1.00 86.25 298 LEU A O 1
ATOM 2298 N N . ASP A 1 299 ? -6.862 -8.774 7.876 1.00 81.69 299 ASP A N 1
ATOM 2299 C CA . ASP A 1 299 ? -6.944 -10.046 7.157 1.00 81.69 299 ASP A CA 1
ATOM 2300 C C . ASP A 1 299 ? -6.997 -11.246 8.101 1.00 81.69 299 ASP A C 1
ATOM 2302 O O . ASP A 1 299 ? -7.656 -12.246 7.812 1.00 81.69 299 ASP A O 1
ATOM 2306 N N . GLN A 1 300 ? -6.269 -11.179 9.217 1.00 82.94 300 GLN A N 1
ATOM 2307 C CA . GLN A 1 300 ? -6.093 -12.311 10.116 1.00 82.94 300 GLN A CA 1
ATOM 2308 C C . GLN A 1 300 ? -7.084 -12.263 11.271 1.00 82.94 300 GLN A C 1
ATOM 2310 O O . GLN A 1 300 ? 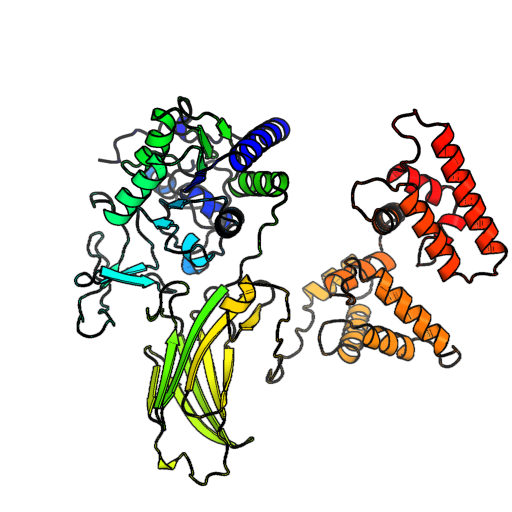-7.195 -11.287 12.015 1.00 82.94 300 GLN A O 1
ATOM 2315 N N . GLU A 1 301 ? -7.795 -13.367 11.463 1.00 82.69 301 GLU A N 1
ATOM 2316 C CA . GLU A 1 301 ? -8.754 -13.475 12.547 1.00 82.69 301 GLU A CA 1
ATOM 2317 C C . GLU A 1 301 ? -8.054 -13.546 13.909 1.00 82.69 301 GLU A C 1
ATOM 2319 O O . GLU A 1 301 ? -7.075 -14.271 14.091 1.00 82.69 301 GLU A O 1
ATOM 2324 N N . ASN A 1 302 ? -8.587 -12.818 14.893 1.00 82.75 302 ASN A N 1
ATOM 2325 C CA . ASN A 1 302 ? -8.136 -12.863 16.288 1.00 82.75 302 ASN A CA 1
ATOM 2326 C C . ASN A 1 302 ? -6.669 -12.443 16.512 1.00 82.75 302 ASN A C 1
ATOM 2328 O O . ASN A 1 302 ? -6.104 -12.743 17.566 1.00 82.75 302 ASN A O 1
ATOM 2332 N N . ILE A 1 303 ? -6.049 -11.736 15.560 1.00 84.94 303 ILE A N 1
ATOM 2333 C CA . ILE A 1 303 ? -4.721 -11.139 15.732 1.00 84.94 303 ILE A CA 1
ATOM 2334 C C . ILE A 1 303 ? -4.881 -9.694 16.220 1.00 84.94 303 ILE A C 1
ATOM 2336 O O . ILE A 1 303 ? -5.429 -8.869 15.490 1.00 84.94 303 ILE A O 1
ATOM 2340 N N . PRO A 1 304 ? -4.423 -9.356 17.443 1.00 84.19 304 PRO A N 1
ATOM 2341 C CA . PRO A 1 304 ? -4.524 -7.997 17.961 1.00 84.19 304 PRO A CA 1
ATOM 2342 C C . PRO A 1 304 ? -3.666 -7.008 17.166 1.00 84.19 304 PRO A C 1
ATOM 2344 O O . PRO A 1 304 ? -2.462 -7.224 17.002 1.00 84.19 304 PRO A O 1
ATOM 2347 N N . TYR A 1 305 ? -4.271 -5.886 16.787 1.00 87.50 305 TYR A N 1
ATOM 2348 C CA . TYR A 1 305 ? -3.614 -4.722 16.199 1.00 87.50 305 TYR A CA 1
ATOM 2349 C C . TYR A 1 305 ? -3.703 -3.559 17.185 1.00 87.50 305 TYR A C 1
ATOM 2351 O O . TYR A 1 305 ? -4.781 -3.245 17.686 1.00 87.50 305 TYR A O 1
ATOM 2359 N N . SER A 1 306 ? -2.575 -2.900 17.453 1.00 85.94 306 SER A N 1
ATOM 2360 C CA . SER A 1 306 ? -2.562 -1.748 18.359 1.00 85.94 306 SER A CA 1
ATOM 2361 C C . SER A 1 306 ? -2.940 -0.455 17.655 1.00 85.94 306 SER A C 1
ATOM 2363 O O . SER A 1 306 ? -2.176 0.010 16.808 1.00 85.94 306 SER A O 1
ATOM 2365 N N . LEU A 1 307 ? -4.095 0.109 18.014 1.00 87.75 307 LEU A N 1
ATOM 2366 C CA . LEU A 1 307 ? -4.719 1.247 17.325 1.00 87.75 307 LEU A CA 1
ATOM 2367 C C . LEU A 1 307 ? -4.853 2.488 18.201 1.00 87.75 307 LEU A C 1
ATOM 2369 O O . LEU A 1 307 ? -4.827 3.605 17.686 1.00 87.75 307 LEU A O 1
ATOM 2373 N N . PHE A 1 308 ? -5.038 2.300 19.506 1.00 89.75 308 PHE A N 1
ATOM 2374 C CA . PHE A 1 308 ? -5.526 3.371 20.366 1.00 89.75 308 PHE A CA 1
ATOM 2375 C C . PHE A 1 308 ? -4.409 4.023 21.178 1.00 89.75 308 PHE A C 1
ATOM 2377 O O . PHE A 1 308 ? -3.486 3.361 21.655 1.00 89.75 308 PHE A O 1
ATOM 2384 N N . THR A 1 309 ? -4.524 5.334 21.366 1.00 89.88 309 THR A N 1
ATOM 2385 C CA . THR A 1 309 ? -3.754 6.111 22.351 1.00 89.88 309 THR A CA 1
ATOM 2386 C C . THR A 1 309 ? -4.565 6.323 23.625 1.00 89.88 309 THR A C 1
ATOM 2388 O O . THR A 1 309 ? -4.017 6.340 24.726 1.00 89.88 309 THR A O 1
ATOM 2391 N N . GLN A 1 310 ? -5.885 6.436 23.477 1.00 92.50 310 GLN A N 1
ATOM 2392 C CA . GLN A 1 310 ? -6.830 6.592 24.569 1.00 92.50 310 GLN A CA 1
ATOM 2393 C C . GLN A 1 310 ? -8.191 6.017 24.171 1.00 92.50 310 GLN A C 1
ATOM 2395 O O . GLN A 1 310 ? -8.624 6.150 23.029 1.00 92.50 310 GLN A O 1
ATOM 2400 N N . VAL A 1 311 ? -8.891 5.421 25.133 1.00 94.25 311 VAL A N 1
ATOM 2401 C CA . VAL A 1 311 ? -10.294 5.024 24.987 1.00 94.25 311 VAL A CA 1
ATOM 2402 C C . VAL A 1 311 ? -11.077 5.458 26.209 1.00 94.25 311 VAL A C 1
ATOM 2404 O O . VAL A 1 311 ? -10.587 5.350 27.332 1.00 94.25 311 VAL A O 1
ATOM 2407 N N . MET A 1 312 ? -12.286 5.962 25.994 1.00 93.69 312 MET A N 1
ATOM 2408 C CA . MET A 1 312 ? -13.214 6.310 27.059 1.00 93.69 312 MET A CA 1
ATOM 2409 C C . MET A 1 312 ? -14.490 5.491 26.919 1.00 93.69 312 MET A C 1
ATOM 2411 O O . MET A 1 312 ? -15.086 5.446 25.844 1.00 93.69 312 MET A O 1
ATOM 2415 N N . PHE A 1 313 ? -14.906 4.864 28.014 1.00 94.06 313 PHE A N 1
ATOM 2416 C CA . PHE A 1 313 ? -16.214 4.229 28.120 1.00 94.06 313 PHE A CA 1
ATOM 2417 C C . PHE A 1 313 ? -17.134 5.141 28.915 1.00 94.06 313 PHE A C 1
ATOM 2419 O O . PHE A 1 313 ? -16.748 5.594 29.985 1.00 94.06 313 PHE A O 1
ATOM 2426 N N . SER A 1 314 ? -18.339 5.374 28.408 1.00 91.94 314 SER A N 1
ATOM 2427 C CA . SER A 1 314 ? -19.424 6.068 29.098 1.00 91.94 314 SER A CA 1
ATOM 2428 C C . SER A 1 314 ? -20.685 5.220 28.983 1.00 91.94 314 SER A C 1
ATOM 2430 O O . SER A 1 314 ? -21.097 4.863 27.881 1.00 91.94 314 SER A O 1
ATOM 2432 N N . LEU A 1 315 ? -21.280 4.856 30.115 1.00 91.44 315 LEU A N 1
ATOM 2433 C CA . LEU A 1 315 ? -22.552 4.143 30.158 1.00 91.44 315 LEU A CA 1
ATOM 2434 C C . LEU A 1 315 ? -23.656 5.152 30.457 1.00 91.44 315 LEU A C 1
ATOM 2436 O O . LEU A 1 315 ? -23.543 5.935 31.406 1.00 91.44 315 LEU A O 1
ATOM 2440 N N . ARG A 1 316 ? -24.730 5.134 29.667 1.00 89.75 316 ARG A N 1
ATOM 2441 C CA . ARG A 1 316 ? -25.851 6.065 29.825 1.00 89.75 316 ARG A CA 1
ATOM 2442 C C . ARG A 1 316 ? -27.181 5.340 29.903 1.00 89.75 316 ARG A C 1
ATOM 2444 O O . ARG A 1 316 ? -27.392 4.362 29.198 1.00 89.75 316 ARG A O 1
ATOM 2451 N N . SER A 1 317 ? -28.079 5.864 30.729 1.00 86.06 317 SER A N 1
ATOM 2452 C CA . SER A 1 317 ? -29.497 5.502 30.757 1.00 86.06 317 SER A CA 1
ATOM 2453 C C . SER A 1 317 ? -30.286 6.710 30.260 1.00 86.06 317 SER A C 1
ATOM 2455 O O . SER A 1 317 ? -30.438 7.696 30.984 1.00 86.06 317 SER A O 1
ATOM 2457 N N . GLY A 1 318 ? -30.733 6.677 29.004 1.00 80.94 318 GLY A N 1
ATOM 2458 C CA . GLY A 1 318 ? -31.268 7.866 28.336 1.00 80.94 318 GLY A CA 1
ATOM 2459 C C . GLY A 1 318 ? -30.194 8.951 28.180 1.00 80.94 318 GLY A C 1
ATOM 2460 O O . GLY A 1 318 ? -29.164 8.726 27.544 1.00 80.94 318 GLY A O 1
ATOM 2461 N N . THR A 1 319 ? -30.423 10.134 28.754 1.00 80.44 319 THR A N 1
ATOM 2462 C CA . THR A 1 319 ? -29.474 11.264 28.716 1.00 80.44 319 THR A CA 1
ATOM 2463 C C . THR A 1 319 ? -28.496 11.285 29.892 1.00 80.44 319 THR A C 1
ATOM 2465 O O . THR A 1 319 ? -27.485 11.984 29.823 1.00 80.44 319 THR A O 1
ATOM 2468 N N . SER A 1 320 ? -28.760 10.519 30.954 1.00 82.56 320 SER A N 1
ATOM 2469 C CA . SER A 1 320 ? -27.949 10.518 32.172 1.00 82.56 320 SER A CA 1
ATOM 2470 C C . SER A 1 320 ? -26.765 9.561 32.058 1.00 82.56 320 SER A C 1
ATOM 2472 O O . SER A 1 320 ? -26.941 8.370 31.796 1.00 82.56 320 SER A O 1
ATOM 2474 N N . GLU A 1 321 ? -25.558 10.075 32.290 1.00 87.50 321 GLU A N 1
ATOM 2475 C CA . GLU A 1 321 ? -24.344 9.268 32.419 1.00 87.50 321 GLU A CA 1
ATOM 2476 C C . GLU A 1 321 ? -24.288 8.625 33.808 1.00 87.50 321 GLU A C 1
ATOM 2478 O O . GLU A 1 321 ? -24.361 9.315 34.822 1.00 87.50 321 GLU A O 1
ATOM 2483 N N . VAL A 1 322 ? -24.193 7.295 33.847 1.00 87.19 322 VAL A N 1
ATOM 2484 C CA . VAL A 1 322 ? -24.155 6.508 35.093 1.00 87.19 322 VAL A CA 1
ATOM 2485 C C . VAL A 1 322 ? -22.755 5.994 35.419 1.00 87.19 322 VAL A C 1
ATOM 2487 O O . VAL A 1 322 ? -22.477 5.618 36.554 1.00 87.19 322 VAL A O 1
ATOM 2490 N N . TYR A 1 323 ? -21.870 5.969 34.426 1.00 87.00 323 TYR A N 1
ATOM 2491 C CA . TYR A 1 323 ? -20.491 5.530 34.570 1.00 87.00 323 TYR A CA 1
ATOM 2492 C C . TYR A 1 323 ? -19.637 6.146 33.462 1.00 87.00 323 TYR A C 1
ATOM 2494 O O . TYR A 1 323 ? -20.085 6.233 32.319 1.00 87.00 323 TYR A O 1
ATOM 2502 N N . SER A 1 324 ? -18.400 6.519 33.790 1.00 89.25 324 SER A N 1
ATOM 2503 C CA . SER A 1 324 ? -17.398 6.946 32.819 1.00 89.25 324 SER A CA 1
ATOM 2504 C C . SER A 1 324 ? -15.999 6.547 33.278 1.00 89.25 324 SER A C 1
ATOM 2506 O O . SER A 1 324 ? -15.687 6.608 34.468 1.00 89.25 324 SER A O 1
ATOM 2508 N N . SER A 1 325 ? -15.151 6.120 32.348 1.00 89.06 325 SER A N 1
ATOM 2509 C CA . SER A 1 325 ? -13.751 5.797 32.621 1.00 89.06 325 SER A CA 1
ATOM 2510 C C . SER A 1 325 ? -12.877 6.012 31.397 1.00 89.06 325 SER A C 1
ATOM 2512 O O . SER A 1 325 ? -13.338 5.934 30.258 1.00 89.06 325 SER A O 1
ATOM 2514 N N . LYS A 1 326 ? -11.593 6.268 31.648 1.00 90.75 326 LYS A N 1
ATOM 2515 C CA . LYS A 1 326 ? -10.574 6.571 30.648 1.00 90.75 326 LYS A CA 1
ATOM 2516 C C . LYS A 1 326 ? -9.420 5.579 30.752 1.00 90.75 326 LYS A C 1
ATOM 2518 O O . LYS A 1 326 ? -8.843 5.379 31.817 1.00 90.75 326 LYS A O 1
ATOM 2523 N N . PHE A 1 327 ? -9.032 5.027 29.610 1.00 89.38 327 PHE A N 1
ATOM 2524 C CA . PHE A 1 327 ? -7.965 4.047 29.455 1.00 89.38 327 PHE A CA 1
ATOM 2525 C C . PHE A 1 327 ? -6.899 4.595 28.509 1.00 89.38 327 PHE A C 1
ATOM 2527 O O . PHE A 1 327 ? -7.225 5.173 27.477 1.00 89.38 327 PHE A O 1
ATOM 2534 N N . LEU A 1 328 ? -5.625 4.410 28.861 1.00 83.19 328 LEU A N 1
ATOM 2535 C CA . LEU A 1 328 ? -4.474 4.951 28.118 1.00 83.19 328 LEU A CA 1
ATOM 2536 C C . LEU A 1 328 ? -3.539 3.870 27.557 1.00 83.19 328 LEU A C 1
ATOM 2538 O O . LEU A 1 328 ? -2.535 4.184 26.924 1.00 83.19 328 LEU A O 1
ATOM 2542 N N . LYS A 1 329 ? -3.803 2.591 27.845 1.00 75.50 329 LYS A N 1
ATOM 2543 C CA . LYS A 1 329 ? -2.951 1.474 27.421 1.00 75.50 329 LYS A CA 1
ATOM 2544 C C . LYS A 1 329 ? -3.802 0.278 27.020 1.00 75.50 329 LYS A C 1
ATOM 2546 O O . LYS A 1 329 ? -4.708 -0.111 27.749 1.00 75.50 329 LYS A O 1
ATOM 2551 N N . GLU A 1 330 ? -3.469 -0.320 25.883 1.00 76.88 330 GLU A N 1
ATOM 2552 C CA . GLU A 1 330 ? -4.037 -1.593 25.441 1.00 76.88 330 GLU A CA 1
ATOM 2553 C C . GLU A 1 330 ? -3.391 -2.789 26.180 1.00 76.88 330 GLU A C 1
ATOM 2555 O O . GLU A 1 330 ? -2.199 -2.742 26.514 1.00 76.88 330 GLU A O 1
ATOM 2560 N N . PRO A 1 331 ? -4.115 -3.910 26.382 1.00 70.94 331 PRO A N 1
ATOM 2561 C CA . PRO A 1 331 ? -5.498 -4.164 25.967 1.00 70.94 331 PRO A CA 1
ATOM 2562 C C . PRO A 1 331 ? -6.513 -3.452 26.867 1.00 70.94 331 PRO A C 1
ATOM 2564 O O . PRO A 1 331 ? -6.308 -3.341 28.073 1.00 70.94 331 PRO A O 1
ATOM 2567 N N . ILE A 1 332 ? -7.618 -2.998 26.279 1.00 85.88 332 ILE A N 1
ATOM 2568 C CA . ILE A 1 332 ? -8.683 -2.324 27.020 1.00 85.88 332 ILE A CA 1
ATOM 2569 C C . ILE A 1 332 ? -9.686 -3.391 27.445 1.00 85.88 332 ILE A C 1
ATOM 2571 O O . ILE A 1 332 ? -10.441 -3.904 26.624 1.00 85.88 332 ILE A O 1
ATOM 2575 N N . SER A 1 333 ? -9.654 -3.749 28.725 1.00 87.31 333 SER A N 1
ATOM 2576 C CA . SER A 1 333 ? -10.606 -4.664 29.352 1.00 87.31 333 SER A CA 1
ATOM 2577 C C . SER A 1 333 ? -10.990 -4.097 30.705 1.00 87.31 333 SER A C 1
ATOM 2579 O O . SER A 1 333 ? -10.110 -3.741 31.492 1.00 87.31 333 SER A O 1
ATOM 2581 N N . HIS A 1 334 ? -12.283 -3.979 30.975 1.00 89.25 334 HIS A N 1
ATOM 2582 C CA . HIS A 1 334 ? -12.760 -3.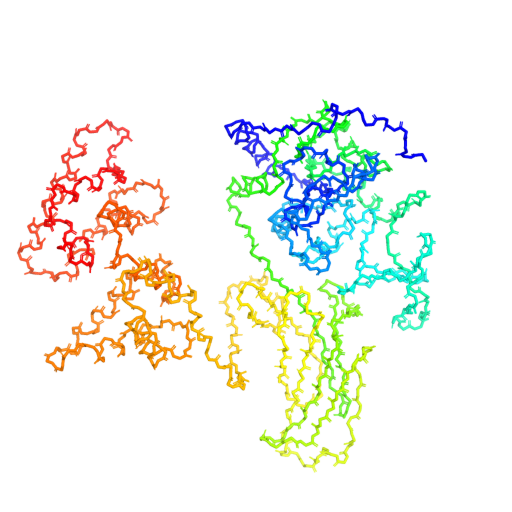344 32.189 1.00 89.25 334 HIS A CA 1
ATOM 2583 C C . HIS A 1 334 ? -14.038 -3.985 32.709 1.00 89.25 334 HIS A C 1
ATOM 2585 O O . HIS A 1 334 ? -14.962 -4.253 31.948 1.00 89.25 334 HIS A O 1
ATOM 2591 N N . GLN A 1 335 ? -14.097 -4.174 34.024 1.00 89.50 335 GLN A N 1
ATOM 2592 C CA . GLN A 1 335 ? -15.283 -4.644 34.720 1.00 89.50 335 GLN A CA 1
ATOM 2593 C C . GLN A 1 335 ? -15.961 -3.468 35.428 1.00 89.50 335 GLN A C 1
ATOM 2595 O O . GLN A 1 335 ? -15.393 -2.892 36.353 1.00 89.50 335 GLN A O 1
ATOM 2600 N N . ILE A 1 336 ? -17.173 -3.122 35.001 1.00 86.69 336 ILE A N 1
ATOM 2601 C CA . ILE A 1 336 ? -17.996 -2.094 35.641 1.00 86.69 336 ILE A CA 1
ATOM 2602 C C . ILE A 1 336 ? -18.516 -2.638 36.975 1.00 86.69 336 ILE A C 1
ATOM 2604 O O . ILE A 1 336 ? -18.959 -3.785 37.051 1.00 86.69 336 ILE A O 1
ATOM 2608 N N . ASN A 1 337 ? -18.496 -1.823 38.034 1.00 83.62 337 ASN A N 1
ATOM 2609 C CA . ASN A 1 337 ? -19.089 -2.203 39.317 1.00 83.62 337 ASN A CA 1
ATOM 2610 C C . ASN A 1 337 ? -20.589 -2.530 39.123 1.00 83.62 337 ASN A C 1
ATOM 2612 O O . ASN A 1 337 ? -21.334 -1.635 38.714 1.00 83.62 337 ASN A O 1
ATOM 2616 N N . PRO A 1 338 ? -21.050 -3.759 39.438 1.00 81.38 338 PRO A N 1
ATOM 2617 C CA . PRO A 1 338 ? -22.450 -4.152 39.281 1.00 81.38 338 PRO A CA 1
ATOM 2618 C C . PRO A 1 338 ? -23.445 -3.203 39.955 1.00 81.38 338 PRO A C 1
ATOM 2620 O O . PRO A 1 338 ? -24.535 -3.009 39.436 1.00 81.38 338 PRO A O 1
ATOM 2623 N N . MET A 1 339 ? -23.069 -2.561 41.069 1.00 80.12 339 MET A N 1
ATOM 2624 C CA . MET A 1 339 ? -23.943 -1.623 41.787 1.00 80.12 339 MET A CA 1
ATOM 2625 C C . MET A 1 339 ? -24.294 -0.362 40.981 1.00 80.12 339 MET A C 1
ATOM 2627 O O . MET A 1 339 ? -25.301 0.283 41.264 1.00 80.12 339 MET A O 1
ATOM 2631 N N . LEU A 1 340 ? -23.480 0.000 39.982 1.00 75.81 340 LEU A N 1
ATOM 2632 C CA . LEU A 1 340 ? -23.732 1.150 39.103 1.00 75.81 340 LEU A CA 1
ATOM 2633 C C . LEU A 1 340 ? -24.746 0.831 37.995 1.00 75.81 340 LEU A C 1
ATOM 2635 O O . LEU A 1 340 ? -25.301 1.741 37.379 1.00 75.81 340 LEU A O 1
ATOM 2639 N N . ILE A 1 341 ? -24.998 -0.455 37.749 1.00 73.06 341 ILE A N 1
ATOM 2640 C CA . ILE A 1 341 ? -25.934 -0.946 36.742 1.00 73.06 341 ILE A CA 1
ATOM 2641 C C . ILE A 1 341 ? -27.183 -1.403 37.498 1.00 73.06 341 ILE A C 1
ATOM 2643 O O . ILE A 1 341 ? -27.224 -2.488 38.077 1.00 73.06 341 ILE A O 1
ATOM 2647 N N . LYS A 1 342 ? -28.214 -0.555 37.541 1.00 66.00 342 LYS A N 1
ATOM 2648 C CA . LYS A 1 342 ? -29.470 -0.892 38.215 1.00 66.00 342 LYS A CA 1
ATOM 2649 C C . LYS A 1 342 ? -30.194 -1.949 37.387 1.00 66.00 342 LYS A C 1
ATOM 2651 O O . LYS A 1 342 ? -30.630 -1.663 36.278 1.00 66.00 342 LYS A O 1
ATOM 2656 N N . GLN A 1 343 ? -30.363 -3.146 37.940 1.00 53.62 343 GLN A N 1
ATOM 2657 C CA . GLN A 1 343 ? -31.351 -4.090 37.429 1.00 53.62 343 GLN A CA 1
ATOM 2658 C C . GLN A 1 343 ? -32.727 -3.692 37.968 1.00 53.62 343 GLN A C 1
ATOM 2660 O O . GLN A 1 343 ? -33.003 -3.820 39.159 1.00 53.62 343 GLN A O 1
ATOM 2665 N N . PRO A 1 344 ? -33.573 -3.145 37.091 1.00 50.78 344 PRO A N 1
ATOM 2666 C CA . PRO A 1 344 ? -34.723 -3.912 36.645 1.00 50.78 344 PRO A CA 1
ATOM 2667 C C . PRO A 1 344 ? -34.733 -4.060 35.121 1.00 50.78 344 PRO A C 1
ATOM 2669 O O . PRO A 1 344 ? -34.143 -3.269 34.388 1.00 50.78 344 PRO A O 1
ATOM 2672 N N . SER A 1 345 ? -35.460 -5.072 34.654 1.00 54.66 345 SER A N 1
ATOM 2673 C CA . SER A 1 345 ? -35.631 -5.509 33.260 1.00 54.66 345 SER A CA 1
ATOM 2674 C C . SER A 1 345 ? -36.121 -4.445 32.259 1.00 54.66 345 SER A C 1
ATOM 2676 O O . SER A 1 345 ? -36.255 -4.751 31.077 1.00 54.66 345 SER A O 1
ATOM 2678 N N . SER A 1 346 ? -36.378 -3.206 32.693 1.00 57.09 346 SER A N 1
ATOM 2679 C CA . SER A 1 346 ? -36.901 -2.108 31.872 1.00 57.09 346 SER A CA 1
ATOM 2680 C C . SER A 1 346 ? -35.891 -0.999 31.544 1.00 57.09 346 SER A C 1
ATOM 2682 O O . SER A 1 346 ? -36.194 -0.158 30.699 1.00 57.09 346 SER A O 1
ATOM 2684 N N . ILE A 1 347 ? -34.719 -0.945 32.196 1.00 63.28 347 ILE A N 1
ATOM 2685 C CA . ILE A 1 347 ? -33.721 0.111 31.946 1.00 63.28 347 ILE A CA 1
ATOM 2686 C C . ILE A 1 347 ? -32.715 -0.371 30.900 1.00 63.28 347 ILE A C 1
ATOM 2688 O O . ILE A 1 347 ? -31.884 -1.239 31.161 1.00 63.28 347 ILE A O 1
ATOM 2692 N N . LEU A 1 348 ? -32.783 0.224 29.710 1.00 79.44 348 LEU A N 1
ATOM 2693 C CA . LEU A 1 348 ? -31.812 0.010 28.642 1.00 79.44 348 LEU A CA 1
ATOM 2694 C C . LEU A 1 348 ? -30.632 0.964 28.824 1.00 79.44 348 LEU A C 1
ATOM 2696 O O . LEU A 1 348 ? -30.797 2.186 28.817 1.00 79.44 348 LEU A O 1
ATOM 2700 N N . TYR A 1 349 ? -29.440 0.393 28.966 1.00 87.12 349 TYR A N 1
ATOM 2701 C CA . TYR A 1 349 ? -28.198 1.149 28.991 1.00 87.12 349 TYR A CA 1
ATOM 2702 C C . TYR A 1 349 ? -27.562 1.179 27.600 1.00 87.12 349 TYR A C 1
ATOM 2704 O O . TYR A 1 349 ? -27.530 0.169 26.902 1.00 87.12 349 TYR A O 1
ATOM 2712 N N . ASP A 1 350 ? -27.010 2.328 27.222 1.00 90.69 350 ASP A N 1
ATOM 2713 C CA . ASP A 1 350 ? -26.196 2.503 26.022 1.00 90.69 350 ASP A CA 1
ATOM 2714 C C . ASP A 1 350 ? -24.729 2.699 26.423 1.00 90.69 350 ASP A C 1
ATOM 2716 O O . ASP A 1 350 ? -24.407 3.565 27.244 1.00 90.69 350 ASP A O 1
ATOM 2720 N N . LEU A 1 351 ? -23.833 1.923 25.815 1.00 90.88 351 LEU A N 1
ATOM 2721 C CA . LEU A 1 351 ? -22.391 2.092 25.920 1.00 90.88 351 LEU A CA 1
ATOM 2722 C C . LEU A 1 351 ? -21.895 3.021 24.809 1.00 90.88 351 LEU A C 1
ATOM 2724 O O . LEU A 1 351 ? -21.992 2.713 23.620 1.00 90.88 351 LEU A O 1
ATOM 2728 N N . TYR A 1 352 ? -21.298 4.134 25.216 1.00 93.12 352 TYR A N 1
ATOM 2729 C CA . TYR A 1 352 ? -20.543 5.045 24.371 1.00 93.12 352 TYR A CA 1
ATOM 2730 C C . TYR A 1 352 ? -19.056 4.744 24.537 1.00 93.12 352 TYR A C 1
ATOM 2732 O O . TYR A 1 352 ? -18.518 4.787 25.641 1.00 93.12 352 TYR A O 1
ATOM 2740 N N . THR A 1 353 ? -18.394 4.430 23.431 1.00 92.81 353 THR A N 1
ATOM 2741 C CA . THR A 1 353 ? -16.964 4.131 23.372 1.00 92.81 353 THR A CA 1
ATOM 2742 C C . THR A 1 353 ? -16.283 5.164 22.489 1.00 92.81 353 THR A C 1
ATOM 2744 O O . THR A 1 353 ? -16.343 5.062 21.265 1.00 92.81 353 THR A O 1
ATOM 2747 N N . GLU A 1 354 ? -15.660 6.168 23.101 1.00 94.50 354 GLU A N 1
ATOM 2748 C CA . GLU A 1 354 ? -14.864 7.174 22.396 1.00 94.50 354 GLU A CA 1
ATOM 2749 C C . GLU A 1 354 ? -13.424 6.675 22.242 1.00 94.50 354 GLU A C 1
ATOM 2751 O O . GLU A 1 354 ? -12.742 6.386 23.225 1.00 94.50 354 GLU A O 1
ATOM 2756 N N . MET A 1 355 ? -12.963 6.562 21.001 1.00 94.19 355 MET A N 1
ATOM 2757 C CA . MET A 1 355 ? -11.651 6.042 20.634 1.00 94.19 355 MET A CA 1
ATOM 2758 C C . MET A 1 355 ? -10.778 7.150 20.062 1.00 94.19 355 MET A C 1
ATOM 2760 O O . MET A 1 355 ? -11.150 7.802 19.088 1.00 94.19 355 MET A O 1
ATOM 2764 N N . HIS A 1 356 ? -9.592 7.314 20.638 1.00 93.06 356 HIS A N 1
ATOM 2765 C CA . HIS A 1 356 ? -8.533 8.180 20.133 1.00 93.06 356 HIS A CA 1
ATOM 2766 C C . HIS A 1 356 ? -7.458 7.296 19.502 1.00 93.06 356 HIS A C 1
ATOM 2768 O O . HIS A 1 356 ? -6.923 6.388 20.146 1.00 93.06 356 HIS A O 1
ATOM 2774 N N . PHE A 1 357 ? -7.165 7.544 18.229 1.00 91.75 357 PHE A N 1
ATOM 2775 C CA . PHE A 1 357 ? -6.205 6.766 17.445 1.00 91.75 357 PHE A CA 1
ATOM 2776 C C . PHE A 1 357 ? -4.789 7.350 17.563 1.00 91.75 357 PHE A C 1
ATOM 2778 O O . PHE A 1 357 ? -4.558 8.333 18.269 1.00 91.75 357 PHE A O 1
ATOM 2785 N N . GLN A 1 358 ? -3.820 6.741 16.879 1.00 87.81 358 GLN A N 1
ATOM 2786 C CA . GLN A 1 358 ? -2.426 7.208 16.853 1.00 87.81 358 GLN A CA 1
ATOM 2787 C C . GLN A 1 358 ? -2.234 8.544 16.112 1.00 87.81 358 GLN A C 1
ATOM 2789 O O . GLN A 1 358 ? -1.176 9.161 16.233 1.00 87.81 358 GLN A O 1
ATOM 2794 N N . GLY A 1 359 ? -3.246 9.017 15.374 1.00 83.31 359 GLY A N 1
ATOM 2795 C CA . GLY A 1 359 ? -3.265 10.368 14.809 1.00 83.31 359 GLY A CA 1
ATOM 2796 C C . GLY A 1 359 ? -2.291 10.571 13.646 1.00 83.31 359 GLY A C 1
ATOM 2797 O O . GLY A 1 359 ? -1.899 11.701 13.359 1.00 83.31 359 GLY A O 1
ATOM 2798 N N . HIS A 1 360 ? -1.854 9.493 12.989 1.00 87.06 360 HIS A N 1
ATOM 2799 C CA . HIS A 1 360 ? -0.901 9.553 11.880 1.00 87.06 360 HIS A CA 1
ATOM 2800 C C . HIS A 1 360 ? -1.419 10.344 10.674 1.00 87.06 360 HIS A C 1
ATOM 2802 O O . HIS A 1 360 ? -0.620 10.909 9.927 1.00 87.06 360 HIS A O 1
ATOM 2808 N N . TYR A 1 361 ? -2.740 10.421 10.527 1.00 89.25 361 TYR A N 1
ATOM 2809 C CA . TYR A 1 361 ? -3.441 11.049 9.415 1.00 89.25 361 TYR A CA 1
ATOM 2810 C C . TYR A 1 361 ? -4.399 12.154 9.876 1.00 89.25 361 TYR A C 1
ATOM 2812 O O . TYR A 1 361 ? -5.281 12.548 9.117 1.00 89.25 361 TYR A O 1
ATOM 2820 N N . ASN A 1 362 ? -4.221 12.664 11.101 1.00 87.94 362 ASN A N 1
ATOM 2821 C CA . ASN A 1 362 ? -5.143 13.588 11.771 1.00 87.94 362 ASN A CA 1
ATOM 2822 C C . ASN A 1 362 ? -6.545 12.993 11.988 1.00 87.94 362 ASN A C 1
ATOM 2824 O O . ASN A 1 362 ? -7.557 13.687 11.860 1.00 87.94 362 ASN A O 1
ATOM 2828 N N . GLU A 1 363 ? -6.607 11.701 12.315 1.00 89.38 363 GLU A N 1
ATOM 2829 C CA . GLU A 1 363 ? -7.844 11.030 12.695 1.00 89.38 363 GLU A CA 1
ATOM 2830 C C . GLU A 1 363 ? -8.522 11.750 13.877 1.00 89.38 363 GLU A C 1
ATOM 2832 O O . GLU A 1 363 ? -7.927 11.830 14.957 1.00 89.38 363 GLU A O 1
ATOM 2837 N N . PRO A 1 364 ? -9.767 12.245 13.734 1.00 89.75 364 PRO A N 1
ATOM 2838 C CA . PRO A 1 364 ? -10.515 12.734 14.880 1.00 89.75 364 PRO A CA 1
ATOM 2839 C C . PRO A 1 364 ? -10.947 11.550 15.761 1.00 89.75 364 PRO A C 1
ATOM 2841 O O . PRO A 1 364 ? -11.077 10.426 15.251 1.00 89.75 364 PRO A O 1
ATOM 2844 N N . PRO A 1 365 ? -11.220 11.776 17.059 1.00 91.75 365 PRO A N 1
ATOM 2845 C CA . PRO A 1 365 ? -11.806 10.752 17.912 1.00 91.75 365 PRO A CA 1
ATOM 2846 C C . PRO A 1 365 ? -13.107 10.204 17.314 1.00 91.75 365 PRO A C 1
ATOM 2848 O O . PRO A 1 365 ? -13.886 10.949 16.715 1.00 91.75 365 PRO A O 1
ATOM 2851 N N . TYR A 1 366 ? -13.349 8.905 17.479 1.00 91.25 366 TYR A N 1
ATOM 2852 C CA . TYR A 1 366 ? -14.569 8.252 17.002 1.00 91.25 366 TYR A CA 1
ATOM 2853 C C . TYR A 1 366 ? -15.360 7.676 18.172 1.00 91.25 366 TYR A C 1
ATOM 2855 O O . TYR A 1 366 ? -14.831 6.866 18.933 1.00 91.25 366 TYR A O 1
ATOM 2863 N N . THR A 1 367 ? -16.635 8.052 18.288 1.00 91.62 367 THR A N 1
ATOM 2864 C CA . THR A 1 367 ? -17.526 7.557 19.344 1.00 91.62 367 THR A CA 1
ATOM 2865 C C . THR A 1 367 ? -18.501 6.534 18.790 1.00 91.62 367 THR A C 1
ATOM 2867 O O . THR A 1 367 ? -19.402 6.856 18.019 1.00 91.62 367 THR A O 1
ATOM 2870 N N . LEU A 1 368 ? -18.336 5.292 19.228 1.00 90.62 368 LEU A N 1
ATOM 2871 C CA . LEU A 1 368 ? -19.246 4.196 18.941 1.00 90.62 368 LEU A CA 1
ATOM 2872 C C . LEU A 1 368 ? -20.342 4.135 20.009 1.00 90.62 368 LEU A C 1
ATOM 2874 O O . LEU A 1 368 ? -20.035 4.116 21.197 1.00 90.62 368 LEU A O 1
ATOM 2878 N N . LYS A 1 369 ? -21.605 4.050 19.585 1.00 90.50 369 LYS A N 1
ATOM 2879 C CA . LYS A 1 369 ? -22.756 3.802 20.460 1.00 90.50 369 LYS A CA 1
ATOM 2880 C C . LYS A 1 369 ? -23.284 2.388 20.224 1.00 90.50 369 LYS A C 1
ATOM 2882 O O . LYS A 1 369 ? -23.650 2.072 19.093 1.00 90.50 369 LYS A O 1
ATOM 2887 N N . LEU A 1 370 ? -23.384 1.582 21.278 1.00 89.00 370 LEU A N 1
ATOM 2888 C CA . LEU A 1 370 ? -24.008 0.256 21.243 1.00 89.00 370 LEU A CA 1
ATOM 2889 C C . LEU A 1 370 ? -24.927 0.040 22.448 1.00 89.00 370 LEU A C 1
ATOM 2891 O O . LEU A 1 370 ? -24.636 0.574 23.519 1.00 89.00 370 LEU A O 1
ATOM 2895 N N . PRO A 1 371 ? -25.994 -0.768 22.313 1.00 89.12 371 PRO A N 1
ATOM 2896 C CA . PRO A 1 371 ? -26.754 -1.209 23.475 1.00 89.12 371 PRO A CA 1
ATOM 2897 C C . PRO A 1 371 ? -25.830 -1.998 24.407 1.00 89.12 371 PRO A C 1
ATOM 2899 O O . PRO A 1 371 ? -25.046 -2.826 23.946 1.00 89.12 371 PRO A O 1
ATOM 2902 N N . PHE A 1 372 ? -25.903 -1.760 25.711 1.00 89.69 372 PHE A N 1
ATOM 2903 C CA . PHE A 1 372 ? -25.120 -2.481 26.709 1.00 89.69 372 PHE A CA 1
ATOM 2904 C C . PHE A 1 372 ? -25.805 -3.806 27.060 1.00 89.69 372 PHE A C 1
ATOM 2906 O O . PHE A 1 372 ? -26.483 -3.944 28.075 1.00 89.69 372 PHE A O 1
ATOM 2913 N N . VAL A 1 373 ? -25.660 -4.767 26.153 1.00 87.88 373 VAL A N 1
ATOM 2914 C CA . VAL A 1 373 ? -26.157 -6.142 26.273 1.00 87.88 373 VAL A CA 1
ATOM 2915 C C . VAL A 1 373 ? -25.059 -7.115 25.873 1.00 87.88 373 VAL A C 1
ATOM 2917 O O . VAL A 1 373 ? -24.160 -6.738 25.115 1.00 87.88 373 VAL A O 1
ATOM 2920 N N . ASP A 1 374 ? -25.152 -8.355 26.350 1.00 90.75 374 ASP A N 1
ATOM 2921 C CA . ASP A 1 374 ? -24.185 -9.405 26.038 1.00 90.75 374 ASP A CA 1
ATOM 2922 C C . ASP A 1 374 ? -24.077 -9.609 24.529 1.00 90.75 374 ASP A C 1
ATOM 2924 O O . ASP A 1 374 ? -25.024 -10.025 23.861 1.00 90.75 374 ASP A O 1
ATOM 2928 N N . GLN A 1 375 ? -22.915 -9.265 23.981 1.00 90.56 375 GLN A N 1
ATOM 2929 C CA . GLN A 1 375 ? -22.668 -9.317 22.549 1.00 90.56 375 GLN A CA 1
ATOM 2930 C C . GLN A 1 375 ? -21.173 -9.284 22.240 1.00 90.56 375 GLN A C 1
ATOM 2932 O O . GLN A 1 375 ? -20.352 -8.782 23.009 1.00 90.56 375 GLN A O 1
ATOM 2937 N N . GLN A 1 376 ? -20.837 -9.756 21.047 1.00 92.38 376 GLN A N 1
ATOM 2938 C CA . GLN A 1 376 ? -19.536 -9.557 20.429 1.00 92.38 376 GLN A CA 1
ATOM 2939 C C . GLN A 1 376 ? -19.758 -8.987 19.033 1.00 92.38 376 GLN A C 1
ATOM 2941 O O . GLN A 1 376 ? -20.524 -9.550 18.250 1.00 92.38 376 GLN A O 1
ATOM 2946 N N . GLN A 1 377 ? -19.068 -7.896 18.711 1.00 88.94 377 GLN A N 1
ATOM 2947 C CA . GLN A 1 377 ? -19.200 -7.254 17.412 1.00 88.94 377 GLN A CA 1
ATOM 2948 C C . GLN A 1 377 ? -17.850 -6.815 16.850 1.00 88.94 377 GLN A C 1
ATOM 2950 O O . GLN A 1 377 ? -17.075 -6.132 17.521 1.00 88.94 377 GLN A O 1
ATOM 2955 N N . ASP A 1 378 ? -17.622 -7.175 15.586 1.00 90.88 378 ASP A N 1
ATOM 2956 C CA . ASP A 1 378 ? -16.530 -6.658 14.766 1.00 90.88 378 ASP A CA 1
ATOM 2957 C C . ASP A 1 378 ? -17.040 -5.478 13.950 1.00 90.88 378 ASP A C 1
ATOM 2959 O O . ASP A 1 378 ? -18.070 -5.564 13.280 1.00 90.88 378 ASP A O 1
ATOM 2963 N N . ILE A 1 379 ? -16.313 -4.369 14.003 1.00 90.00 379 ILE A N 1
ATOM 2964 C CA . ILE A 1 379 ? -16.685 -3.124 13.343 1.00 90.00 379 ILE A CA 1
ATOM 2965 C C . ILE A 1 379 ? -15.514 -2.687 12.481 1.00 90.00 379 ILE A C 1
ATOM 2967 O O . ILE A 1 379 ? -14.369 -2.627 12.933 1.00 90.00 379 ILE A O 1
ATOM 2971 N N . HIS A 1 380 ? -15.814 -2.376 11.225 1.00 91.31 380 HIS A N 1
ATOM 2972 C CA . HIS A 1 380 ? -14.842 -1.841 10.287 1.00 91.31 380 HIS A CA 1
ATOM 2973 C C . HIS A 1 380 ? -15.076 -0.343 10.129 1.00 91.31 380 HIS A C 1
ATOM 2975 O O . HIS A 1 380 ? -16.158 0.068 9.710 1.00 91.31 380 HIS A O 1
ATOM 2981 N N . LEU A 1 381 ? -14.066 0.451 10.470 1.00 91.88 381 LEU A N 1
ATOM 2982 C CA . LEU A 1 381 ? -14.047 1.902 10.343 1.00 91.88 381 LEU A CA 1
ATOM 2983 C C . LEU A 1 381 ? -13.185 2.296 9.141 1.00 91.88 381 LEU A C 1
ATOM 2985 O O . LEU A 1 381 ? -12.102 1.747 8.948 1.00 91.88 381 LEU A O 1
ATOM 2989 N N . PHE A 1 382 ? -13.653 3.266 8.368 1.00 91.62 382 PHE A N 1
ATOM 2990 C CA . PHE A 1 382 ? -12.971 3.824 7.206 1.00 91.62 382 PHE A CA 1
ATOM 2991 C C . PHE A 1 382 ? -12.822 5.324 7.406 1.00 91.62 382 PHE A C 1
ATOM 2993 O O . PHE A 1 382 ? -13.811 6.002 7.676 1.00 91.62 382 PHE A O 1
ATOM 3000 N N . TYR A 1 383 ? -11.609 5.848 7.289 1.00 91.50 383 TYR A N 1
ATOM 3001 C CA . TYR A 1 383 ? -11.340 7.275 7.414 1.00 91.50 383 TYR A CA 1
ATOM 3002 C C . TYR A 1 383 ? -10.692 7.812 6.149 1.00 91.50 383 TYR A C 1
ATOM 3004 O O . TYR A 1 383 ? -9.697 7.271 5.668 1.00 91.50 383 TYR A O 1
ATOM 3012 N N . ASN A 1 384 ? -11.246 8.904 5.632 1.00 87.12 384 ASN A N 1
ATOM 3013 C CA . ASN A 1 384 ? -10.682 9.612 4.496 1.00 87.12 384 ASN A CA 1
ATOM 3014 C C . ASN A 1 384 ? -9.891 10.835 4.999 1.00 87.12 384 ASN A C 1
ATOM 3016 O O . ASN A 1 384 ? -10.504 11.784 5.492 1.00 87.12 384 ASN A O 1
ATOM 3020 N N . PRO A 1 385 ? -8.552 10.867 4.860 1.00 85.25 385 PRO A N 1
ATOM 3021 C CA . PRO A 1 385 ? -7.738 11.977 5.363 1.00 85.25 385 PRO A CA 1
ATOM 3022 C C . PRO A 1 385 ? -7.991 13.316 4.667 1.00 85.25 385 PRO A C 1
ATOM 3024 O O . PRO A 1 385 ? -7.689 14.362 5.239 1.00 85.25 385 PRO A O 1
ATOM 3027 N N . LYS A 1 386 ? -8.524 13.306 3.436 1.00 82.69 386 LYS A N 1
ATOM 3028 C CA . LYS A 1 386 ? -8.820 14.535 2.687 1.00 82.69 386 LYS A CA 1
ATOM 3029 C C . LYS A 1 386 ? -10.083 15.202 3.215 1.00 82.69 386 LYS A C 1
ATOM 3031 O O . LYS A 1 386 ? -10.083 16.401 3.457 1.00 82.69 386 LYS A O 1
ATOM 3036 N N . THR A 1 387 ? -11.146 14.424 3.417 1.00 83.12 387 THR A N 1
ATOM 3037 C CA . THR A 1 387 ? -12.433 14.949 3.905 1.00 83.12 387 THR A CA 1
ATOM 3038 C C . THR A 1 387 ? -12.525 14.983 5.430 1.00 83.12 387 THR A C 1
ATOM 3040 O O . THR A 1 387 ? -13.389 15.661 5.975 1.00 83.12 387 THR A O 1
ATOM 3043 N N . ARG A 1 388 ? -11.634 14.263 6.124 1.00 83.62 388 ARG A N 1
ATOM 3044 C CA . ARG A 1 388 ? -11.615 14.054 7.581 1.00 83.62 388 ARG A CA 1
ATOM 3045 C C . ARG A 1 388 ? -12.876 13.381 8.133 1.00 83.62 388 ARG A C 1
ATOM 3047 O O . ARG A 1 388 ? -13.226 13.568 9.297 1.00 83.62 388 ARG A O 1
ATOM 3054 N N . ILE A 1 389 ? -13.546 12.576 7.312 1.00 82.81 389 ILE A N 1
ATOM 3055 C CA . ILE A 1 389 ? -14.795 11.897 7.672 1.00 82.81 389 ILE A CA 1
ATOM 3056 C C . ILE A 1 389 ? -14.533 10.418 7.970 1.00 82.81 389 ILE A C 1
ATOM 3058 O O . ILE A 1 389 ? -13.862 9.728 7.199 1.00 82.81 389 ILE A O 1
ATOM 3062 N N . TRP A 1 390 ? -15.118 9.933 9.070 1.00 83.00 390 TRP A N 1
ATOM 3063 C CA . TRP A 1 390 ? -15.255 8.508 9.372 1.00 83.00 390 TRP A CA 1
ATOM 3064 C C . TRP A 1 390 ? -16.527 7.926 8.740 1.00 83.00 390 TRP A C 1
ATOM 3066 O O . TRP A 1 390 ? -17.601 8.523 8.799 1.00 83.00 390 TRP A O 1
ATOM 3076 N N . ARG A 1 391 ? -16.422 6.709 8.213 1.00 83.56 391 ARG A N 1
ATOM 3077 C CA . ARG A 1 391 ? -17.526 5.812 7.852 1.00 83.56 391 ARG A CA 1
ATOM 3078 C C . ARG A 1 391 ? -17.344 4.481 8.570 1.00 83.56 391 ARG A C 1
ATOM 3080 O O . ARG A 1 391 ? -16.232 4.142 8.966 1.00 83.56 391 ARG A O 1
ATOM 3087 N N . TYR A 1 392 ? -18.415 3.711 8.739 1.00 76.06 392 TYR A N 1
ATOM 3088 C CA . TYR A 1 392 ? -18.307 2.383 9.334 1.00 76.06 392 TYR A CA 1
ATOM 3089 C C . TYR A 1 392 ? -19.280 1.383 8.716 1.00 76.06 392 TYR A C 1
ATOM 3091 O O . TYR A 1 392 ? -20.342 1.754 8.222 1.00 76.06 392 TYR A O 1
ATOM 3099 N N . HIS A 1 393 ? -18.920 0.103 8.784 1.00 65.12 393 HIS A N 1
ATOM 3100 C CA . HIS A 1 393 ? -19.758 -1.004 8.335 1.00 65.12 393 HIS A CA 1
ATOM 3101 C C . HIS A 1 393 ? -19.784 -2.120 9.384 1.00 65.12 393 HIS A C 1
ATOM 3103 O O . HIS A 1 393 ? -18.747 -2.514 9.918 1.00 65.12 393 HIS A O 1
ATOM 3109 N N . LEU A 1 394 ? -20.985 -2.653 9.643 1.00 51.47 394 LEU A N 1
ATOM 3110 C CA . LEU A 1 394 ? -21.211 -3.757 10.588 1.00 51.47 394 LEU A CA 1
ATOM 3111 C C . LEU A 1 394 ? -20.951 -5.146 9.974 1.00 51.47 394 LEU A C 1
ATOM 3113 O O . LEU A 1 394 ? -20.869 -6.126 10.707 1.00 51.47 394 LEU A O 1
ATOM 3117 N N . ARG A 1 395 ? -20.855 -5.253 8.638 1.00 48.19 395 ARG A N 1
ATOM 3118 C CA . ARG A 1 395 ? -20.633 -6.513 7.903 1.00 48.19 395 ARG A CA 1
ATOM 3119 C C . ARG A 1 395 ? -19.779 -6.275 6.658 1.00 48.19 395 ARG A C 1
ATOM 3121 O O . ARG A 1 395 ? -20.289 -6.015 5.573 1.00 48.19 395 ARG A O 1
ATOM 3128 N N . TYR A 1 396 ? -18.461 -6.346 6.812 1.00 42.22 396 TYR A N 1
ATOM 3129 C CA . TYR A 1 396 ? -17.513 -6.064 5.727 1.00 42.22 396 TYR A CA 1
ATOM 3130 C C . TYR A 1 396 ? -17.596 -7.065 4.555 1.00 42.22 396 TYR A C 1
ATOM 3132 O O . TYR A 1 396 ? -17.347 -6.694 3.413 1.00 42.22 396 TYR A O 1
ATOM 3140 N N . TRP A 1 397 ? -18.019 -8.314 4.788 1.00 41.44 397 TRP A N 1
ATOM 3141 C CA . TRP A 1 397 ? -18.142 -9.324 3.723 1.00 41.44 397 TRP A CA 1
ATOM 3142 C C . TRP A 1 397 ? -19.299 -9.078 2.739 1.00 41.44 397 TRP A C 1
ATOM 3144 O O . TRP A 1 397 ? -19.269 -9.619 1.634 1.00 41.44 397 TRP A O 1
ATOM 3154 N N . GLU A 1 398 ? -20.297 -8.263 3.096 1.00 36.97 398 GLU A N 1
ATOM 3155 C CA . GLU A 1 398 ? -21.429 -7.932 2.212 1.00 36.97 398 GLU A CA 1
ATOM 3156 C C . GLU A 1 398 ? -21.051 -6.871 1.158 1.00 36.97 398 GLU A C 1
ATOM 3158 O O . GLU A 1 398 ? -21.596 -6.888 0.055 1.00 36.97 398 GLU A O 1
ATOM 3163 N N . LEU A 1 399 ? -20.035 -6.033 1.426 1.00 42.84 399 LEU A N 1
ATOM 3164 C CA . LEU A 1 399 ? -19.510 -5.034 0.476 1.00 42.84 399 LEU A CA 1
ATOM 3165 C C . LEU A 1 399 ? -18.894 -5.661 -0.783 1.00 42.84 399 LEU A C 1
ATOM 3167 O O . LEU A 1 399 ? -18.894 -5.046 -1.846 1.00 42.84 399 LEU A O 1
ATOM 3171 N N . ASN A 1 400 ? -18.389 -6.892 -0.677 1.00 42.03 400 ASN A N 1
ATOM 3172 C CA . ASN A 1 400 ? -17.739 -7.587 -1.787 1.00 42.03 400 ASN A CA 1
ATOM 3173 C C . ASN A 1 400 ? -18.718 -8.340 -2.703 1.00 42.03 400 ASN A C 1
ATOM 3175 O O . ASN A 1 400 ? -18.255 -8.958 -3.660 1.00 42.03 400 ASN A O 1
ATOM 3179 N N . LYS A 1 401 ? -20.036 -8.339 -2.420 1.00 34.50 401 LYS A N 1
ATOM 3180 C CA . LYS A 1 401 ? -20.991 -9.188 -3.153 1.00 34.50 401 LYS A CA 1
ATOM 3181 C C . LYS A 1 401 ? -21.957 -8.482 -4.098 1.00 34.50 401 LYS A C 1
ATOM 3183 O O . LYS A 1 401 ? -22.084 -9.024 -5.175 1.00 34.50 401 LYS A O 1
ATOM 3188 N N . HIS A 1 402 ? -22.586 -7.342 -3.794 1.00 28.62 402 HIS A N 1
ATOM 3189 C CA . HIS A 1 402 ? -23.357 -6.528 -4.765 1.00 28.62 402 HIS A CA 1
ATOM 3190 C C . HIS A 1 402 ? -23.914 -5.246 -4.105 1.00 28.62 402 HIS A C 1
ATOM 3192 O O . HIS A 1 402 ? -24.277 -5.268 -2.937 1.00 28.62 402 HIS A O 1
ATOM 3198 N N . ASN A 1 403 ? -24.014 -4.171 -4.901 1.00 31.73 403 ASN A N 1
ATOM 3199 C CA . ASN A 1 403 ? -24.752 -2.904 -4.732 1.00 31.73 403 ASN A CA 1
ATOM 3200 C C . ASN A 1 403 ? -24.726 -2.147 -3.384 1.00 31.73 403 ASN A C 1
ATOM 3202 O O . ASN A 1 403 ? -25.304 -2.537 -2.372 1.00 31.73 403 ASN A O 1
ATOM 3206 N N . ARG A 1 404 ? -24.136 -0.946 -3.468 1.00 38.44 404 ARG A N 1
ATOM 3207 C CA . ARG A 1 404 ? -24.007 0.103 -2.449 1.00 38.44 404 ARG A CA 1
ATOM 3208 C C . ARG A 1 404 ? -25.359 0.491 -1.834 1.00 38.44 404 ARG A C 1
ATOM 3210 O O . ARG A 1 404 ? -26.161 1.185 -2.453 1.00 38.44 404 ARG A O 1
ATOM 3217 N N . LYS A 1 405 ? -25.575 0.116 -0.574 1.00 29.73 405 LYS A N 1
ATOM 3218 C CA . LYS A 1 405 ? -26.445 0.852 0.356 1.00 29.73 405 LYS A CA 1
ATOM 3219 C C . LYS A 1 405 ? -25.634 1.164 1.608 1.00 29.73 405 LYS A C 1
ATOM 3221 O O . LYS A 1 405 ? -25.668 0.427 2.591 1.00 29.73 405 LYS A O 1
ATOM 3226 N N . ASP A 1 406 ? -24.864 2.243 1.534 1.00 36.38 406 ASP A N 1
ATOM 3227 C CA . ASP A 1 406 ? -24.093 2.761 2.660 1.00 36.38 406 ASP A CA 1
ATOM 3228 C C . ASP A 1 406 ? -25.049 3.286 3.739 1.00 36.38 406 ASP A C 1
ATOM 3230 O O . ASP A 1 406 ? -25.932 4.104 3.475 1.00 36.38 406 ASP A O 1
ATOM 3234 N N . LYS A 1 407 ? -24.897 2.811 4.980 1.00 31.86 407 LYS A N 1
ATOM 3235 C CA . LYS A 1 407 ? -25.583 3.405 6.132 1.00 31.86 407 LYS A CA 1
ATOM 3236 C C . LYS A 1 407 ? -24.734 4.558 6.655 1.00 31.86 407 LYS A C 1
ATOM 3238 O O . LYS A 1 407 ? -23.762 4.347 7.372 1.00 31.86 407 LYS A O 1
ATOM 3243 N N . TYR A 1 408 ? -25.117 5.782 6.311 1.00 30.23 408 TYR A N 1
ATOM 3244 C CA . TYR A 1 408 ? -24.554 6.988 6.908 1.00 30.23 408 TYR A CA 1
ATOM 3245 C C . TYR A 1 408 ? -25.168 7.195 8.295 1.00 30.23 408 TYR A C 1
ATOM 3247 O O . TYR A 1 408 ? -26.370 7.422 8.408 1.00 30.23 408 TYR A O 1
ATOM 3255 N N . ILE A 1 409 ? -24.359 7.168 9.355 1.00 27.91 409 ILE A N 1
ATOM 3256 C CA . ILE A 1 409 ? -24.742 7.815 10.615 1.00 27.91 409 ILE A CA 1
ATOM 3257 C C . ILE A 1 409 ? -23.963 9.121 10.716 1.00 27.91 409 ILE A C 1
ATOM 3259 O O . ILE A 1 409 ? -22.776 9.133 11.025 1.00 27.91 409 ILE A O 1
ATOM 3263 N N . ARG A 1 410 ? -24.659 10.234 10.473 1.00 28.69 410 ARG A N 1
ATOM 3264 C CA . ARG A 1 410 ? -24.321 11.529 11.069 1.00 28.69 410 ARG A CA 1
ATOM 3265 C C . ARG A 1 410 ? -25.009 11.573 12.422 1.00 28.69 410 ARG A C 1
ATOM 3267 O O . ARG A 1 410 ? -26.230 11.613 12.410 1.00 28.69 410 ARG A O 1
ATOM 3274 N N . MET A 1 411 ? -24.293 11.620 13.546 1.00 25.44 411 MET A N 1
ATOM 3275 C CA . MET A 1 411 ? -24.849 12.203 14.776 1.00 25.44 411 MET A CA 1
ATOM 3276 C C . MET A 1 411 ? -23.771 12.725 15.727 1.00 25.44 411 MET A C 1
ATOM 3278 O O . MET A 1 411 ? -22.786 12.048 16.002 1.00 25.44 411 MET A O 1
ATOM 3282 N N . GLY A 1 412 ? -24.059 13.900 16.299 1.00 26.05 412 GLY A N 1
ATOM 3283 C CA . GLY A 1 412 ? -23.574 14.294 17.618 1.00 26.05 412 GLY A CA 1
ATOM 3284 C C . GLY A 1 412 ? -22.273 15.084 17.674 1.00 26.05 412 GLY A C 1
ATOM 3285 O O . GLY A 1 412 ? -21.539 14.939 18.646 1.00 26.05 412 GLY A O 1
ATOM 3286 N N . ALA A 1 413 ? -21.982 15.939 16.691 1.00 24.92 413 ALA A N 1
ATOM 3287 C CA . ALA A 1 413 ? -21.007 16.999 16.912 1.00 24.92 413 ALA A CA 1
ATOM 3288 C C . ALA A 1 413 ? -21.522 17.881 18.061 1.00 24.92 413 ALA A C 1
ATOM 3290 O O . ALA A 1 413 ? -22.506 18.601 17.896 1.00 24.92 413 ALA A O 1
ATOM 3291 N N . LYS A 1 414 ? -20.866 17.837 19.229 1.00 26.03 414 LYS A N 1
ATOM 3292 C CA . LYS A 1 414 ? -20.843 19.012 20.107 1.00 26.03 414 LYS A CA 1
ATOM 3293 C C . LYS A 1 414 ? -20.369 20.152 19.219 1.00 26.03 414 LYS A C 1
ATOM 3295 O O . LYS A 1 414 ? -19.220 20.092 18.797 1.00 26.03 414 LYS A O 1
ATOM 3300 N N . SER A 1 415 ? -21.293 21.048 18.863 1.00 25.83 415 SER A N 1
ATOM 3301 C CA . SER A 1 415 ? -21.113 22.257 18.050 1.00 25.83 415 SER A CA 1
ATOM 3302 C C . SER A 1 415 ? -19.682 22.417 17.535 1.00 25.83 415 SER A C 1
ATOM 3304 O O . SER A 1 415 ? -18.870 23.125 18.135 1.00 25.83 415 SER A O 1
ATOM 3306 N N . VAL A 1 416 ? -19.353 21.711 16.449 1.00 29.78 416 VAL A N 1
ATOM 3307 C CA . VAL A 1 416 ? -18.192 22.094 15.652 1.00 29.78 416 VAL A CA 1
ATOM 3308 C C . VAL A 1 416 ? -18.606 23.443 15.102 1.00 29.78 416 VAL A C 1
ATOM 3310 O O . VAL A 1 416 ? -19.575 23.514 14.343 1.00 29.78 416 VAL A O 1
ATOM 3313 N N . LYS A 1 417 ? -17.967 24.515 15.582 1.00 25.89 417 LYS A N 1
ATOM 3314 C CA . LYS A 1 417 ? -18.137 25.829 14.966 1.00 25.89 417 LYS A CA 1
ATOM 3315 C C . LYS A 1 417 ? -17.973 25.623 13.456 1.00 25.89 417 LYS A C 1
ATOM 3317 O O . LYS A 1 417 ? -17.013 24.943 13.075 1.00 25.89 417 LYS A O 1
ATOM 3322 N N . PRO A 1 418 ? -18.903 26.114 12.617 1.00 32.69 418 PRO A N 1
ATOM 3323 C CA . PRO A 1 418 ? -18.691 26.102 11.178 1.00 32.69 418 PRO A CA 1
ATOM 3324 C C . PRO A 1 418 ? -17.292 26.650 10.914 1.00 32.69 418 PRO A C 1
ATOM 3326 O O . PRO A 1 418 ? -16.900 27.611 11.574 1.00 32.69 418 PRO A O 1
ATOM 3329 N N . VAL A 1 419 ? -16.527 26.006 10.034 1.00 39.66 419 VAL A N 1
ATOM 3330 C CA . VAL A 1 419 ? -15.218 26.525 9.623 1.00 39.66 419 VAL A CA 1
ATOM 3331 C C . VAL A 1 419 ? -15.477 27.889 9.001 1.00 39.66 419 VAL A C 1
ATOM 3333 O O . VAL A 1 419 ? -15.948 27.940 7.871 1.00 39.66 419 VAL A O 1
ATOM 3336 N N . GLU A 1 420 ? -15.266 28.957 9.770 1.00 42.62 420 GLU A N 1
ATOM 3337 C CA . GLU A 1 420 ? -15.309 30.334 9.286 1.00 42.62 420 GLU A CA 1
ATOM 3338 C C . GLU A 1 420 ? -14.312 30.449 8.134 1.00 42.62 420 GLU A C 1
ATOM 3340 O O . GLU A 1 420 ? -13.218 29.880 8.205 1.00 42.62 420 GLU A O 1
ATOM 3345 N N . LEU A 1 421 ? -14.721 31.115 7.049 1.00 44.25 421 LEU A N 1
ATOM 3346 C CA . LEU A 1 421 ? -13.802 31.415 5.958 1.00 44.25 421 LEU A CA 1
ATOM 3347 C C . LEU A 1 421 ? -12.623 32.187 6.553 1.00 44.25 421 LEU A C 1
ATOM 3349 O O . LEU A 1 421 ? -12.819 33.166 7.273 1.00 44.25 421 LEU A O 1
ATOM 3353 N N . SER A 1 422 ? -11.402 31.721 6.302 1.00 48.16 422 SER A N 1
ATOM 3354 C CA . SER A 1 422 ? -10.227 32.480 6.715 1.00 48.16 422 SER A CA 1
ATOM 3355 C C . SER A 1 422 ? -10.126 33.755 5.871 1.00 48.16 422 SER A C 1
ATOM 3357 O O . SER A 1 422 ? -10.625 33.796 4.746 1.00 48.16 422 SER A O 1
ATOM 3359 N N . ALA A 1 423 ? -9.455 34.794 6.375 1.00 49.53 423 ALA A N 1
ATOM 3360 C CA . ALA A 1 423 ? -9.232 36.021 5.602 1.00 49.53 423 ALA A CA 1
ATOM 3361 C C . ALA A 1 423 ? -8.552 35.736 4.244 1.00 49.53 423 ALA A C 1
ATOM 3363 O O . ALA A 1 423 ? -8.850 36.396 3.254 1.00 49.53 423 ALA A O 1
ATOM 3364 N N . GLU A 1 424 ? -7.714 34.695 4.179 1.00 46.47 424 GLU A N 1
ATOM 3365 C CA . GLU A 1 424 ? -7.070 34.218 2.950 1.00 46.47 424 GLU A CA 1
ATOM 3366 C C . GLU A 1 424 ? -8.070 33.576 1.970 1.00 46.47 424 GLU A C 1
ATOM 3368 O O . GLU A 1 424 ? -7.953 33.777 0.761 1.00 46.47 424 GLU A O 1
ATOM 3373 N N . ASP A 1 425 ? -9.085 32.857 2.465 1.00 42.97 425 ASP A N 1
ATOM 3374 C CA . ASP A 1 425 ? -10.157 32.295 1.633 1.00 42.97 425 ASP A CA 1
ATOM 3375 C C . ASP A 1 425 ? -11.083 33.396 1.100 1.00 42.97 425 ASP A C 1
ATOM 3377 O O . ASP A 1 425 ? -11.457 33.370 -0.072 1.00 42.97 425 ASP A O 1
ATOM 3381 N N . ILE A 1 426 ? -11.419 34.389 1.930 1.00 49.94 426 ILE A N 1
ATOM 3382 C CA . ILE A 1 426 ? -12.245 35.541 1.534 1.00 49.94 426 ILE A CA 1
ATOM 3383 C C . ILE A 1 426 ? -11.508 36.378 0.492 1.00 49.94 426 ILE A C 1
ATOM 3385 O O . ILE A 1 426 ? -12.092 36.738 -0.527 1.00 49.94 426 ILE A O 1
ATOM 3389 N N . GLU A 1 427 ? -10.213 36.629 0.684 1.00 47.00 427 GLU A N 1
ATOM 3390 C CA . GLU A 1 427 ? -9.392 37.368 -0.274 1.00 47.00 427 GLU A CA 1
ATOM 3391 C C . GLU A 1 427 ? -9.199 36.578 -1.576 1.00 47.00 427 GLU A C 1
ATOM 3393 O O . GLU A 1 427 ? -9.279 37.142 -2.668 1.00 47.00 427 GLU A O 1
ATOM 3398 N N . PHE A 1 428 ? -9.022 35.256 -1.500 1.00 44.34 428 PHE A N 1
ATOM 3399 C CA . PHE A 1 428 ? -8.946 34.396 -2.679 1.00 44.34 428 PHE A CA 1
ATOM 3400 C C . PHE A 1 428 ? -10.263 34.387 -3.467 1.00 44.34 428 PHE A C 1
ATOM 3402 O O . PHE A 1 428 ? -10.250 34.538 -4.693 1.00 44.34 428 PHE A O 1
ATOM 3409 N N . ILE A 1 429 ? -11.400 34.251 -2.778 1.00 44.00 429 ILE A N 1
ATOM 3410 C CA . ILE A 1 429 ? -12.735 34.255 -3.384 1.00 44.00 429 ILE A CA 1
ATOM 3411 C C . ILE A 1 429 ? -13.047 35.638 -3.947 1.00 44.00 429 ILE A C 1
ATOM 3413 O O . ILE A 1 429 ? -13.450 35.726 -5.103 1.00 44.00 429 ILE A O 1
ATOM 3417 N N . SER A 1 430 ? -12.784 36.714 -3.208 1.00 48.25 430 SER A N 1
ATOM 3418 C CA . SER A 1 430 ? -12.929 38.102 -3.663 1.00 48.25 430 SER A CA 1
ATOM 3419 C C . SER A 1 430 ? -12.086 38.361 -4.918 1.00 48.25 430 SER A C 1
ATOM 3421 O O . SER A 1 430 ? -12.594 38.828 -5.937 1.00 48.25 430 SER A O 1
ATOM 3423 N N . ARG A 1 431 ? -10.824 37.915 -4.935 1.00 46.06 431 ARG A N 1
ATOM 3424 C CA . ARG A 1 431 ? -9.916 38.078 -6.082 1.00 46.06 431 ARG A CA 1
ATOM 3425 C C . ARG A 1 431 ? -10.339 37.276 -7.314 1.00 46.06 431 ARG A C 1
ATOM 3427 O O . ARG A 1 431 ? -10.065 37.696 -8.438 1.00 46.06 431 ARG A O 1
ATOM 3434 N N . LYS A 1 432 ? -10.972 36.115 -7.129 1.00 41.22 432 LYS A N 1
ATOM 3435 C CA . LYS A 1 432 ? -11.434 35.243 -8.224 1.00 41.22 432 LYS A CA 1
ATOM 3436 C C . LYS A 1 432 ? -12.846 35.573 -8.714 1.00 41.22 432 LYS A C 1
ATOM 3438 O O . LYS A 1 432 ? -13.121 35.373 -9.894 1.00 41.22 432 LYS A O 1
ATOM 3443 N N . SER A 1 433 ? -13.708 36.097 -7.845 1.00 42.88 433 SER A N 1
ATOM 3444 C CA . SER A 1 433 ? -15.106 36.451 -8.140 1.00 42.88 433 SER A CA 1
ATOM 3445 C C . SER A 1 433 ? -15.321 37.938 -8.442 1.00 42.88 433 SER A C 1
ATOM 3447 O O . SER A 1 433 ? -16.369 38.292 -8.969 1.00 42.88 433 SER A O 1
ATOM 3449 N N . LYS A 1 434 ? -14.333 38.799 -8.148 1.00 44.50 434 LYS A N 1
ATOM 3450 C CA . LYS A 1 434 ? -14.405 40.274 -8.194 1.00 44.50 434 LYS A CA 1
ATOM 3451 C C . LYS A 1 434 ? -15.453 40.902 -7.263 1.00 44.50 434 LYS A C 1
ATOM 3453 O O . LYS A 1 434 ? -15.736 42.088 -7.401 1.00 44.50 434 LYS A O 1
ATOM 3458 N N . LEU A 1 435 ? -16.011 40.137 -6.328 1.00 46.66 435 LEU A N 1
ATOM 3459 C CA . LEU A 1 435 ? -16.852 40.660 -5.254 1.00 46.66 435 LEU A CA 1
ATOM 3460 C C . LEU A 1 435 ? -15.975 41.288 -4.175 1.00 46.66 435 LEU A C 1
ATOM 3462 O O . LEU A 1 435 ? -14.862 40.816 -3.935 1.00 46.66 435 LEU A O 1
ATOM 3466 N N . ASP A 1 436 ? -16.461 42.331 -3.511 1.00 56.84 436 ASP A N 1
ATOM 3467 C CA . ASP A 1 436 ? -15.785 42.850 -2.330 1.00 56.84 436 ASP A CA 1
ATOM 3468 C C . ASP A 1 436 ? -15.891 41.838 -1.161 1.00 56.84 436 ASP A C 1
ATOM 3470 O O . ASP A 1 436 ? -16.824 41.028 -1.117 1.00 56.84 436 ASP A O 1
ATOM 3474 N N . PRO A 1 437 ? -14.921 41.833 -0.234 1.00 51.34 437 PRO A N 1
ATOM 3475 C CA . PRO A 1 437 ? -14.892 40.894 0.890 1.00 51.34 437 PRO A CA 1
ATOM 3476 C C . PRO A 1 437 ? -16.159 40.889 1.761 1.00 51.34 437 PRO A C 1
ATOM 3478 O O . PRO A 1 437 ? -16.555 39.825 2.232 1.00 51.34 437 PRO A O 1
ATOM 3481 N N . GLU A 1 438 ? -16.815 42.041 1.930 1.00 53.66 438 GLU A N 1
ATOM 3482 C CA . GLU A 1 438 ? -18.040 42.192 2.731 1.00 53.66 438 GLU A CA 1
ATOM 3483 C C . GLU A 1 438 ? -19.220 41.463 2.076 1.00 53.66 438 GLU A C 1
ATOM 3485 O O . GLU A 1 438 ? -19.931 40.694 2.728 1.00 53.66 438 GLU A O 1
ATOM 3490 N N . SER A 1 439 ? -19.369 41.605 0.757 1.00 49.09 439 SER A N 1
ATOM 3491 C CA . SER A 1 439 ? -20.341 40.838 -0.023 1.00 49.09 439 SER A CA 1
ATOM 3492 C C . SER A 1 439 ? -20.084 39.329 0.080 1.00 49.09 439 SER A C 1
ATOM 3494 O O . SER A 1 439 ? -21.017 38.544 0.242 1.00 49.09 439 SER A O 1
ATOM 3496 N N . VAL A 1 440 ? -18.826 38.881 0.028 1.00 50.47 440 VAL A N 1
ATOM 3497 C CA . VAL A 1 440 ? -18.489 37.448 0.144 1.00 50.47 440 VAL A CA 1
ATOM 3498 C C . VAL A 1 440 ? -18.906 36.877 1.506 1.00 50.47 440 VAL A C 1
ATOM 3500 O O . VAL A 1 440 ? -19.436 35.763 1.567 1.00 50.47 440 VAL A O 1
ATOM 3503 N N . GLU A 1 441 ? -18.729 37.640 2.585 1.00 51.97 441 GLU A N 1
ATOM 3504 C CA . GLU A 1 441 ? -19.168 37.253 3.930 1.00 51.97 441 GLU A CA 1
ATOM 3505 C C . GLU A 1 441 ? -20.696 37.219 4.065 1.00 51.97 441 GLU A C 1
ATOM 3507 O O . GLU A 1 441 ? -21.247 36.247 4.590 1.00 51.97 441 GLU A O 1
ATOM 3512 N N . GLU A 1 442 ? -21.406 38.220 3.537 1.00 50.53 442 GLU A N 1
ATOM 3513 C CA . GLU A 1 442 ? -22.870 38.283 3.620 1.00 50.53 442 GLU A CA 1
ATOM 3514 C C . GLU A 1 442 ? -23.535 37.101 2.889 1.00 50.53 442 GLU A C 1
ATOM 3516 O O . GLU A 1 442 ? -24.498 36.492 3.372 1.00 50.53 442 GLU A O 1
ATOM 3521 N N . TRP A 1 443 ? -22.988 36.727 1.732 1.00 53.34 443 TRP A N 1
ATOM 3522 C CA . TRP A 1 443 ? -23.434 35.570 0.957 1.00 53.34 443 TRP A CA 1
ATOM 3523 C C . TRP A 1 443 ? -23.127 34.243 1.654 1.00 53.34 443 TRP A C 1
ATOM 3525 O O . TRP A 1 443 ? -23.960 33.330 1.652 1.00 53.34 443 TRP A O 1
ATOM 3535 N N . TYR A 1 444 ? -21.961 34.140 2.288 1.00 53.31 444 TYR A N 1
ATOM 3536 C CA . TYR A 1 444 ? -21.567 32.969 3.061 1.00 53.31 444 TYR A CA 1
ATOM 3537 C C . TYR A 1 444 ? -22.484 32.740 4.274 1.00 53.31 444 TYR A C 1
ATOM 3539 O O . TYR A 1 444 ? -22.897 31.604 4.528 1.00 53.31 444 TYR A O 1
ATOM 3547 N N . GLU A 1 445 ? -22.888 33.804 4.969 1.00 53.66 445 GLU A N 1
ATOM 3548 C CA . GLU A 1 445 ? -23.823 33.714 6.096 1.00 53.66 445 GLU A CA 1
ATOM 3549 C C . GLU A 1 445 ? -25.251 33.352 5.650 1.00 53.66 445 GLU A C 1
ATOM 3551 O O . GLU A 1 445 ? -25.896 32.493 6.264 1.00 53.66 445 GLU A O 1
ATOM 3556 N N . LYS A 1 446 ? -25.727 33.889 4.518 1.00 51.28 446 LYS A N 1
ATOM 3557 C CA . LYS A 1 446 ? -27.025 33.495 3.930 1.00 51.28 446 LYS A CA 1
ATOM 3558 C C . LYS A 1 446 ? -27.041 32.026 3.496 1.00 51.28 446 LYS A C 1
ATOM 3560 O O . LYS A 1 446 ? -28.023 31.318 3.726 1.00 51.28 446 LYS A O 1
ATOM 3565 N N . LEU A 1 447 ? -25.943 31.536 2.925 1.00 49.56 447 LEU A N 1
ATOM 3566 C CA . LEU A 1 447 ? -25.818 30.149 2.488 1.00 49.56 447 LEU A CA 1
ATOM 3567 C C . LEU A 1 447 ? -25.666 29.168 3.667 1.00 49.56 447 LEU A C 1
ATOM 3569 O O . LEU A 1 447 ? -26.263 28.090 3.644 1.00 49.56 447 LEU A O 1
ATOM 3573 N N . LYS A 1 448 ? -24.960 29.552 4.739 1.00 51.56 448 LYS A N 1
ATOM 3574 C CA . LYS A 1 448 ? -24.951 28.822 6.023 1.00 51.56 448 LYS A CA 1
ATOM 3575 C C . LYS A 1 448 ? -26.351 28.670 6.608 1.00 51.56 448 LYS A C 1
ATOM 3577 O O . LYS A 1 448 ? -26.703 27.584 7.073 1.00 51.56 448 LYS A O 1
ATOM 3582 N N . ALA A 1 449 ? -27.131 29.751 6.595 1.00 49.69 449 ALA A N 1
ATOM 3583 C CA . ALA A 1 449 ? -28.491 29.759 7.118 1.00 49.69 449 ALA A CA 1
ATOM 3584 C C . ALA A 1 449 ? -29.425 28.861 6.288 1.00 49.69 449 ALA A C 1
ATOM 3586 O O . ALA A 1 449 ? -30.255 28.146 6.851 1.00 49.69 449 ALA A O 1
ATOM 3587 N N . ALA A 1 450 ? -29.252 28.844 4.964 1.00 42.97 450 ALA A N 1
ATOM 3588 C CA . ALA A 1 450 ? -30.049 28.022 4.058 1.00 42.97 450 ALA A CA 1
ATOM 3589 C C . ALA A 1 450 ? -29.634 26.535 4.042 1.00 42.97 450 ALA A C 1
ATOM 3591 O O . ALA A 1 450 ? -30.491 25.666 3.888 1.00 42.97 450 ALA A O 1
ATOM 3592 N N . CYS A 1 451 ? -28.343 26.222 4.213 1.00 48.22 451 CYS A N 1
ATOM 3593 C CA . CYS A 1 451 ? -27.781 24.876 4.029 1.00 48.22 451 CYS A CA 1
ATOM 3594 C C . CYS A 1 451 ? -26.866 24.415 5.192 1.00 48.22 451 CYS A C 1
ATOM 3596 O O . CYS A 1 451 ? -25.676 24.153 4.993 1.00 48.22 451 CYS A O 1
ATOM 3598 N N . PRO A 1 452 ? -27.396 24.175 6.408 1.00 49.16 452 PRO A N 1
ATOM 3599 C CA . PRO A 1 452 ? -26.602 23.806 7.593 1.00 49.16 452 PRO A CA 1
ATOM 3600 C C . PRO A 1 452 ? -25.944 22.407 7.540 1.00 49.16 452 PRO A C 1
ATOM 3602 O O . PRO A 1 452 ? -25.246 22.004 8.470 1.00 49.16 452 PRO A O 1
ATOM 3605 N N . LYS A 1 453 ? -26.182 21.628 6.475 1.00 44.03 453 LYS A N 1
ATOM 3606 C CA . LYS A 1 453 ? -25.737 20.231 6.308 1.00 44.03 453 LYS A CA 1
ATOM 3607 C C . LYS A 1 453 ? -24.626 20.036 5.261 1.00 44.03 453 LYS A C 1
ATOM 3609 O O . LYS A 1 453 ? -24.136 18.907 5.164 1.00 44.03 453 LYS A O 1
ATOM 3614 N N . GLY A 1 454 ? -24.224 21.074 4.520 1.00 49.81 454 GLY A N 1
ATOM 3615 C CA . GLY A 1 454 ? -23.079 21.047 3.590 1.00 49.81 454 GLY A CA 1
ATOM 3616 C C . GLY A 1 454 ? -23.247 20.228 2.296 1.00 49.81 454 GLY A C 1
ATOM 3617 O O . GLY A 1 454 ? -22.245 19.844 1.703 1.00 49.81 454 GLY A O 1
ATOM 3618 N N . THR A 1 455 ? -24.479 19.923 1.880 1.00 47.72 455 THR A N 1
ATOM 3619 C CA . THR A 1 455 ? -24.840 19.287 0.593 1.00 47.72 455 THR A CA 1
ATOM 3620 C C . THR A 1 455 ? -26.164 19.887 0.120 1.00 47.72 455 THR A C 1
ATOM 3622 O O . THR A 1 455 ? -27.019 20.108 0.977 1.00 47.72 455 THR A O 1
ATOM 3625 N N . ILE A 1 456 ? -26.343 20.133 -1.184 1.00 54.59 456 ILE A N 1
ATOM 3626 C CA . ILE A 1 456 ? -27.556 20.768 -1.727 1.00 54.59 456 ILE A CA 1
ATOM 3627 C C . ILE A 1 456 ? -28.455 19.682 -2.321 1.00 54.59 456 ILE A C 1
ATOM 3629 O O . ILE A 1 456 ? -28.174 19.116 -3.379 1.00 54.59 456 ILE A O 1
ATOM 3633 N N . GLU A 1 457 ? -29.531 19.344 -1.612 1.00 54.56 457 GLU A N 1
ATOM 3634 C CA . GLU A 1 457 ? -30.581 18.490 -2.159 1.00 54.56 457 GLU A CA 1
ATOM 3635 C C . GLU A 1 457 ? -31.574 19.341 -2.961 1.00 54.56 457 GLU A C 1
ATOM 3637 O O . GLU A 1 457 ? -31.728 20.540 -2.743 1.00 54.56 457 GLU A O 1
ATOM 3642 N N . LYS A 1 458 ? -32.316 18.713 -3.874 1.00 53.69 458 LYS A N 1
ATOM 3643 C CA . LYS A 1 458 ? -33.285 19.393 -4.751 1.00 53.69 458 LYS A CA 1
ATOM 3644 C C . LYS A 1 458 ? -34.317 20.239 -3.988 1.00 53.69 458 LYS A C 1
ATOM 3646 O O . LYS A 1 458 ? -34.771 21.285 -4.450 1.00 53.69 458 LYS A O 1
ATOM 3651 N N . ILE A 1 459 ? -34.666 19.795 -2.780 1.00 54.41 459 ILE A N 1
ATOM 3652 C CA . ILE A 1 459 ? -35.576 20.500 -1.874 1.00 54.41 459 ILE A CA 1
ATOM 3653 C C . ILE A 1 459 ? -34.952 21.765 -1.257 1.00 54.41 459 ILE A C 1
ATOM 3655 O O . ILE A 1 459 ? -35.682 22.694 -0.910 1.00 54.41 459 ILE A O 1
ATOM 3659 N N . ASP A 1 460 ? -33.622 21.824 -1.157 1.00 56.28 460 ASP A N 1
ATOM 3660 C CA . ASP A 1 460 ? -32.863 22.959 -0.630 1.00 56.28 460 ASP A CA 1
ATOM 3661 C C . ASP A 1 460 ? -32.736 24.067 -1.690 1.00 56.28 460 ASP A C 1
ATOM 3663 O O . ASP A 1 460 ? -32.963 25.233 -1.372 1.00 56.28 460 ASP A O 1
ATOM 3667 N N . THR A 1 461 ? -32.533 23.712 -2.966 1.00 53.47 461 THR A N 1
ATOM 3668 C CA . THR A 1 461 ? -32.581 24.647 -4.113 1.00 53.47 461 THR A CA 1
ATOM 3669 C C . THR A 1 461 ? -33.953 25.316 -4.239 1.00 53.47 461 THR A C 1
ATOM 3671 O O . THR A 1 461 ? -34.055 26.533 -4.392 1.00 53.47 461 THR A O 1
ATOM 3674 N N . LYS A 1 462 ? -35.032 24.538 -4.085 1.00 54.66 462 LYS A N 1
ATOM 3675 C CA . LYS A 1 462 ? -36.414 25.047 -4.081 1.00 54.66 462 LYS A CA 1
ATOM 3676 C C . LYS A 1 462 ? -36.680 26.002 -2.910 1.00 54.66 462 LYS A C 1
ATOM 3678 O O . LYS A 1 462 ? -37.347 27.019 -3.084 1.00 54.66 462 LYS A O 1
ATOM 3683 N N . ARG A 1 463 ? -36.162 25.700 -1.713 1.00 55.97 463 ARG A N 1
ATOM 3684 C CA . ARG A 1 463 ? -36.272 26.588 -0.538 1.00 55.97 463 ARG A CA 1
ATOM 3685 C C . ARG A 1 463 ? -35.484 27.881 -0.714 1.00 55.97 463 ARG A C 1
ATOM 3687 O O . ARG A 1 463 ? -35.988 28.933 -0.339 1.00 55.97 463 ARG A O 1
ATOM 3694 N N . PHE A 1 464 ? -34.295 27.798 -1.301 1.00 52.28 464 PHE A N 1
ATOM 3695 C CA . PHE A 1 464 ? -33.464 28.952 -1.623 1.00 52.28 464 PHE A CA 1
ATOM 3696 C C . PHE A 1 464 ? -34.157 29.877 -2.631 1.00 52.28 464 PHE A C 1
ATOM 3698 O O . PHE A 1 464 ? -34.317 31.058 -2.344 1.00 52.28 464 PHE A O 1
ATOM 3705 N N . LEU A 1 465 ? -34.675 29.342 -3.744 1.00 47.19 465 LEU A N 1
ATOM 3706 C CA . LEU A 1 465 ? -35.391 30.124 -4.761 1.00 47.19 465 LEU A CA 1
ATOM 3707 C C . LEU A 1 465 ? -36.656 30.799 -4.213 1.00 47.19 465 LEU A C 1
ATOM 3709 O O . LEU A 1 465 ? -36.898 31.967 -4.497 1.00 47.19 465 LEU A O 1
ATOM 3713 N N . LYS A 1 466 ? -37.418 30.117 -3.349 1.00 55.03 466 LYS A N 1
ATOM 3714 C CA . LYS A 1 466 ? -38.570 30.722 -2.656 1.00 55.03 466 LYS A CA 1
ATOM 3715 C C . LYS A 1 466 ? -38.202 31.887 -1.732 1.00 55.03 466 LYS A C 1
ATOM 3717 O O . LYS A 1 466 ? -39.067 32.701 -1.437 1.00 55.03 466 LYS A O 1
ATOM 3722 N N . ALA A 1 467 ? -36.962 31.951 -1.251 1.00 50.03 467 ALA A N 1
ATOM 3723 C CA . ALA A 1 467 ? -36.496 33.017 -0.369 1.00 50.03 467 ALA A CA 1
ATOM 3724 C C . ALA A 1 467 ? -35.953 34.243 -1.128 1.00 50.03 467 ALA A C 1
ATOM 3726 O O . ALA A 1 467 ? -35.808 35.302 -0.522 1.00 50.03 467 ALA A O 1
ATOM 3727 N N . ILE A 1 468 ? -35.643 34.107 -2.424 1.00 42.62 468 ILE A N 1
ATOM 3728 C CA . ILE A 1 468 ? -35.000 35.160 -3.234 1.00 42.62 468 ILE A CA 1
ATOM 3729 C C . ILE A 1 468 ? -35.845 35.647 -4.420 1.00 42.62 468 ILE A C 1
ATOM 3731 O O . ILE A 1 468 ? -35.594 36.735 -4.930 1.00 42.62 468 ILE A O 1
ATOM 3735 N N . VAL A 1 469 ? -36.842 34.875 -4.866 1.00 45.06 469 VAL A N 1
ATOM 3736 C CA . VAL A 1 469 ? -37.774 35.270 -5.934 1.00 45.06 469 VAL A CA 1
ATOM 3737 C C . VAL A 1 469 ? -38.998 35.953 -5.308 1.00 45.06 469 VAL A C 1
ATOM 3739 O O . VAL A 1 469 ? -39.589 35.431 -4.366 1.00 45.06 469 VAL A O 1
ATOM 3742 N N . HIS A 1 470 ? -39.373 37.136 -5.807 1.00 49.75 470 HIS A N 1
ATOM 3743 C CA . HIS A 1 470 ? -40.486 37.936 -5.274 1.00 49.75 470 HIS A CA 1
ATOM 3744 C C . HIS A 1 470 ? -41.835 37.181 -5.283 1.00 49.75 470 HIS A C 1
ATOM 3746 O O . HIS A 1 470 ? -42.143 36.463 -6.231 1.00 49.75 470 HIS A O 1
ATOM 3752 N N . GLU A 1 471 ? -42.684 37.447 -4.277 1.00 45.56 471 GLU A N 1
ATOM 3753 C CA . GLU A 1 471 ? -44.005 36.827 -3.992 1.00 45.56 471 GLU A CA 1
ATOM 3754 C C . GLU A 1 471 ? -45.037 36.784 -5.146 1.00 45.56 471 GLU A C 1
ATOM 3756 O O . GLU A 1 471 ? -46.126 36.240 -4.972 1.00 45.56 471 GLU A O 1
ATOM 3761 N N . LYS A 1 472 ? -44.744 37.345 -6.325 1.00 41.38 472 LYS A N 1
ATOM 3762 C CA . LYS A 1 472 ? -45.666 37.383 -7.476 1.00 41.38 472 LYS A CA 1
ATOM 3763 C C . LYS A 1 472 ? -45.514 36.215 -8.461 1.00 41.38 472 LYS A C 1
ATOM 3765 O O . LYS A 1 472 ? -46.365 36.078 -9.339 1.00 41.38 472 LYS A O 1
ATOM 3770 N N . GLU A 1 473 ? -44.482 35.383 -8.336 1.00 44.84 473 GLU A N 1
ATOM 3771 C CA . GLU A 1 473 ? -44.274 34.219 -9.210 1.00 44.84 473 GLU A CA 1
ATOM 3772 C C . GLU A 1 473 ? -45.081 32.994 -8.752 1.00 44.84 473 GLU A C 1
ATOM 3774 O O . GLU A 1 473 ? -45.187 32.700 -7.559 1.00 44.84 473 GLU A O 1
ATOM 3779 N N . LYS A 1 474 ? -45.663 32.249 -9.702 1.00 54.88 474 LYS A N 1
ATOM 3780 C CA . LYS A 1 474 ? -46.453 31.045 -9.390 1.00 54.88 474 LYS A CA 1
ATOM 3781 C C . LYS A 1 474 ? -45.535 29.919 -8.905 1.00 54.88 474 LYS A C 1
ATOM 3783 O O . LYS A 1 474 ? -44.469 29.685 -9.466 1.00 54.88 474 LYS A O 1
ATOM 3788 N N . GLU A 1 475 ? -45.983 29.161 -7.905 1.00 52.81 475 GLU A N 1
ATOM 3789 C CA . GLU A 1 475 ? -45.196 28.091 -7.267 1.00 52.81 475 GLU A CA 1
ATOM 3790 C C . GLU A 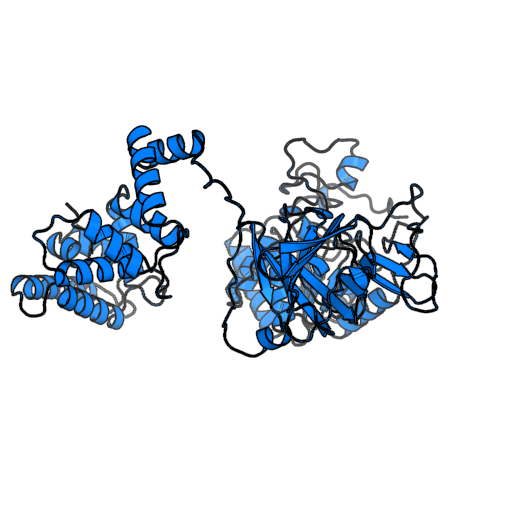1 475 ? -44.735 26.998 -8.248 1.00 52.81 475 GLU A C 1
ATOM 3792 O O . GLU A 1 475 ? -43.652 26.436 -8.103 1.00 52.81 475 GLU A O 1
ATOM 3797 N N . GLU A 1 476 ? -45.510 26.766 -9.306 1.00 50.84 476 GLU A N 1
ATOM 3798 C CA . GLU A 1 476 ? -45.158 25.846 -10.388 1.00 50.84 476 GLU A CA 1
ATOM 3799 C C . GLU A 1 476 ? -43.972 26.343 -11.244 1.00 50.84 476 GLU A C 1
ATOM 3801 O O . GLU A 1 476 ? -43.201 25.534 -11.759 1.00 50.84 476 GLU A O 1
ATOM 3806 N N . THR A 1 477 ? -43.782 27.662 -11.368 1.00 49.06 477 THR A N 1
ATOM 3807 C CA . THR A 1 477 ? -42.634 28.277 -12.057 1.00 49.06 477 THR A CA 1
ATOM 3808 C C . THR A 1 477 ? -41.358 28.122 -11.228 1.00 49.06 477 THR A C 1
ATOM 3810 O O . THR A 1 477 ? -40.312 27.760 -11.761 1.00 49.06 477 THR A O 1
ATOM 3813 N N . ILE A 1 478 ? -41.455 28.317 -9.908 1.00 53.28 478 ILE A N 1
ATOM 3814 C CA . ILE A 1 478 ? -40.331 28.147 -8.972 1.00 53.28 478 ILE A CA 1
ATOM 3815 C C . ILE A 1 478 ? -39.869 26.686 -8.937 1.00 53.28 478 ILE A C 1
ATOM 3817 O O . ILE A 1 478 ? -38.670 26.419 -8.893 1.00 53.28 478 ILE A O 1
ATOM 3821 N N . ASP A 1 479 ? -40.806 25.741 -9.008 1.00 52.66 479 ASP A N 1
ATOM 3822 C CA . ASP A 1 479 ? -40.493 24.313 -9.075 1.00 52.66 479 ASP A CA 1
ATOM 3823 C C . ASP A 1 479 ? -39.784 23.933 -10.369 1.00 52.66 479 ASP A C 1
ATOM 3825 O O . ASP A 1 479 ? -38.793 23.207 -10.329 1.00 52.66 479 ASP A O 1
ATOM 3829 N N . LYS A 1 480 ? -40.237 24.463 -11.510 1.00 51.09 480 LYS A N 1
ATOM 3830 C CA . LYS A 1 480 ? -39.574 24.232 -12.800 1.00 51.09 480 LYS A CA 1
ATOM 3831 C C . LYS A 1 480 ? -38.156 24.810 -12.815 1.00 51.09 480 LYS A C 1
ATOM 3833 O O . LYS A 1 480 ? -37.241 24.110 -13.237 1.00 51.09 480 LYS A O 1
ATOM 3838 N N . LEU A 1 481 ? -37.963 26.007 -12.260 1.00 46.62 481 LEU A N 1
ATOM 3839 C CA . LEU A 1 481 ? -36.655 26.660 -12.165 1.00 46.62 481 LEU A CA 1
ATOM 3840 C C . LEU A 1 481 ? -35.705 25.933 -11.194 1.00 46.62 481 LEU A C 1
ATOM 3842 O O . LEU A 1 481 ? -34.529 25.743 -11.493 1.00 46.62 481 LEU A O 1
ATOM 3846 N N . ALA A 1 482 ? -36.209 25.461 -10.049 1.00 53.84 482 ALA A N 1
ATOM 3847 C CA . ALA A 1 482 ? -35.433 24.657 -9.101 1.00 53.84 482 ALA A CA 1
ATOM 3848 C C . ALA A 1 482 ? -34.993 23.323 -9.713 1.00 53.84 482 ALA A C 1
ATOM 3850 O O . ALA A 1 482 ? -33.857 22.888 -9.527 1.00 53.84 482 ALA A O 1
ATOM 3851 N N . ASP A 1 483 ? -35.893 22.683 -10.458 1.00 56.09 483 ASP A N 1
ATOM 3852 C CA . ASP A 1 483 ? -35.634 21.455 -11.197 1.00 56.09 483 ASP A CA 1
ATOM 3853 C C . ASP A 1 483 ? -34.557 21.635 -12.272 1.00 56.09 483 ASP A C 1
ATOM 3855 O O . ASP A 1 483 ? -33.774 20.720 -12.527 1.00 56.09 483 ASP A O 1
ATOM 3859 N N . GLU A 1 484 ? -34.528 22.802 -12.903 1.00 51.69 484 GLU A N 1
ATOM 3860 C CA . GLU A 1 484 ? -33.608 23.158 -13.975 1.00 51.69 484 GLU A CA 1
ATOM 3861 C C . GLU A 1 484 ? -32.206 23.468 -13.449 1.00 51.69 484 GLU A C 1
ATOM 3863 O O . GLU A 1 484 ? -31.246 22.851 -13.909 1.00 51.69 484 GLU A O 1
ATOM 3868 N N . ILE A 1 485 ? -32.102 24.286 -12.395 1.00 52.12 485 ILE A N 1
ATOM 3869 C CA . ILE A 1 485 ? -30.841 24.534 -11.680 1.00 52.12 485 ILE A CA 1
ATOM 3870 C C . ILE A 1 485 ? -30.299 23.229 -11.087 1.00 52.12 485 ILE A C 1
ATOM 3872 O O . ILE A 1 485 ? -29.111 22.952 -11.152 1.00 52.12 485 ILE A O 1
ATOM 3876 N N . HIS A 1 486 ? -31.143 22.359 -10.536 1.00 60.38 486 HIS A N 1
ATOM 3877 C CA . HIS A 1 486 ? -30.638 21.099 -9.984 1.00 60.38 486 HIS A CA 1
ATOM 3878 C C . HIS A 1 486 ? -30.064 20.182 -11.074 1.00 60.38 486 HIS A C 1
ATOM 3880 O O . HIS A 1 486 ? -29.008 19.590 -10.881 1.00 60.38 486 HIS A O 1
ATOM 3886 N N . ARG A 1 487 ? -30.714 20.103 -12.245 1.00 57.97 487 ARG A N 1
ATOM 3887 C CA . ARG A 1 487 ? -30.232 19.299 -13.384 1.00 57.97 487 ARG A CA 1
ATOM 3888 C C . ARG A 1 487 ? -28.983 19.870 -14.050 1.00 57.97 487 ARG A C 1
ATOM 3890 O O . ARG A 1 487 ? -28.169 19.091 -14.529 1.00 57.97 487 ARG A O 1
ATOM 3897 N N . SER A 1 488 ? -28.837 21.193 -14.122 1.00 47.66 488 SER A N 1
ATOM 3898 C CA . SER A 1 488 ? -27.694 21.811 -14.805 1.00 47.66 488 SER A CA 1
ATOM 3899 C C . SER A 1 488 ? -26.399 21.741 -13.991 1.00 47.66 488 SER A C 1
ATOM 3901 O O . SER A 1 488 ? -25.315 21.838 -14.565 1.00 47.66 488 SER A O 1
ATOM 3903 N N . PHE A 1 489 ? -26.502 21.579 -12.670 1.00 53.94 489 PHE A N 1
ATOM 3904 C CA . PHE A 1 489 ? -25.355 21.435 -11.774 1.00 53.94 489 PHE A CA 1
ATOM 3905 C C . PHE A 1 489 ? -25.042 19.959 -11.462 1.00 53.94 489 PHE A C 1
ATOM 3907 O O . PHE A 1 489 ? -23.873 19.629 -11.282 1.00 53.94 489 PHE A O 1
ATOM 3914 N N . ASP A 1 490 ? -26.037 19.061 -11.473 1.00 61.31 490 ASP A N 1
ATOM 3915 C CA . ASP A 1 490 ? -25.865 17.602 -11.327 1.00 61.31 490 ASP A CA 1
ATOM 3916 C C . ASP A 1 490 ? -25.246 16.992 -12.600 1.00 61.31 490 ASP A C 1
ATOM 3918 O O . ASP A 1 490 ? -25.914 16.406 -13.461 1.00 61.31 490 ASP A O 1
ATOM 3922 N N . THR A 1 491 ? -23.934 17.197 -12.735 1.00 53.12 491 THR A N 1
ATOM 3923 C CA . THR A 1 491 ? -23.159 16.880 -13.943 1.00 53.12 491 THR A CA 1
ATOM 3924 C C . THR A 1 491 ? -22.939 15.371 -14.082 1.00 53.12 491 THR A C 1
ATOM 3926 O O . THR A 1 491 ? -22.678 14.873 -15.175 1.00 53.12 491 THR A O 1
ATOM 3929 N N . ASN A 1 492 ? -23.025 14.633 -12.972 1.00 51.03 492 ASN A N 1
ATOM 3930 C CA . ASN A 1 492 ? -22.818 13.189 -12.931 1.00 51.03 492 ASN A CA 1
ATOM 3931 C C . ASN A 1 492 ? -24.135 12.374 -12.908 1.00 51.03 492 ASN A C 1
ATOM 3933 O O . ASN A 1 492 ? -24.088 11.143 -12.993 1.00 51.03 492 ASN A O 1
ATOM 3937 N N . HIS A 1 493 ? -25.287 13.054 -12.858 1.00 51.16 493 HIS A N 1
ATOM 3938 C CA . HIS A 1 493 ? -26.646 12.506 -12.877 1.00 51.16 493 HIS A CA 1
ATOM 3939 C C . HIS A 1 493 ? -26.954 11.521 -11.739 1.00 51.16 493 HIS A C 1
ATOM 3941 O O . HIS A 1 493 ? -27.737 10.578 -11.915 1.00 51.16 493 HIS A O 1
ATOM 3947 N N . ASP A 1 494 ? -26.358 11.725 -10.563 1.00 56.34 494 ASP A N 1
ATOM 3948 C CA . ASP A 1 494 ? -26.631 10.915 -9.374 1.00 56.34 494 ASP A CA 1
ATOM 3949 C C . ASP A 1 494 ? -27.857 11.397 -8.569 1.00 56.34 494 ASP A C 1
ATOM 3951 O O . ASP A 1 494 ? -28.272 10.745 -7.599 1.00 56.34 494 ASP A O 1
ATOM 3955 N N . GLY A 1 495 ? -28.486 12.494 -9.006 1.00 53.31 495 GLY A N 1
ATOM 3956 C CA . GLY A 1 495 ? -29.665 13.101 -8.400 1.00 53.31 495 GLY A CA 1
ATOM 3957 C C . GLY A 1 495 ? -29.347 14.098 -7.281 1.00 53.31 495 GLY A C 1
ATOM 3958 O O . GLY A 1 495 ? -30.278 14.601 -6.639 1.00 53.31 495 GLY A O 1
ATOM 3959 N N . LYS A 1 496 ? -28.071 14.396 -7.014 1.00 56.53 496 LYS A N 1
ATOM 3960 C CA . LYS A 1 496 ? -27.595 15.338 -5.990 1.00 56.53 496 LYS A CA 1
ATOM 3961 C C . LYS A 1 496 ? -26.601 16.319 -6.616 1.00 56.53 496 LYS A C 1
ATOM 3963 O O . LYS A 1 496 ? -25.971 16.012 -7.608 1.00 56.53 496 LYS A O 1
ATOM 3968 N N . VAL A 1 497 ? -26.476 17.507 -6.024 1.00 53.91 497 VAL A N 1
ATOM 3969 C CA . VAL A 1 497 ? -25.448 18.480 -6.418 1.00 53.91 497 VAL A CA 1
ATOM 3970 C C . VAL A 1 497 ? -24.448 18.573 -5.276 1.00 53.91 497 VAL A C 1
ATOM 3972 O O . VAL A 1 497 ? -24.771 19.049 -4.178 1.00 53.91 497 VAL A O 1
ATOM 3975 N N . ASP A 1 498 ? -23.242 18.056 -5.499 1.00 50.38 498 ASP A N 1
ATOM 3976 C CA . ASP A 1 498 ? -22.182 18.127 -4.503 1.00 50.38 498 ASP A CA 1
ATOM 3977 C C . ASP A 1 498 ? -21.511 19.513 -4.463 1.00 50.38 498 ASP A C 1
ATOM 3979 O O . ASP A 1 498 ? -21.758 20.400 -5.280 1.00 50.38 498 ASP A O 1
ATOM 3983 N N . TRP A 1 499 ? -20.662 19.740 -3.460 1.00 48.28 499 TRP A N 1
ATOM 3984 C CA . TRP A 1 499 ? -20.031 21.046 -3.251 1.00 48.28 499 TRP A CA 1
ATOM 3985 C C . TRP A 1 499 ? -19.122 21.470 -4.413 1.00 48.28 499 TRP A C 1
ATOM 3987 O O . TRP A 1 499 ? -18.938 22.659 -4.659 1.00 48.28 499 TRP A O 1
ATOM 3997 N N . ARG A 1 500 ? -18.558 20.505 -5.146 1.00 45.31 500 ARG A N 1
ATOM 3998 C CA . ARG A 1 500 ? -17.719 20.750 -6.316 1.00 45.31 500 ARG A CA 1
ATOM 3999 C C . ARG A 1 500 ? -18.584 21.091 -7.525 1.00 45.31 500 ARG A C 1
ATOM 4001 O O . ARG A 1 500 ? -18.261 22.042 -8.222 1.00 45.31 500 ARG A O 1
ATOM 4008 N N . GLU A 1 501 ? -19.674 20.371 -7.743 1.00 50.22 501 GLU A N 1
ATOM 4009 C CA . GLU A 1 501 ? -20.664 20.651 -8.787 1.00 50.22 501 GLU A CA 1
ATOM 4010 C C . GLU A 1 501 ? -21.326 22.021 -8.597 1.00 50.22 501 GLU A C 1
ATOM 4012 O O . GLU A 1 501 ? -21.416 22.805 -9.542 1.00 50.22 501 GLU A O 1
ATOM 4017 N N . PHE A 1 502 ? -21.665 22.372 -7.353 1.00 52.38 502 PHE A N 1
ATOM 4018 C CA . PHE A 1 502 ? -22.192 23.687 -6.997 1.00 52.38 502 PHE A CA 1
ATOM 4019 C C . PHE A 1 502 ? -21.171 24.810 -7.216 1.00 52.38 502 PHE A C 1
ATOM 4021 O O . PHE A 1 502 ? -21.481 25.796 -7.879 1.00 52.38 502 PHE A O 1
ATOM 4028 N N . LEU A 1 503 ? -19.939 24.664 -6.711 1.00 44.50 503 LEU A N 1
ATOM 4029 C CA . LEU A 1 503 ? -18.890 25.679 -6.875 1.00 44.50 503 LEU A CA 1
ATOM 4030 C C . LEU A 1 503 ? -18.454 25.846 -8.336 1.00 44.50 503 LEU A C 1
ATOM 4032 O O . LEU A 1 503 ? -18.115 26.954 -8.743 1.00 44.50 503 LEU A O 1
ATOM 4036 N N . ILE A 1 504 ? -18.474 24.771 -9.130 1.00 46.44 504 ILE A N 1
ATOM 4037 C CA . ILE A 1 504 ? -18.163 24.816 -10.562 1.00 46.44 504 ILE A CA 1
ATOM 4038 C C . ILE A 1 504 ? -19.293 25.506 -11.322 1.00 46.44 504 ILE A C 1
ATOM 4040 O O . ILE A 1 504 ? -19.016 26.451 -12.054 1.00 46.44 504 ILE A O 1
ATOM 4044 N N . GLY A 1 505 ? -20.553 25.114 -11.118 1.00 45.97 505 GLY A N 1
ATOM 4045 C CA . GLY A 1 505 ? -21.665 25.786 -11.786 1.00 45.97 505 GLY A CA 1
ATOM 4046 C C . GLY A 1 505 ? -21.815 27.254 -11.357 1.00 45.97 505 GLY A C 1
ATOM 4047 O O . GLY A 1 505 ? -22.079 28.103 -12.199 1.00 45.97 505 GLY A O 1
ATOM 4048 N N . PHE A 1 506 ? -21.519 27.589 -10.095 1.00 46.00 506 PHE A N 1
ATOM 4049 C CA . PHE A 1 506 ? -21.542 28.963 -9.582 1.00 46.00 506 PHE A CA 1
ATOM 4050 C C . PHE A 1 506 ? -20.377 29.808 -10.122 1.00 46.00 506 PHE A C 1
ATOM 4052 O O . PHE A 1 506 ? -20.555 30.977 -10.463 1.00 46.00 506 PHE A O 1
ATOM 4059 N N . ALA A 1 507 ? -19.180 29.228 -10.267 1.00 38.06 507 ALA A N 1
ATOM 4060 C CA . ALA A 1 507 ? -18.058 29.897 -10.928 1.00 38.06 507 ALA A CA 1
ATOM 4061 C C . ALA A 1 507 ? -18.338 30.149 -12.424 1.00 38.06 507 ALA A C 1
ATOM 4063 O O . ALA A 1 507 ? -17.930 31.173 -12.975 1.00 38.06 507 ALA A O 1
ATOM 4064 N N . LEU A 1 508 ? -19.070 29.242 -13.078 1.00 43.16 508 LEU A N 1
ATOM 4065 C CA . LEU A 1 508 ? -19.399 29.318 -14.502 1.00 43.16 508 LEU A CA 1
ATOM 4066 C C . LEU A 1 508 ? -20.505 30.335 -14.815 1.00 43.16 508 LEU A C 1
ATOM 4068 O O . LEU A 1 508 ? -20.411 31.011 -15.840 1.00 43.16 508 LEU A O 1
ATOM 4072 N N . THR A 1 509 ? -21.491 30.515 -13.929 1.00 45.06 509 THR A N 1
ATOM 4073 C CA . THR A 1 509 ? -22.509 31.574 -14.066 1.00 45.06 509 THR A CA 1
ATOM 4074 C C . THR A 1 509 ? -21.964 32.973 -13.779 1.00 45.06 509 THR A C 1
ATOM 4076 O O . THR A 1 509 ? -22.588 33.956 -14.168 1.00 45.06 509 THR A O 1
ATOM 4079 N N . SER A 1 510 ? -20.803 33.076 -13.124 1.00 45.81 510 SER A N 1
ATOM 4080 C CA . SER A 1 510 ? -20.316 34.348 -12.577 1.00 45.81 510 SER A CA 1
ATOM 4081 C C . SER A 1 510 ? -19.110 34.943 -13.317 1.00 45.81 510 SER A C 1
ATOM 4083 O O . SER A 1 510 ? -18.950 36.162 -13.283 1.00 45.81 510 SER A O 1
ATOM 4085 N N . SER A 1 511 ? -18.249 34.156 -13.993 1.00 49.28 511 SER A N 1
ATOM 4086 C CA . SER A 1 511 ? -17.012 34.736 -14.575 1.00 49.28 511 SER A CA 1
ATOM 4087 C C . SER A 1 511 ? -16.192 33.887 -15.578 1.00 49.28 511 SER A C 1
ATOM 4089 O O . SER A 1 511 ? -15.001 34.144 -15.745 1.00 49.28 511 SER A O 1
ATOM 4091 N N . GLY A 1 512 ? -16.769 32.921 -16.307 1.00 49.47 512 GLY A N 1
ATOM 4092 C CA . GLY A 1 512 ? -16.047 32.227 -17.404 1.00 49.47 512 GLY A CA 1
ATOM 4093 C C . GLY A 1 512 ? -15.945 33.059 -18.696 1.00 49.47 512 GLY A C 1
ATOM 4094 O O . GLY A 1 512 ? -16.832 33.877 -18.952 1.00 49.47 512 GLY A O 1
ATOM 4095 N N . SER A 1 513 ? -14.929 32.857 -19.548 1.00 58.59 513 SER A N 1
ATOM 4096 C CA . SER A 1 513 ? -14.934 33.441 -20.907 1.00 58.59 513 SER A CA 1
ATOM 4097 C C . SER A 1 513 ? -16.005 32.770 -21.783 1.00 58.59 513 SER A C 1
ATOM 4099 O O . SER A 1 513 ? -16.331 31.602 -21.569 1.00 58.59 513 SER A O 1
ATOM 4101 N N . LEU A 1 514 ? -16.572 33.481 -22.769 1.00 57.78 514 LEU A N 1
ATOM 4102 C CA . LEU A 1 514 ? -17.645 32.949 -23.632 1.00 57.78 514 LEU A CA 1
ATOM 4103 C C . LEU A 1 514 ? -17.263 31.593 -24.254 1.00 57.78 514 LEU A C 1
ATOM 4105 O O . LEU A 1 514 ? -18.053 30.656 -24.252 1.00 57.78 514 LEU A O 1
ATOM 4109 N N . GLN A 1 515 ? -16.011 31.443 -24.683 1.00 60.78 515 GLN A N 1
ATOM 4110 C CA . GLN A 1 515 ? -15.510 30.216 -25.300 1.00 60.78 515 GLN A CA 1
ATOM 4111 C C . GLN A 1 515 ? -15.416 29.034 -24.316 1.00 60.78 515 GLN A C 1
ATOM 4113 O O . GLN A 1 515 ? -15.674 27.891 -24.687 1.00 60.78 515 GLN A O 1
ATOM 4118 N N . GLU A 1 516 ? -15.091 29.286 -23.046 1.00 57.41 516 GLU A N 1
ATOM 4119 C CA . GLU A 1 516 ? -15.071 28.252 -22.002 1.00 57.41 516 GLU A CA 1
ATOM 4120 C C . GLU A 1 516 ? -16.484 27.817 -21.604 1.00 57.41 516 GLU A C 1
ATOM 4122 O O . GLU A 1 516 ? -16.707 26.627 -21.362 1.00 57.41 516 GLU A O 1
ATOM 4127 N N . ARG A 1 517 ? -17.443 28.756 -21.606 1.00 59.66 517 ARG A N 1
ATOM 4128 C CA . ARG A 1 517 ? -18.870 28.461 -21.406 1.00 59.66 517 ARG A CA 1
ATOM 4129 C C . ARG A 1 517 ? -19.392 27.563 -22.529 1.00 59.66 517 ARG A C 1
ATOM 4131 O O . ARG A 1 517 ? -19.992 26.531 -22.252 1.00 59.66 517 ARG A O 1
ATOM 4138 N N . LEU A 1 518 ? -19.072 27.873 -23.785 1.00 61.12 518 LEU A N 1
ATOM 4139 C CA . LEU A 1 518 ? -19.518 27.085 -24.941 1.00 61.12 518 LEU A CA 1
ATOM 4140 C C . LEU A 1 518 ? -18.852 25.696 -25.019 1.00 61.12 518 LEU A C 1
ATOM 4142 O O . LEU A 1 518 ? -19.524 24.712 -25.325 1.00 61.12 518 LEU A O 1
ATOM 4146 N N . LYS A 1 519 ? -17.572 25.565 -24.627 1.00 65.50 519 LYS A N 1
ATOM 4147 C CA . LYS A 1 519 ? -16.901 24.253 -24.448 1.00 65.50 519 LYS A CA 1
ATOM 4148 C C . LYS A 1 519 ? -17.551 23.387 -23.376 1.00 65.50 519 LYS A C 1
ATOM 4150 O O . LYS A 1 519 ? -17.375 22.170 -23.366 1.00 65.50 519 LYS A O 1
ATOM 4155 N N . TYR A 1 520 ? -18.211 24.004 -22.408 1.00 58.72 520 TYR A N 1
ATOM 4156 C CA . TYR A 1 520 ? -18.959 23.284 -21.392 1.00 58.72 520 TYR A CA 1
ATOM 4157 C C . TYR A 1 520 ? -20.331 22.856 -21.917 1.00 58.72 520 TYR A C 1
ATOM 4159 O O . TYR A 1 520 ? -20.660 21.683 -21.786 1.00 58.72 520 TYR A O 1
ATOM 4167 N N . VAL A 1 521 ? -21.059 23.745 -22.607 1.00 60.78 521 VAL A N 1
ATOM 4168 C CA . VAL A 1 521 ? -22.323 23.401 -23.290 1.00 60.78 521 VAL A CA 1
ATOM 4169 C C . VAL A 1 521 ? -22.128 22.191 -24.211 1.00 60.78 521 VAL A C 1
ATOM 4171 O O . VAL A 1 521 ? -22.920 21.258 -24.159 1.00 60.78 521 VAL A O 1
ATOM 4174 N N . PHE A 1 522 ? -21.022 22.141 -24.961 1.00 68.25 522 PHE A N 1
ATOM 4175 C CA . PHE A 1 522 ? -20.646 20.969 -25.759 1.00 68.25 522 PHE A CA 1
ATOM 4176 C C . PHE A 1 522 ? -20.561 19.674 -24.928 1.00 68.25 522 PHE A C 1
ATOM 4178 O O . PHE A 1 522 ? -21.164 18.662 -25.274 1.00 68.25 522 PHE A O 1
ATOM 4185 N N . ARG A 1 523 ? -19.849 19.714 -23.795 1.00 62.53 523 ARG A N 1
ATOM 4186 C CA . ARG A 1 523 ? -19.637 18.551 -22.914 1.00 62.53 523 ARG A CA 1
ATOM 4187 C C . ARG A 1 523 ? -20.914 18.053 -22.240 1.00 62.53 523 ARG A C 1
ATOM 4189 O O . ARG A 1 523 ? -20.977 16.885 -21.880 1.00 62.53 523 ARG A O 1
ATOM 4196 N N . THR A 1 524 ? -21.918 18.911 -22.080 1.00 57.72 524 THR A N 1
ATOM 4197 C CA . THR A 1 524 ? -23.237 18.522 -21.561 1.00 57.72 524 THR A CA 1
ATOM 4198 C C . THR A 1 524 ? -24.001 17.627 -22.543 1.00 57.72 524 THR A C 1
ATOM 4200 O O . THR A 1 524 ? -24.802 16.791 -22.118 1.00 57.72 524 THR A O 1
ATOM 4203 N N . TYR A 1 525 ? -23.757 17.785 -23.848 1.00 62.28 525 TYR A N 1
ATOM 4204 C CA . TYR A 1 525 ? -24.453 17.045 -24.903 1.00 62.28 525 TYR A CA 1
ATOM 4205 C C . TYR A 1 525 ? -23.624 15.895 -25.508 1.00 62.28 525 TYR A C 1
ATOM 4207 O O . TYR A 1 525 ? -24.218 14.973 -26.064 1.00 62.28 525 TYR A O 1
ATOM 4215 N N . ASP A 1 526 ? -22.296 15.895 -25.336 1.00 66.06 526 ASP A N 1
ATOM 4216 C CA . ASP A 1 526 ? -21.400 14.742 -25.557 1.00 66.06 526 ASP A CA 1
ATOM 4217 C C . ASP A 1 526 ? -21.569 13.718 -24.414 1.00 66.06 526 ASP A C 1
ATOM 4219 O O . ASP A 1 526 ? -20.848 13.718 -23.410 1.00 66.06 526 ASP A O 1
ATOM 4223 N N . HIS A 1 527 ? -22.604 12.884 -24.532 1.00 59.22 527 HIS A N 1
ATOM 4224 C CA . HIS A 1 527 ? -23.069 12.006 -23.459 1.00 59.22 527 HIS A CA 1
ATOM 4225 C C . HIS A 1 527 ? -22.171 10.789 -23.234 1.00 59.22 527 HIS A C 1
ATOM 4227 O O . HIS A 1 527 ? -22.208 10.205 -22.149 1.00 59.22 527 HIS A O 1
ATOM 4233 N N . ASN A 1 528 ? -21.415 10.361 -24.245 1.00 62.62 528 ASN A N 1
ATOM 4234 C CA . ASN A 1 528 ? -20.471 9.249 -24.131 1.00 62.62 528 ASN A CA 1
ATOM 4235 C C . ASN A 1 528 ? -19.017 9.714 -23.912 1.00 62.62 528 ASN A C 1
ATOM 4237 O O . ASN A 1 528 ? -18.150 8.859 -23.712 1.00 62.62 528 ASN A O 1
ATOM 4241 N N . HIS A 1 529 ? -18.778 11.032 -23.883 1.00 64.88 529 HIS A N 1
ATOM 4242 C CA . HIS A 1 529 ? -17.477 11.674 -23.694 1.00 64.88 529 HIS A CA 1
ATOM 4243 C C . HIS A 1 529 ? -16.437 11.243 -24.733 1.00 64.88 529 HIS A C 1
ATOM 4245 O O . HIS A 1 529 ? -15.247 11.122 -24.421 1.00 64.88 529 HIS A O 1
ATOM 4251 N N . ASP A 1 530 ? -16.882 10.971 -25.960 1.00 70.44 530 ASP A N 1
ATOM 4252 C CA . ASP A 1 530 ? -16.000 10.573 -27.055 1.00 70.44 530 ASP A CA 1
ATOM 4253 C C . ASP A 1 530 ? -15.402 11.777 -27.809 1.00 70.44 530 ASP A C 1
ATOM 4255 O O . ASP A 1 530 ? -14.570 11.598 -28.707 1.00 70.44 530 ASP A O 1
ATOM 4259 N N . GLY A 1 531 ? -15.763 13.000 -27.396 1.00 69.31 531 GLY A N 1
ATOM 4260 C CA . GLY A 1 531 ? -15.255 14.253 -27.938 1.00 69.31 531 GLY A CA 1
ATOM 4261 C C . GLY A 1 531 ? -15.983 14.731 -29.195 1.00 69.31 531 GLY A C 1
ATOM 4262 O O . GLY A 1 531 ? -15.539 15.715 -29.796 1.00 69.31 531 GLY A O 1
ATOM 4263 N N . VAL A 1 532 ? -17.078 14.074 -29.602 1.00 79.50 532 VAL A N 1
ATOM 4264 C CA . VAL A 1 532 ? -17.954 14.502 -30.700 1.00 79.50 532 VAL A CA 1
ATOM 4265 C C . VAL A 1 532 ? -19.431 14.349 -30.327 1.00 79.50 532 VAL A C 1
ATOM 4267 O O . VAL A 1 532 ? -19.811 13.442 -29.608 1.00 79.50 532 VAL A O 1
ATOM 4270 N N . ILE A 1 533 ? -20.298 15.202 -30.871 1.00 74.75 533 ILE A N 1
ATOM 4271 C CA . ILE A 1 533 ? -21.751 15.037 -30.743 1.00 74.75 533 ILE A CA 1
ATOM 4272 C C . ILE A 1 533 ? -22.258 14.328 -31.998 1.00 74.75 533 ILE A C 1
ATOM 4274 O O . ILE A 1 533 ? -22.101 14.822 -33.121 1.00 74.75 533 ILE A O 1
ATOM 4278 N N . ASN A 1 534 ? -22.866 13.158 -31.812 1.00 74.56 534 ASN A N 1
ATOM 4279 C CA . ASN A 1 534 ? -23.451 12.372 -32.896 1.00 74.56 534 ASN A CA 1
ATOM 4280 C C . ASN A 1 534 ? -24.953 12.656 -33.087 1.00 74.56 534 ASN A C 1
ATOM 4282 O O . ASN A 1 534 ? -25.619 13.268 -32.253 1.00 74.56 534 ASN A O 1
ATOM 4286 N N . LYS A 1 535 ? -25.534 12.148 -34.181 1.00 73.25 535 LYS A N 1
ATOM 4287 C CA . LYS A 1 535 ? -26.953 12.355 -34.532 1.00 73.25 535 LYS A CA 1
ATOM 4288 C C . LYS A 1 535 ? -27.952 12.026 -33.409 1.00 73.25 535 LYS A C 1
ATOM 4290 O O . LYS A 1 535 ? -28.936 12.740 -33.243 1.00 73.25 535 LYS A O 1
ATOM 4295 N N . LYS A 1 536 ? -27.710 10.974 -32.615 1.00 69.31 536 LYS A N 1
ATOM 4296 C CA . LYS A 1 536 ? -28.611 10.600 -31.506 1.00 69.31 536 LYS A CA 1
ATOM 4297 C C . LYS A 1 536 ? -28.547 11.606 -30.358 1.00 69.31 536 LYS A C 1
ATOM 4299 O O . LYS A 1 536 ? -29.552 11.830 -29.684 1.00 69.31 536 LYS A O 1
ATOM 4304 N N . GLU A 1 537 ? -27.379 12.189 -30.130 1.00 69.94 537 GLU A N 1
ATOM 4305 C CA . GLU A 1 537 ? -27.157 13.218 -29.114 1.00 69.94 537 GLU A CA 1
ATOM 4306 C C . GLU A 1 537 ? -27.726 14.563 -29.561 1.00 69.94 537 GLU A C 1
ATOM 4308 O O . GLU A 1 537 ? -28.381 15.228 -28.763 1.00 69.94 537 GLU A O 1
ATOM 4313 N N . ILE A 1 538 ? -27.624 14.892 -30.853 1.00 69.56 538 ILE A N 1
ATOM 4314 C CA . ILE A 1 538 ? -28.305 16.045 -31.462 1.00 69.56 538 ILE A CA 1
ATOM 4315 C C . ILE A 1 538 ? -29.826 15.924 -31.303 1.00 69.56 538 ILE A C 1
ATOM 4317 O O . ILE A 1 538 ? -30.472 16.855 -30.824 1.00 69.56 538 ILE A O 1
ATOM 4321 N N . ASP A 1 539 ? -30.415 14.768 -31.629 1.00 66.25 539 ASP A N 1
ATOM 4322 C CA . ASP A 1 539 ? -31.861 14.548 -31.481 1.00 66.25 539 ASP A CA 1
ATOM 4323 C C . ASP A 1 539 ? -32.324 14.694 -30.024 1.00 66.25 539 ASP A C 1
ATOM 4325 O O . ASP A 1 539 ? -33.440 15.146 -29.749 1.00 66.25 539 ASP A O 1
ATOM 4329 N N . LYS A 1 540 ? -31.474 14.300 -29.072 1.00 65.19 540 LYS A N 1
ATOM 4330 C CA . LYS A 1 540 ? -31.744 14.440 -27.641 1.00 65.19 540 LYS A CA 1
ATOM 4331 C C . LYS A 1 540 ? -31.605 15.894 -27.189 1.00 65.19 540 LYS A C 1
ATOM 4333 O O . LYS A 1 540 ? -32.492 16.371 -26.488 1.00 65.19 540 LYS A O 1
ATOM 4338 N N . MET A 1 541 ? -30.570 16.599 -27.643 1.00 65.44 541 MET A N 1
ATOM 4339 C CA . MET A 1 541 ? -30.358 18.030 -27.413 1.00 65.44 541 MET A CA 1
ATOM 4340 C C . MET A 1 541 ? -31.556 18.851 -27.902 1.00 65.44 541 MET A C 1
ATOM 4342 O O . MET A 1 541 ? -32.118 19.632 -27.139 1.00 65.44 541 MET A O 1
ATOM 4346 N N . VAL A 1 542 ? -32.023 18.603 -29.129 1.00 64.94 542 VAL A N 1
ATOM 4347 C CA . VAL A 1 542 ? -33.195 19.281 -29.701 1.00 64.94 542 VAL A CA 1
ATOM 4348 C C . VAL A 1 542 ? -34.461 18.982 -28.894 1.00 64.94 542 VAL A C 1
ATOM 4350 O O . VAL A 1 542 ? -35.188 19.902 -28.532 1.00 64.94 542 VAL A O 1
ATOM 4353 N N . LYS A 1 543 ? -34.713 17.714 -28.537 1.00 63.75 543 LYS A N 1
ATOM 4354 C CA . LYS A 1 543 ? -35.872 17.345 -27.701 1.00 63.75 543 LYS A CA 1
ATOM 4355 C C . LYS A 1 543 ? -35.857 18.035 -26.341 1.00 63.75 543 LYS A C 1
ATOM 4357 O O . LYS A 1 543 ? -36.919 18.416 -25.851 1.00 63.75 543 LYS A O 1
ATOM 4362 N N . VAL A 1 544 ? -34.676 18.176 -25.740 1.00 58.41 544 VAL A N 1
ATOM 4363 C CA . VAL A 1 544 ? -34.493 18.888 -24.474 1.00 58.41 544 VAL A CA 1
ATOM 4364 C C . VAL A 1 544 ? -34.796 20.375 -24.669 1.00 58.41 544 VAL A C 1
ATOM 4366 O O . VAL A 1 544 ? -35.683 20.880 -23.985 1.00 58.41 544 VAL A O 1
ATOM 4369 N N . ALA A 1 545 ? -34.194 21.032 -25.664 1.00 56.81 545 ALA A N 1
ATOM 4370 C CA . ALA A 1 545 ? -34.411 22.451 -25.959 1.00 56.81 545 ALA A CA 1
ATOM 4371 C C . ALA A 1 545 ? -35.896 22.801 -26.195 1.00 56.81 545 ALA A C 1
ATOM 4373 O O . ALA A 1 545 ? -36.414 23.741 -25.590 1.00 56.81 545 ALA A O 1
ATOM 4374 N N . THR A 1 546 ? -36.615 21.989 -26.984 1.00 58.22 546 THR A N 1
ATOM 4375 C CA . THR A 1 546 ? -38.059 22.162 -27.245 1.00 58.22 546 THR A CA 1
ATOM 4376 C C . THR A 1 546 ? -38.926 21.882 -26.010 1.00 58.22 546 THR A C 1
ATOM 4378 O O . THR A 1 546 ? -40.013 22.438 -25.865 1.00 58.22 546 THR A O 1
ATOM 4381 N N . SER A 1 547 ? -38.482 21.008 -25.101 1.00 57.00 547 SER A N 1
ATOM 4382 C CA . SER A 1 547 ? -39.221 20.714 -23.865 1.00 57.00 547 SER A CA 1
ATOM 4383 C C . SER A 1 547 ? -39.071 21.793 -22.789 1.00 57.00 547 SER A C 1
ATOM 4385 O O . SER A 1 547 ? -39.994 21.958 -21.993 1.00 57.00 547 SER A O 1
ATOM 4387 N N . LEU A 1 548 ? -37.947 22.521 -22.786 1.00 48.53 548 LEU A N 1
ATOM 4388 C CA . LEU A 1 548 ? -37.629 23.573 -21.815 1.00 48.53 548 LEU A CA 1
ATOM 4389 C C . LEU A 1 548 ? -38.386 24.881 -22.096 1.00 48.53 548 LEU A C 1
ATOM 4391 O O . LEU A 1 548 ? -38.899 25.494 -21.167 1.00 48.53 548 LEU A O 1
ATOM 4395 N N . HIS A 1 549 ? -38.549 25.255 -23.368 1.00 54.00 549 HIS A N 1
ATOM 4396 C CA . HIS A 1 549 ? -39.173 26.529 -23.763 1.00 54.00 549 HIS A CA 1
ATOM 4397 C C . HIS A 1 549 ? -40.688 26.429 -24.049 1.00 54.00 549 HIS A C 1
ATOM 4399 O O . HIS A 1 549 ? -41.347 27.428 -24.321 1.00 54.00 549 HIS A O 1
ATOM 4405 N N . GLY A 1 550 ? -41.269 25.231 -23.899 1.00 50.50 550 GLY A N 1
ATOM 4406 C CA . GLY A 1 550 ? -42.699 24.962 -24.078 1.00 50.50 550 GLY A CA 1
ATOM 4407 C C . GLY A 1 550 ? -43.042 24.488 -25.495 1.00 50.50 550 GLY A C 1
ATOM 4408 O O . GLY A 1 550 ? -42.667 25.094 -26.489 1.00 50.50 550 GLY A O 1
ATOM 4409 N N . LYS A 1 551 ? -43.803 23.390 -25.599 1.00 49.06 551 LYS A N 1
ATOM 4410 C CA . LYS A 1 551 ? -44.084 22.669 -26.861 1.00 49.06 551 LYS A CA 1
ATOM 4411 C C . LYS A 1 551 ? -44.952 23.408 -27.905 1.00 49.06 551 LYS A C 1
ATOM 4413 O O . LYS A 1 551 ? -45.398 22.759 -28.841 1.00 49.06 551 LYS A O 1
ATOM 4418 N N . HIS A 1 552 ? -45.213 24.709 -27.763 1.00 51.09 552 HIS A N 1
ATOM 4419 C CA . HIS A 1 552 ? -46.086 25.474 -28.671 1.00 51.09 552 HIS A CA 1
ATOM 4420 C C . HIS A 1 552 ? -45.672 26.951 -28.848 1.00 51.09 552 HIS A C 1
ATOM 4422 O O . HIS A 1 552 ? -46.525 27.796 -29.103 1.00 51.09 552 HIS A O 1
ATOM 4428 N N . ASP A 1 553 ? -44.386 27.281 -28.703 1.00 57.94 553 ASP A N 1
ATOM 4429 C CA . ASP A 1 553 ? -43.862 28.606 -29.061 1.00 57.94 553 ASP A CA 1
ATOM 4430 C C . ASP A 1 553 ? -43.285 28.581 -30.490 1.00 57.94 553 ASP A C 1
ATOM 4432 O O . ASP A 1 553 ? -42.275 27.921 -30.748 1.00 57.94 553 ASP A O 1
ATOM 4436 N N . GLU A 1 554 ? -43.925 29.292 -31.428 1.00 60.56 554 GLU A N 1
ATOM 4437 C CA . GLU A 1 554 ? -43.504 29.371 -32.842 1.00 60.56 554 GLU A CA 1
ATOM 4438 C C . GLU A 1 554 ? -42.057 29.875 -32.990 1.00 60.56 554 GLU A C 1
ATOM 4440 O O . GLU A 1 554 ? -41.350 29.501 -33.930 1.00 60.56 554 GLU A O 1
ATOM 4445 N N . ASN A 1 555 ? -41.576 30.691 -32.043 1.00 66.56 555 ASN A N 1
ATOM 4446 C CA . ASN A 1 555 ? -40.209 31.198 -32.068 1.00 66.56 555 ASN A CA 1
ATOM 4447 C C . ASN A 1 555 ? -39.183 30.105 -31.720 1.00 66.56 555 ASN A C 1
ATOM 4449 O O . ASN A 1 555 ? -38.150 29.994 -32.379 1.00 66.56 555 ASN A O 1
ATOM 4453 N N . THR A 1 556 ? -39.495 29.244 -30.750 1.00 63.44 556 THR A N 1
ATOM 4454 C CA . THR A 1 556 ? -38.663 28.090 -30.385 1.00 63.44 556 THR A CA 1
ATOM 4455 C C . THR A 1 556 ? -38.546 27.089 -31.538 1.00 63.44 556 THR A C 1
ATOM 4457 O O . THR A 1 556 ? -37.446 26.624 -31.839 1.00 63.44 556 THR A O 1
ATOM 4460 N N . GLU A 1 557 ? -39.648 26.774 -32.229 1.00 68.19 557 GLU A N 1
ATOM 4461 C CA . GLU A 1 557 ? -39.612 25.862 -33.384 1.00 68.19 557 GLU A CA 1
ATOM 4462 C C . GLU A 1 557 ? -38.774 26.427 -34.539 1.00 68.19 557 GLU A C 1
ATOM 4464 O O . GLU A 1 557 ? -37.978 25.699 -35.138 1.00 68.19 557 GLU A O 1
ATOM 4469 N N . ARG A 1 558 ? -38.869 27.740 -34.790 1.00 77.94 558 ARG A N 1
ATOM 4470 C CA . ARG A 1 558 ? -38.048 28.443 -35.785 1.00 77.94 558 ARG A CA 1
ATOM 4471 C C . ARG A 1 558 ? -36.550 28.357 -35.470 1.00 77.94 558 ARG A C 1
ATOM 4473 O O . ARG A 1 558 ? -35.765 28.066 -36.371 1.00 77.94 558 ARG A O 1
ATOM 4480 N N . ILE A 1 559 ? -36.145 28.583 -34.218 1.00 71.12 559 ILE A N 1
ATOM 4481 C CA . ILE A 1 559 ? -34.728 28.546 -33.802 1.00 71.12 559 ILE A CA 1
ATOM 4482 C C . ILE A 1 559 ? -34.182 27.108 -33.842 1.00 71.12 559 ILE A C 1
ATOM 4484 O O . ILE A 1 559 ? -33.058 26.876 -34.291 1.00 71.12 559 ILE A O 1
ATOM 4488 N N . VAL A 1 560 ? -34.990 26.118 -33.448 1.00 71.19 560 VAL A N 1
ATOM 4489 C CA . VAL A 1 560 ? -34.637 24.695 -33.583 1.00 71.19 560 VAL A CA 1
ATOM 4490 C C . VAL A 1 560 ? -34.419 24.315 -35.048 1.00 71.19 560 VAL A C 1
ATOM 4492 O O . VAL A 1 560 ? -33.484 23.576 -35.357 1.00 71.19 560 VAL A O 1
ATOM 4495 N N . GLU A 1 561 ? -35.244 24.826 -35.958 1.00 76.75 561 GLU A N 1
ATOM 4496 C CA . GLU A 1 561 ? -35.086 24.559 -37.385 1.00 76.75 561 GLU A CA 1
ATOM 4497 C C . GLU A 1 561 ? -33.827 25.223 -37.965 1.00 76.75 561 GLU A C 1
ATOM 4499 O O . GLU A 1 561 ? -33.099 24.602 -38.738 1.00 76.75 561 GLU A O 1
ATOM 4504 N N . GLN A 1 562 ? -33.482 26.435 -37.519 1.00 78.00 562 GLN A N 1
ATOM 4505 C CA . GLN A 1 562 ? -32.211 27.076 -37.882 1.00 78.00 562 GLN A CA 1
ATOM 4506 C C . GLN A 1 562 ? -30.994 26.263 -37.426 1.00 78.00 562 GLN A C 1
ATOM 4508 O O . GLN A 1 562 ? -30.033 26.116 -38.185 1.00 78.00 562 GLN A O 1
ATOM 4513 N N . LEU A 1 563 ? -31.047 25.683 -36.223 1.00 75.94 563 LEU A N 1
ATOM 4514 C CA . LEU A 1 563 ? -30.007 24.784 -35.726 1.00 75.94 563 LEU A CA 1
ATOM 4515 C C . LEU A 1 563 ? -29.872 23.533 -36.601 1.00 75.94 563 LEU A C 1
ATOM 4517 O O . LEU A 1 563 ? -28.751 23.142 -36.924 1.00 75.94 563 LEU A O 1
ATOM 4521 N N . ARG A 1 564 ? -30.985 22.929 -37.039 1.00 77.44 564 ARG A N 1
ATOM 4522 C CA . ARG A 1 564 ? -30.941 21.784 -37.965 1.00 77.44 564 ARG A CA 1
ATOM 4523 C C . ARG A 1 564 ? -30.281 22.152 -39.288 1.00 77.44 564 ARG A C 1
ATOM 4525 O O . ARG A 1 564 ? -29.383 21.439 -39.725 1.00 77.44 564 ARG A O 1
ATOM 4532 N N . ILE A 1 565 ? -30.651 23.289 -39.874 1.00 79.69 565 ILE A N 1
ATOM 4533 C CA . ILE A 1 565 ? -30.077 23.766 -41.140 1.00 79.69 565 ILE A CA 1
ATOM 4534 C C . ILE A 1 565 ? -28.570 24.037 -41.003 1.00 79.69 565 ILE A C 1
ATOM 4536 O O . ILE A 1 565 ? -27.799 23.690 -41.900 1.00 79.69 565 ILE A O 1
ATOM 4540 N N . ALA A 1 566 ? -28.127 24.634 -39.891 1.00 77.94 566 ALA A N 1
ATOM 4541 C CA . ALA A 1 566 ? -26.707 24.885 -39.633 1.00 77.94 566 ALA A CA 1
ATOM 4542 C C . ALA A 1 566 ? -25.902 23.576 -39.533 1.00 77.94 566 ALA A C 1
ATOM 4544 O O . ALA A 1 566 ? -24.820 23.461 -40.110 1.00 77.94 566 ALA A O 1
ATOM 4545 N N . LEU A 1 567 ? -26.463 22.566 -38.862 1.00 74.00 567 LEU A N 1
ATOM 4546 C CA . LEU A 1 567 ? -25.855 21.242 -38.731 1.00 74.00 567 LEU A CA 1
ATOM 4547 C C . LEU A 1 567 ? -25.833 20.474 -40.061 1.00 74.00 567 LEU A C 1
ATOM 4549 O O . LEU A 1 567 ? -24.844 19.810 -40.369 1.00 74.00 567 LEU A O 1
ATOM 4553 N N . GLU A 1 568 ? -26.885 20.581 -40.875 1.00 74.25 568 GLU A N 1
ATOM 4554 C CA . GLU A 1 568 ? -26.941 19.955 -42.200 1.00 74.25 568 GLU A CA 1
ATOM 4555 C C . GLU A 1 568 ? -25.923 20.556 -43.171 1.00 74.25 568 GLU A C 1
ATOM 4557 O O . GLU A 1 568 ? -25.257 19.805 -43.885 1.00 74.25 568 GLU A O 1
ATOM 4562 N N . LYS A 1 569 ? -25.744 21.883 -43.163 1.00 77.56 569 LYS A N 1
ATOM 4563 C CA . LYS A 1 569 ? -24.703 22.557 -43.956 1.00 77.56 569 LYS A CA 1
ATOM 4564 C C . LYS A 1 569 ? -23.303 22.088 -43.568 1.00 77.56 569 LYS A C 1
ATOM 4566 O O . LYS A 1 569 ? -22.548 21.667 -44.439 1.00 77.56 569 LYS A O 1
ATOM 4571 N N . LEU A 1 570 ? -23.005 22.050 -42.266 1.00 75.38 570 LEU A N 1
ATOM 4572 C CA . LEU A 1 570 ? -21.735 21.531 -41.751 1.00 75.38 570 LEU A CA 1
ATOM 4573 C C . LEU A 1 570 ? -21.487 20.077 -42.201 1.00 75.38 570 LEU A C 1
ATOM 4575 O O . LEU A 1 570 ? -20.360 19.690 -42.487 1.00 75.38 570 LEU A O 1
ATOM 4579 N N . ASN A 1 571 ? -22.540 19.263 -42.290 1.00 71.81 571 ASN A N 1
ATOM 4580 C CA . ASN A 1 571 ? -22.463 17.871 -42.736 1.00 71.81 571 ASN A CA 1
ATOM 4581 C C . ASN A 1 571 ? -22.273 17.702 -44.258 1.00 71.81 571 ASN A C 1
ATOM 4583 O O . ASN A 1 571 ? -21.761 16.667 -44.691 1.00 71.81 571 ASN A O 1
ATOM 4587 N N . GLN A 1 572 ? -22.701 18.667 -45.080 1.00 72.81 572 GLN A N 1
ATOM 4588 C CA . GLN A 1 572 ? -22.526 18.629 -46.540 1.00 72.81 572 GLN A CA 1
ATOM 4589 C C . GLN A 1 572 ? -21.086 18.936 -46.967 1.00 72.81 572 GLN A C 1
ATOM 4591 O O . GLN A 1 572 ? -20.644 18.445 -48.004 1.00 72.81 572 GLN A O 1
ATOM 4596 N N . GLU A 1 573 ? -20.355 19.694 -46.152 1.00 69.81 573 GLU A N 1
ATOM 4597 C CA . GLU A 1 573 ? -18.964 20.097 -46.394 1.00 69.81 573 GLU A CA 1
ATOM 4598 C C . GLU A 1 573 ? -17.937 19.054 -45.905 1.00 69.81 573 GLU A C 1
ATOM 4600 O O . GLU A 1 573 ? -16.735 19.225 -46.104 1.00 69.81 573 GLU A O 1
ATOM 4605 N N . LYS A 1 574 ? -18.398 17.955 -45.287 1.00 73.12 574 LYS A N 1
ATOM 4606 C CA . LYS A 1 574 ? -17.555 16.904 -44.695 1.00 73.12 574 LYS A CA 1
ATOM 4607 C C . LYS A 1 574 ? -17.369 15.684 -45.594 1.00 73.12 574 LYS A C 1
ATOM 4609 O O . LYS A 1 574 ? -18.306 15.204 -46.239 1.00 73.12 574 LYS A O 1
ATOM 4614 N N . ASP A 1 575 ? -16.166 15.114 -45.531 1.00 69.25 575 ASP A N 1
ATOM 4615 C CA . ASP A 1 575 ? -15.832 13.828 -46.148 1.00 69.25 575 ASP A CA 1
ATOM 4616 C C . ASP A 1 575 ? -16.663 12.674 -45.561 1.00 69.25 575 ASP A C 1
ATOM 4618 O O . ASP A 1 575 ? -17.130 12.725 -44.420 1.00 69.25 575 ASP A O 1
ATOM 4622 N N . ALA A 1 576 ? -16.827 11.594 -46.334 1.00 62.62 576 ALA A N 1
ATOM 4623 C CA . ALA A 1 576 ? -17.727 10.482 -46.010 1.00 62.62 576 ALA A CA 1
ATOM 4624 C C . ALA A 1 576 ? -17.484 9.837 -44.627 1.00 62.62 576 ALA A C 1
ATOM 4626 O O . ALA A 1 576 ? -18.448 9.415 -43.992 1.00 62.62 576 ALA A O 1
ATOM 4627 N N . ASP A 1 577 ? -16.237 9.822 -44.141 1.00 56.91 577 ASP A N 1
ATOM 4628 C CA . ASP A 1 577 ? -15.854 9.243 -42.841 1.00 56.91 577 ASP A CA 1
ATOM 4629 C C . ASP A 1 577 ? -16.175 10.146 -41.630 1.00 56.91 577 ASP A C 1
ATOM 4631 O O . ASP A 1 577 ? -16.138 9.692 -40.484 1.00 56.91 577 ASP A O 1
ATOM 4635 N N . HIS A 1 578 ? -16.500 11.422 -41.866 1.00 61.69 578 HIS A N 1
ATOM 4636 C CA . HIS A 1 578 ? -16.757 12.428 -40.824 1.00 61.69 578 HIS A CA 1
ATOM 4637 C C . HIS A 1 578 ? -18.196 12.960 -40.838 1.00 61.69 578 HIS A C 1
ATOM 4639 O O . HIS A 1 578 ? -18.548 13.810 -40.015 1.00 61.69 578 HIS A O 1
ATOM 4645 N N . LYS A 1 579 ? -19.044 12.440 -41.733 1.00 63.28 579 LYS A N 1
ATOM 4646 C CA . LYS A 1 579 ? -20.480 12.728 -41.742 1.00 63.28 579 LYS A CA 1
ATOM 4647 C C . LYS A 1 579 ? -21.125 12.336 -40.412 1.00 63.28 579 LYS A C 1
ATOM 4649 O O . LYS A 1 579 ? -20.810 11.299 -39.835 1.00 63.28 579 LYS A O 1
ATOM 4654 N N . ASP A 1 580 ? -22.043 13.176 -39.942 1.00 67.00 580 ASP A N 1
ATOM 4655 C CA . ASP A 1 580 ? -22.839 12.989 -38.722 1.00 67.00 580 ASP A CA 1
ATOM 4656 C C . ASP A 1 580 ? -22.056 13.040 -37.394 1.00 67.00 580 ASP A C 1
ATOM 4658 O O . ASP A 1 580 ? -22.561 12.585 -36.361 1.00 67.00 580 ASP A O 1
ATOM 4662 N N . ARG A 1 581 ? -20.845 13.622 -37.396 1.00 76.25 581 ARG A N 1
ATOM 4663 C CA . ARG A 1 581 ? -20.036 13.878 -36.190 1.00 76.25 581 ARG A CA 1
ATOM 4664 C C . ARG A 1 581 ? -19.722 15.365 -36.078 1.00 76.25 581 ARG A C 1
ATOM 4666 O O . ARG A 1 581 ? -19.107 15.923 -36.983 1.00 76.25 581 ARG A O 1
ATOM 4673 N N . VAL A 1 582 ? -20.111 16.001 -34.976 1.00 80.69 582 VAL A N 1
ATOM 4674 C CA . VAL A 1 582 ? -19.841 17.425 -34.718 1.00 80.69 582 VAL A CA 1
ATOM 4675 C C . VAL A 1 582 ? -18.785 17.544 -33.626 1.00 80.69 582 VAL A C 1
ATOM 4677 O O . VAL A 1 582 ? -18.991 17.082 -32.508 1.00 80.69 582 VAL A O 1
ATOM 4680 N N . THR A 1 583 ? -17.640 18.137 -33.945 1.00 82.31 583 THR A N 1
ATOM 4681 C CA . THR A 1 583 ? -16.556 18.356 -32.977 1.00 82.31 583 THR A CA 1
ATOM 4682 C C . THR A 1 583 ? -16.851 19.547 -32.064 1.00 82.31 583 THR A C 1
ATOM 4684 O O . THR A 1 583 ? -17.712 20.378 -32.360 1.00 82.31 583 THR A O 1
ATOM 4687 N N . ALA A 1 584 ? -16.110 19.656 -30.959 1.00 75.62 584 ALA A N 1
ATOM 4688 C CA . ALA A 1 584 ? -16.256 20.761 -30.013 1.00 75.62 584 ALA A CA 1
ATOM 4689 C C . ALA A 1 584 ? -16.120 22.134 -30.678 1.00 75.62 584 ALA A C 1
ATOM 4691 O O . ALA A 1 584 ? -16.951 23.007 -30.448 1.00 75.62 584 ALA A O 1
ATOM 4692 N N . ASP A 1 585 ? -15.107 22.318 -31.524 1.00 77.38 585 ASP A N 1
ATOM 4693 C CA . ASP A 1 585 ? -14.840 23.613 -32.148 1.00 77.38 585 ASP A CA 1
ATOM 4694 C C . ASP A 1 585 ? -15.910 23.977 -33.192 1.00 77.38 585 ASP A C 1
ATOM 4696 O O . ASP A 1 585 ? -16.356 25.120 -33.228 1.00 77.38 585 ASP A O 1
ATOM 4700 N N . GLU A 1 586 ? -16.408 23.006 -33.963 1.00 80.06 586 GLU A N 1
ATOM 4701 C CA . GLU A 1 586 ? -17.509 23.219 -34.916 1.00 80.06 586 GLU A CA 1
ATOM 4702 C C . GLU A 1 586 ? -18.827 23.554 -34.212 1.00 80.06 586 GLU A C 1
ATOM 4704 O O . GLU A 1 586 ? -19.556 24.452 -34.631 1.00 80.06 586 GLU A O 1
ATOM 4709 N N . PHE A 1 587 ? -19.125 22.857 -33.113 1.00 78.38 587 PHE A N 1
ATOM 4710 C CA . PHE A 1 587 ? -20.303 23.130 -32.299 1.00 78.38 587 PHE A CA 1
ATOM 4711 C C . PHE A 1 587 ? -20.247 24.537 -31.699 1.00 78.38 587 PHE A C 1
ATOM 4713 O O . PHE A 1 587 ? -21.209 25.293 -31.790 1.00 78.38 587 PHE A O 1
ATOM 4720 N N . ILE A 1 588 ? -19.102 24.919 -31.129 1.00 76.69 588 ILE A N 1
ATOM 4721 C CA . ILE A 1 588 ? -18.892 26.255 -30.560 1.00 76.69 588 ILE A CA 1
ATOM 4722 C C . ILE A 1 588 ? -19.025 27.330 -31.636 1.00 76.69 588 ILE A C 1
ATOM 4724 O O . ILE A 1 588 ? -19.637 28.360 -31.373 1.00 76.69 588 ILE A O 1
ATOM 4728 N N . GLN A 1 589 ? -18.496 27.089 -32.837 1.00 78.94 589 GLN A N 1
ATOM 4729 C CA . GLN A 1 589 ? -18.589 28.036 -33.943 1.00 78.94 589 GLN A CA 1
ATOM 4730 C C . GLN A 1 589 ? -20.047 28.267 -34.371 1.00 78.94 589 GLN A C 1
ATOM 4732 O O . GLN A 1 589 ? -20.461 29.416 -34.491 1.00 78.94 589 GLN A O 1
ATOM 4737 N N . ILE A 1 590 ? -20.865 27.209 -34.471 1.00 78.81 590 ILE A N 1
ATOM 4738 C CA . ILE A 1 590 ? -22.310 27.332 -34.752 1.00 78.81 590 ILE A CA 1
ATOM 4739 C C . ILE A 1 590 ? -23.012 28.225 -33.718 1.00 78.81 590 ILE A C 1
ATOM 4741 O O . ILE A 1 590 ? -23.853 29.046 -34.095 1.00 78.81 590 ILE A O 1
ATOM 4745 N N . LEU A 1 591 ? -22.668 28.082 -32.432 1.00 74.81 591 LEU A N 1
ATOM 4746 C CA . LEU A 1 591 ? -23.251 28.886 -31.352 1.00 74.81 591 LEU A CA 1
ATOM 4747 C C . LEU A 1 591 ? -22.751 30.334 -31.360 1.00 74.81 591 LEU A C 1
ATOM 4749 O O . LEU A 1 591 ? -23.526 31.245 -31.083 1.00 74.81 591 LEU A O 1
ATOM 4753 N N . LEU A 1 592 ? -21.481 30.564 -31.701 1.00 75.75 592 LEU A N 1
ATOM 4754 C CA . LEU A 1 592 ? -20.930 31.914 -31.840 1.00 75.75 592 LEU A CA 1
ATOM 4755 C C . LEU A 1 592 ? -21.549 32.670 -33.024 1.00 75.75 592 LEU A C 1
ATOM 4757 O O . LEU A 1 592 ? -21.806 33.867 -32.906 1.00 75.75 592 LEU A O 1
ATOM 4761 N N . ASP A 1 593 ? -21.829 31.974 -34.126 1.00 78.00 593 ASP A N 1
ATOM 4762 C CA . ASP A 1 593 ? -22.389 32.571 -35.343 1.00 78.00 593 ASP A CA 1
ATOM 4763 C C . ASP A 1 593 ? -23.910 32.785 -35.264 1.00 78.00 593 ASP A C 1
ATOM 4765 O O . ASP A 1 593 ? -24.465 33.580 -36.023 1.00 78.00 593 ASP A O 1
ATOM 4769 N N . ASN A 1 594 ? -24.598 32.110 -34.334 1.00 75.94 594 ASN A N 1
ATOM 4770 C CA . ASN A 1 594 ? -26.050 32.185 -34.175 1.00 75.94 594 ASN A CA 1
ATOM 4771 C C . ASN A 1 594 ? -26.436 32.417 -32.713 1.00 75.94 594 ASN A C 1
ATOM 4773 O O . ASN A 1 594 ? -26.708 31.482 -31.956 1.00 75.94 594 ASN A O 1
ATOM 4777 N N . LYS A 1 595 ? -26.524 33.693 -32.334 1.00 69.12 595 LYS A N 1
ATOM 4778 C CA . LYS A 1 595 ? -26.840 34.106 -30.962 1.00 69.12 595 LYS A CA 1
ATOM 4779 C C . LYS A 1 595 ? -28.171 33.536 -30.448 1.00 69.12 595 LYS A C 1
ATOM 4781 O O . LYS A 1 595 ? -28.213 33.041 -29.330 1.00 69.12 595 LYS A O 1
ATOM 4786 N N . GLU A 1 596 ? -29.214 33.512 -31.282 1.00 69.75 596 GLU A N 1
ATOM 4787 C CA . GLU A 1 596 ? -30.530 32.952 -30.912 1.00 69.75 596 GLU A CA 1
ATOM 4788 C C . GLU A 1 596 ? -30.448 31.452 -30.559 1.00 69.75 596 GLU A C 1
ATOM 4790 O O . GLU A 1 596 ? -31.132 30.986 -29.651 1.00 69.75 596 GLU A O 1
ATOM 4795 N N . ILE A 1 597 ? -29.569 30.695 -31.228 1.00 71.25 597 ILE A N 1
ATOM 4796 C CA . ILE A 1 597 ? -29.336 29.268 -30.954 1.00 71.25 597 ILE A CA 1
ATOM 4797 C C . ILE A 1 597 ? -28.521 29.091 -29.667 1.00 71.25 597 ILE A C 1
ATOM 4799 O O . ILE A 1 597 ? -28.815 28.205 -28.864 1.00 71.25 597 ILE A O 1
ATOM 4803 N N . CYS A 1 598 ? -27.501 29.929 -29.465 1.00 68.50 598 CYS A N 1
ATOM 4804 C CA . CYS A 1 598 ? -26.712 29.946 -28.236 1.00 68.50 598 CYS A CA 1
ATOM 4805 C C . CYS A 1 598 ? -27.594 30.203 -27.011 1.00 68.50 598 CYS A C 1
ATOM 4807 O O . CYS A 1 598 ? -27.481 29.481 -26.023 1.00 68.50 598 CYS A O 1
ATOM 4809 N N . ASP A 1 599 ? -28.492 31.182 -27.098 1.00 65.00 599 ASP A N 1
ATOM 4810 C CA . ASP A 1 599 ? -29.419 31.521 -26.021 1.00 65.00 599 ASP A CA 1
ATOM 4811 C C . ASP A 1 599 ? -30.447 30.401 -25.784 1.00 65.00 599 ASP A C 1
ATOM 4813 O O . ASP A 1 599 ? -30.747 30.092 -24.637 1.00 65.00 599 ASP A O 1
ATOM 4817 N N . LEU A 1 600 ? -30.915 29.714 -26.836 1.00 67.81 600 LEU A N 1
ATOM 4818 C CA . LEU A 1 600 ? -31.833 28.573 -26.702 1.00 67.81 600 LEU A CA 1
ATOM 4819 C C . LEU A 1 600 ? -31.188 27.351 -26.020 1.00 67.81 600 LEU A C 1
ATOM 4821 O O . LEU A 1 600 ? -31.847 26.626 -25.272 1.00 67.81 600 LEU A O 1
ATOM 4825 N N . LEU A 1 601 ? -29.919 27.064 -26.327 1.00 61.91 601 LEU A N 1
ATOM 4826 C CA . LEU A 1 601 ? -29.211 25.877 -25.828 1.00 61.91 601 LEU A CA 1
ATOM 4827 C C . LEU A 1 601 ? -28.455 26.125 -24.518 1.00 61.91 601 LEU A C 1
ATOM 4829 O O . LEU A 1 601 ? -28.036 25.161 -23.866 1.00 61.91 601 LEU A O 1
ATOM 4833 N N . SER A 1 602 ? -28.275 27.393 -24.145 1.00 55.03 602 SER A N 1
ATOM 4834 C CA . SER A 1 602 ? -27.683 27.807 -22.881 1.00 55.03 602 SER A CA 1
ATOM 4835 C C . SER A 1 602 ? -28.777 27.988 -21.825 1.00 55.03 602 SER A C 1
ATOM 4837 O O . SER A 1 602 ? -29.622 28.863 -21.967 1.00 55.03 602 SER A O 1
ATOM 4839 N N . PRO A 1 603 ? -28.741 27.251 -20.702 1.00 45.53 603 PRO A N 1
ATOM 4840 C CA . PRO A 1 603 ? -29.700 27.430 -19.605 1.00 45.53 603 PRO A CA 1
ATOM 4841 C C . PRO A 1 603 ? -29.528 28.762 -18.843 1.00 45.53 603 PRO A C 1
ATOM 4843 O O . PRO A 1 603 ? -30.222 29.020 -17.863 1.00 45.53 603 PRO A O 1
ATOM 4846 N N . PHE A 1 604 ? -28.589 29.610 -19.268 1.00 44.47 604 PHE A N 1
ATOM 4847 C CA . PHE A 1 604 ? -28.308 30.918 -18.689 1.00 44.47 604 PHE A CA 1
ATOM 4848 C C . PHE A 1 604 ? -28.279 31.936 -19.830 1.00 44.47 604 PHE A C 1
ATOM 4850 O O . PHE A 1 604 ? -27.472 31.765 -20.744 1.00 44.47 604 PHE A O 1
ATOM 4857 N N . ASN A 1 605 ? -29.133 32.967 -19.786 1.00 41.16 605 ASN A N 1
ATOM 4858 C CA . ASN A 1 605 ? -29.133 34.059 -20.771 1.00 41.16 605 ASN A CA 1
ATOM 4859 C C . ASN A 1 605 ? -27.698 34.557 -20.999 1.00 41.16 605 ASN A C 1
ATOM 4861 O O . ASN A 1 605 ? -27.062 35.068 -20.073 1.00 41.16 605 ASN A O 1
ATOM 4865 N N . VAL A 1 606 ? -27.180 34.390 -22.218 1.00 38.75 606 VAL A N 1
ATOM 4866 C CA . VAL A 1 606 ? -25.812 34.774 -22.583 1.00 38.75 606 VAL A CA 1
ATOM 4867 C C . VAL A 1 606 ? -25.842 36.196 -23.150 1.00 38.75 606 VAL A C 1
ATOM 4869 O O . VAL A 1 606 ? -25.474 36.449 -24.295 1.00 38.75 606 VAL A O 1
ATOM 4872 N N . THR A 1 607 ? -26.335 37.145 -22.352 1.00 35.47 607 THR A N 1
ATOM 4873 C CA . THR A 1 607 ? -26.247 38.583 -22.667 1.00 35.47 607 THR A CA 1
ATOM 4874 C C . THR A 1 607 ? -25.021 39.219 -22.057 1.00 35.47 607 THR A C 1
ATOM 4876 O O . THR A 1 607 ? -24.804 39.008 -20.841 1.00 35.47 607 THR A O 1
#

InterPro domains:
  IPR002048 EF-hand domain [PF13202] (488-502)
  IPR002048 EF-hand domain [PF13499] (516-590)
  IPR002048 EF-hand domain [PS50222] (477-512)
  IPR002048 EF-hand domain [PS50222] (513-548)
  IPR002048 EF-hand domain [SM00054] (481-509)
  IPR002048 EF-hand domain [SM00054] (517-545)
  IPR002048 EF-hand domain [cd00051] (482-543)
  IPR003000 Sirtuin family [PF02146] (44-221)
  IPR011992 EF-hand domain pair [SSF47473] (421-603)
  IPR018247 EF-Hand 1, calcium-binding site [PS00018] (490-502)
  IPR018247 EF-Hand 1, calcium-binding site [PS00018] (526-538)
  IPR026590 Sirtuin family, catalytic core domain [PS50305] (19-272)
  IPR029035 DHS-like NAD/FAD-binding domain superfamily [SSF52467] (12-269)
  IPR050134 NAD-dependent sirtuin protein deacylases [PTHR11085] (19-278)

Sequence (607 aa):
MAHGISDDDSTKKELIDAPDILNKKLSQLAQWIKTSKHFIIFTGAGISTSTGIPDFRSGINTILPTGPGVWELRDKGVTRSKKANVTTSTKAIPSVTHMAIVELARQGIVKFVISQNIDGLHLRSGIKSSMLAELHGNSNLEYCQKCKTKYLRDYRTRTASKVHNHKTGRICKKSNCKGPLLDSIINFGEPLPERELTTAFQHAEKADLCLVLGSSLRVTPAADIPERVATKGQKLVIGNLQLTPMASIAKLNTHAMCDDIMNGIMDKLGIPIPQWELHRRIRIVIQSNHITLSGLDLDQENIPYSLFTQVMFSLRSGTSEVYSSKFLKEPISHQINPMLIKQPSSILYDLYTEMHFQGHYNEPPYTLKLPFVDQQQDIHLFYNPKTRIWRYHLRYWELNKHNRKDKYIRMGAKSVKPVELSAEDIEFISRKSKLDPESVEEWYEKLKAACPKGTIEKIDTKRFLKAIVHEKEKEETIDKLADEIHRSFDTNHDGKVDWREFLIGFALTSSGSLQERLKYVFRTYDHNHDGVINKKEIDKMVKVATSLHGKHDENTERIVEQLRIALEKLNQEKDADHKDRVTADEFIQILLDNKEICDLLSPFNVT

Organism: NCBI:txid1234261

Radius of gyration: 30.29 Å; chains: 1; bounding box: 78×63×88 Å

Foldseek 3Di:
DLVPDPPDVQQLAFDADDPVRQLVQLLVVLVCLVVWPQEEEEEEPLQCLVQQDAAAAHEQPDPGLQGGHPPNCVVVVHDGDPSRRHDALLLGAGALLLLLVQQCVLVVSHQAYEYCDQSCNNVQQPPAPVRYQHFQAHQQWKAFPFPRDIAGESHGQADDPDDPFQFSVDFDPPPPRRGTIGGGGHDPPDHTDPVSVVVLQVSLVVTLEYEYAADLLSDPPSSVSLVSNLVVVHAYEYEERGDHPCNVSHPYYHRDRSSVSSVSSCVSNVHDRDDGWRKWKKKWFFDPQKIWIFTDRPNDPPRTYYWAQKKKKWKDQVPDTLDIDMDGDPRDMDGDDVVSPDDDPPTWIKIWMWTHTPCSLPADIDIDIDTNDGDMFMKMWIADSVVSDIAIDRDPVVVSPDDDDGDDDDDDPPCPPPPPQDPVNLVVCCVLQVDDSVVVNVVVVVVCVLCVPQWDALVSLLVVLVVPPDPPDDSVVSSLVSVLVQVQLPQVPPRTRHPVSVVVVVSLLRDDDLLVNLLVLQVSLPPVPPQWHFPVSLVVLLVVLCVSVDVDDPLSVVLSVVVVVLLVVVQVPDDPVCHRIHGSVNSSVSCVVDVSNVCSSDPHRPD

Secondary structure (DSSP, 8-state):
--S-S---GGGG-B----HHHHHHHHHHHHHHHHH-SSEEEEE-GGGGGGGT---SS--TT---TT-S-HHHHHHTT-PPPTTS----GGGPPPPHHHHHHHHHHHTT-EEEEEE---S-HHHHTT--GGGEEETT--TTEEEETTT--EEEBSS-----SSTT--EEEEE--STTT-PEEEE-PPPTTSPPPHHHHHHHHHHHHH-SEEEEES----STTTTHHHHHHHHTT-EEEEE-SB--TTTTT-SEEE-S-HHHHHHHHHHHHT-PPPPP-EEEEEEEEEETTEEEEEEE-SSSTT-EEB-EEEEEEEEEETTEEEEEEEE-SSSEEEE--GGGS---TT--EEEEEEEEE--TT-PPPEEEEEESSSEEEEEEEEEETTTTEEEEES-GGGTTTS-----------S-----PPPHHHHHHHHHHH---HHHHHHHHHHHHHH-TTSSB-HHHHHHHHHHHS-TTS-HHHHHHHHHHHHHHH-TT-SS-B-HHHHHHHHHHHHH--HHHHHHHHHHHH-TT-SSEEEHHHHHHHHHHHHHHS-TT-HHHHHHHHHHHHHHHHHHHSS-TTTTTEEEHHHHHHHHHH-HHHHHHH-SS---